Protein AF-0000000083315902 (afdb_homodimer)

pLDDT: mean 84.57, std 15.96, range [25.27, 98.88]

Organism: NCBI:txid1204385

Sequence (634 aa):
MLAILVQFAVVATIYAIFSLALNVHWGYSGLFNIGVAGFFAVGAYTSALVTMSPATGEQAQYINQVVALGQPFVVGLLAAGLMAGIVAFLIGFPTLRLRDDYLAISTIGIAETIRLIFNTERWLANGARGLVGIPQPLQGLVPPARYNWIYLAIVVVVLILVYIAIERGIRSPWGRVLRAIREDEVVAEAMGKDVFWFKMQAFVVGAVVMGIGGALYAHFTRAIDPTVFEPLFGTFLVWVMLILGGSGNNRGAILGAFIVWGIWSGTNVMVRRMVPVEYMAQAPYIRLMLIGLLLILILLLRPQGILGEEKEVSRLQMLAILVQFAVVATIYAIFSLALNVHWGYSGLFNIGVAGFFAVGAYTSALVTMSPATGEQAQYINQVVALGQPFVVGLLAAGLMAGIVAFLIGFPTLRLRDDYLAISTIGIAETIRLIFNTERWLANGARGLVGIPQPLQGLVPPARYNWIYLAIVVVVLILVYIAIERGIRSPWGRVLRAIREDEVVAEAMGKDVFWFKMQAFVVGAVVMGIGGALYAHFTRAIDPTVFEPLFGTFLVWVMLILGGSGNNRGAILGAFIVWGIWSGTNVMVRRMVPVEYMAQAPYIRLMLIGLLLILILLLRPQGILGEEKEVSRLQ

Solvent-accessible surface area (backbone atoms only — not comparable to full-atom values): 29682 Å² total; per-residue (Å²): 109,66,68,56,50,42,53,46,50,37,53,23,42,39,42,17,34,36,10,42,17,45,29,39,26,35,36,38,40,54,41,48,68,51,22,45,12,24,26,27,43,44,0,19,51,44,14,39,30,33,26,20,57,64,62,64,71,82,49,36,78,72,50,38,53,68,50,43,62,49,37,56,58,69,58,9,35,53,46,2,16,51,50,13,22,51,52,32,53,62,52,39,63,58,38,68,75,42,54,60,72,52,24,23,54,43,30,31,34,45,16,50,23,50,38,35,47,40,33,54,35,34,57,59,42,21,6,64,81,21,46,69,73,31,64,51,76,72,53,88,77,42,60,78,89,52,40,55,59,55,52,33,51,51,51,50,51,50,40,50,52,51,48,52,53,51,51,54,44,49,72,34,73,64,24,50,50,33,39,42,36,45,73,34,53,67,59,32,43,73,71,70,44,61,62,65,60,55,51,42,49,37,45,21,54,18,22,19,41,21,0,33,28,15,18,55,49,30,34,72,62,20,46,47,40,44,77,62,38,36,56,63,66,32,21,48,49,38,50,47,12,18,40,46,7,2,48,44,20,69,67,15,8,37,50,11,17,42,51,48,43,46,52,52,51,46,44,42,52,45,44,63,68,68,40,57,78,87,46,52,84,41,42,70,43,55,42,48,32,51,48,23,49,48,46,46,50,46,56,55,72,36,76,57,21,76,33,48,53,71,80,71,73,72,74,77,118,108,67,66,57,49,41,54,46,50,38,52,23,43,40,42,16,34,37,10,41,17,45,29,40,25,35,36,38,40,53,42,49,70,50,21,45,13,24,26,26,43,45,0,20,50,41,13,39,30,35,28,21,58,64,63,65,70,83,49,36,79,72,48,38,53,68,50,44,63,49,38,56,59,69,58,11,36,52,46,2,16,50,51,12,22,51,51,32,52,61,52,37,63,58,38,67,74,41,55,59,72,50,24,23,55,44,29,31,33,44,16,50,24,50,36,35,48,40,33,55,35,34,56,61,42,21,7,64,80,20,47,71,73,32,64,51,77,70,54,88,77,42,59,77,90,54,40,56,59,54,52,32,52,52,49,48,51,51,38,52,53,52,48,50,53,51,52,52,43,49,75,35,72,62,24,50,50,33,39,43,36,45,73,34,53,67,60,33,43,74,71,68,45,62,62,65,60,54,51,43,49,37,45,21,54,19,22,19,40,21,0,33,27,15,18,55,50,29,35,70,62,20,44,46,41,42,76,64,38,35,56,64,66,31,22,49,50,38,49,46,12,17,40,46,6,1,48,45,20,69,66,15,7,37,49,12,16,43,52,48,41,45,52,52,53,46,45,42,52,45,43,63,69,66,40,58,76,87,47,51,84,41,42,70,43,54,44,47,35,50,47,23,51,48,44,47,49,46,55,55,73,37,76,56,22,75,32,46,53,71,80,71,73,73,75,77,117

Radius of gyration: 24.77 Å; Cα contacts (8 Å, |Δi|>4): 1182; chains: 2; bounding box: 72×62×60 Å

Foldseek 3Di:
DVLVVLLLLLLLLLLLLLLLLVLLCPQQQNAQALLLLQLLVQLQLQLQQQQAAQDDDPCNVQAAAQGRNNDANVVSLQRLLVRLLVVLLVQLVVLVVDDRVSNHVSNNVVSVVSLQCQQCVCNHANHQQWAAQRAAPCPVVDPPSCVSVVLSVVSVVLSVVSLVVSVVCLPDPLSVLSNVCNVPVVVSVVVVDDSSVSSSVSSSSSSSSSSSSSSSVNNSVRTDGSVCSPSLNRGVLSVLLNQQLARQDSRSSSVSSSVLSVVLVVVLVVCVVPPPPVCNVVSVVVSSVVSVVVSVVSCVPRRRHPDYHDPPPPPPD/DVLLVLLLLLLLLLLLLLLLLVLLCPQQQNAQALLLLQLLVQLQLQLQQQQAAQDDDPCNVQAAAQGRNNDANVVSLQRLLVRLLVVLLVQLVVLVVDDRVSNHVSNNVVSVVSLQCQQCVCNHANHQQWAAQRAAPCPVVDPPSCVSVVLSVVSVVLSVVSLVVSVVCLPDVLSVLSNVCNVPVVVSVVVVDDSSVSSSVSSSSSSSSSSSSSSSVNNSVRTDGSVCSPSLNRGVLSVLLNQQLARQDSRSSSVSSSVLSVVLVVVLVVCVVPPPPVCNVVSVVVSSVVSVVVSVVSCVPRRRHPDYHDPPPPPPD

Structure (mmCIF, N/CA/C/O backbone):
data_AF-0000000083315902-model_v1
#
loop_
_entity.id
_entity.type
_entity.pdbx_description
1 polymer 'Branched-chain amino acid ABC transporter permease'
#
loop_
_atom_site.group_PDB
_atom_site.id
_atom_site.type_symbol
_atom_site.label_atom_id
_atom_site.label_alt_id
_atom_site.label_comp_id
_atom_site.label_asym_id
_atom_site.label_entity_id
_atom_site.label_seq_id
_atom_site.pdbx_PDB_ins_code
_atom_site.Cartn_x
_atom_site.Cartn_y
_atom_site.Cartn_z
_atom_site.occupancy
_atom_site.B_iso_or_equiv
_atom_site.auth_seq_id
_atom_site.auth_comp_id
_atom_site.auth_asym_id
_atom_site.auth_atom_id
_atom_site.pdbx_PDB_model_num
ATOM 1 N N . MET A 1 1 ? 18.406 12.711 27.625 1 67.69 1 MET A N 1
ATOM 2 C CA . MET A 1 1 ? 17.141 11.984 27.719 1 67.69 1 MET A CA 1
ATOM 3 C C . MET A 1 1 ? 15.969 12.883 27.375 1 67.69 1 MET A C 1
ATOM 5 O O . MET A 1 1 ? 15.133 12.531 26.547 1 67.69 1 MET A O 1
ATOM 9 N N . LEU A 1 2 ? 16 14.125 27.938 1 74.94 2 LEU A N 1
ATOM 10 C CA . LEU A 1 2 ? 14.906 15.055 27.703 1 74.94 2 LEU A CA 1
ATOM 11 C C . LEU A 1 2 ? 14.852 15.469 26.234 1 74.94 2 LEU A C 1
ATOM 13 O O . LEU A 1 2 ? 13.766 15.594 25.656 1 74.94 2 LEU A O 1
ATOM 17 N N . ALA A 1 3 ? 16 15.633 25.734 1 76.25 3 ALA A N 1
ATOM 18 C CA . ALA A 1 3 ? 16.062 16.031 24.344 1 76.25 3 ALA A CA 1
ATOM 19 C C . ALA A 1 3 ? 15.438 14.969 23.438 1 76.25 3 ALA A C 1
ATOM 21 O O . ALA A 1 3 ? 14.742 15.297 22.469 1 76.25 3 ALA A O 1
ATOM 22 N N . ILE A 1 4 ? 15.609 13.75 23.812 1 77.56 4 ILE A N 1
ATOM 23 C CA . ILE A 1 4 ? 15.078 12.641 23.031 1 77.56 4 ILE A CA 1
ATOM 24 C C . ILE A 1 4 ? 13.555 12.594 23.188 1 77.56 4 ILE A C 1
ATOM 26 O O . ILE A 1 4 ? 12.844 12.328 22.219 1 77.56 4 ILE A O 1
ATOM 30 N N . LEU A 1 5 ? 13.133 12.867 24.344 1 84.75 5 LEU A N 1
ATOM 31 C CA . LEU A 1 5 ? 11.703 12.852 24.609 1 84.75 5 LEU A CA 1
ATOM 32 C C . LEU A 1 5 ? 10.992 13.977 23.875 1 84.75 5 LEU A C 1
ATOM 34 O O . LEU A 1 5 ? 9.859 13.797 23.422 1 84.75 5 LEU A O 1
ATOM 38 N N . VAL A 1 6 ? 11.641 15.133 23.828 1 90.12 6 VAL A N 1
ATOM 39 C CA . VAL A 1 6 ? 11.031 16.266 23.125 1 90.12 6 VAL A CA 1
ATOM 40 C C . VAL A 1 6 ? 10.961 15.961 21.641 1 90.12 6 VAL A C 1
ATOM 42 O O . VAL A 1 6 ? 9.953 16.266 20.984 1 90.12 6 VAL A O 1
ATOM 45 N N . GLN A 1 7 ? 12.016 15.406 21.094 1 88.69 7 GLN A N 1
ATOM 46 C CA . GLN A 1 7 ? 12.008 15.016 19.688 1 88.69 7 GLN A CA 1
ATOM 47 C C . GLN A 1 7 ? 10.914 13.992 19.406 1 88.69 7 GLN A C 1
ATOM 49 O O . GLN A 1 7 ? 10.227 14.07 18.391 1 88.69 7 GLN A O 1
ATOM 54 N N . PHE A 1 8 ? 10.773 13.125 20.312 1 87.88 8 PHE A N 1
ATOM 55 C CA . PHE A 1 8 ? 9.711 12.125 20.234 1 87.88 8 PHE A CA 1
ATOM 56 C C . PHE A 1 8 ? 8.344 12.789 20.188 1 87.88 8 PHE A C 1
ATOM 58 O O . PHE A 1 8 ? 7.508 12.453 19.344 1 87.88 8 PHE A O 1
ATOM 65 N N . ALA A 1 9 ? 8.164 13.641 21.078 1 94.06 9 ALA A N 1
ATOM 66 C CA . ALA A 1 9 ? 6.867 14.297 21.203 1 94.06 9 ALA A CA 1
ATOM 67 C C . ALA A 1 9 ? 6.539 15.102 19.953 1 94.06 9 ALA A C 1
ATOM 69 O O . ALA A 1 9 ? 5.375 15.18 19.531 1 94.06 9 ALA A O 1
ATOM 70 N N . VAL A 1 10 ? 7.547 15.711 19.344 1 95.88 10 VAL A N 1
ATOM 71 C CA . VAL A 1 10 ? 7.332 16.484 18.141 1 95.88 10 VAL A CA 1
ATOM 72 C C . VAL A 1 10 ? 6.824 15.586 17.016 1 95.88 10 VAL A C 1
ATOM 74 O O . VAL A 1 10 ? 5.789 15.859 16.406 1 95.88 10 VAL A O 1
ATOM 77 N N . VAL A 1 11 ? 7.496 14.484 16.859 1 94.19 11 VAL A N 1
ATOM 78 C CA . VAL A 1 11 ? 7.148 13.594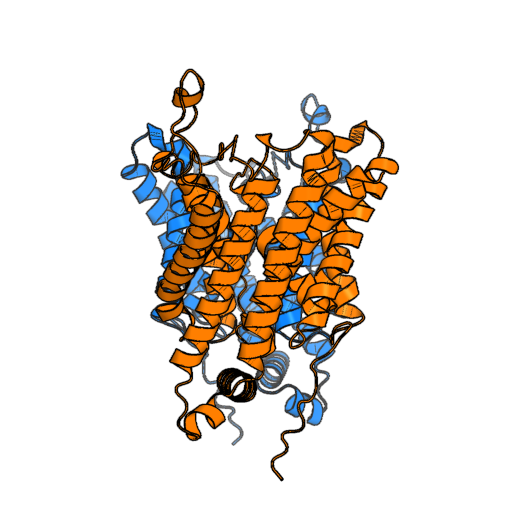 15.758 1 94.19 11 VAL A CA 1
ATOM 79 C C . VAL A 1 11 ? 5.797 12.938 16.031 1 94.19 11 VAL A C 1
ATOM 81 O O . VAL A 1 11 ? 4.957 12.836 15.133 1 94.19 11 VAL A O 1
ATOM 84 N N . ALA A 1 12 ? 5.578 12.508 17.219 1 95.44 12 ALA A N 1
ATOM 85 C CA . ALA A 1 12 ? 4.297 11.914 17.609 1 95.44 12 ALA A CA 1
ATOM 86 C C . ALA A 1 12 ? 3.146 12.883 17.344 1 95.44 12 ALA A C 1
ATOM 88 O O . ALA A 1 12 ? 2.078 12.484 16.875 1 95.44 12 ALA A O 1
ATOM 89 N N . THR A 1 13 ? 3.389 14.117 17.672 1 98.31 13 THR A N 1
ATOM 90 C CA . THR A 1 13 ? 2.361 15.133 17.484 1 98.31 13 THR A CA 1
ATOM 91 C C . THR A 1 13 ? 2.094 15.367 16 1 98.31 13 THR A C 1
ATOM 93 O O . THR A 1 13 ? 0.945 15.57 15.594 1 98.31 13 THR A O 1
ATOM 96 N N . ILE A 1 14 ? 3.121 15.352 15.211 1 98.25 14 ILE A N 1
ATOM 97 C CA . ILE A 1 14 ? 2.947 15.5 13.766 1 98.25 14 ILE A CA 1
ATOM 98 C C . ILE A 1 14 ? 2.127 14.328 13.227 1 98.25 14 ILE A C 1
ATOM 100 O O . ILE A 1 14 ? 1.179 14.523 12.469 1 98.25 14 ILE A O 1
ATOM 104 N N . TYR A 1 15 ? 2.418 13.164 13.688 1 97.12 15 TYR A N 1
ATOM 105 C CA . TYR A 1 15 ? 1.681 11.992 13.227 1 97.12 15 TYR A CA 1
ATOM 106 C C . TYR A 1 15 ? 0.254 12 13.758 1 97.12 15 TYR A C 1
ATOM 108 O O . TYR A 1 15 ? -0.657 11.461 13.117 1 97.12 15 TYR A O 1
ATOM 116 N N . ALA A 1 16 ? 0.118 12.594 14.914 1 98.62 16 ALA A N 1
ATOM 117 C CA . ALA A 1 16 ? -1.241 12.766 15.422 1 98.62 16 ALA A CA 1
ATOM 118 C C . ALA A 1 16 ? -2.078 13.609 14.469 1 98.62 16 ALA A C 1
ATOM 120 O O . ALA A 1 16 ? -3.273 13.359 14.289 1 98.62 16 ALA A O 1
ATOM 121 N N . ILE A 1 17 ? -1.482 14.57 13.859 1 98.81 17 ILE A N 1
ATOM 122 C CA . ILE A 1 17 ? -2.166 15.414 12.891 1 98.81 17 ILE A CA 1
ATOM 123 C C . ILE A 1 17 ? -2.551 14.586 11.664 1 98.81 17 ILE A C 1
ATOM 125 O O . ILE A 1 17 ? -3.676 14.68 11.164 1 98.81 17 ILE A O 1
ATOM 129 N N . PHE A 1 18 ? -1.644 13.688 11.219 1 98.44 18 PHE A N 1
ATOM 130 C CA . PHE A 1 18 ? -1.963 12.789 10.117 1 98.44 18 PHE A CA 1
ATOM 131 C C . PHE A 1 18 ? -3.111 11.859 10.492 1 98.44 18 PHE A C 1
ATOM 133 O O . PHE A 1 18 ? -4.008 11.617 9.68 1 98.44 18 PHE A O 1
ATOM 140 N N . SER A 1 19 ? -3.035 11.367 11.672 1 97.81 19 SER A N 1
ATOM 141 C CA . SER A 1 19 ? -4.055 10.438 12.148 1 97.81 19 SER A CA 1
ATOM 142 C C . SER A 1 19 ? -5.422 11.109 12.227 1 97.81 19 SER A C 1
ATOM 144 O O . SER A 1 19 ? -6.438 10.492 11.898 1 97.81 19 SER A O 1
ATOM 146 N N . LEU A 1 20 ? -5.449 12.352 12.656 1 98.56 20 LEU A N 1
ATOM 147 C CA . LEU A 1 20 ? -6.691 13.117 12.688 1 98.56 20 LEU A CA 1
ATOM 148 C C . LEU A 1 20 ? -7.254 13.312 11.289 1 98.56 20 LEU A C 1
ATOM 150 O O . LEU A 1 20 ? -8.461 13.195 11.07 1 98.56 20 LEU A O 1
ATOM 154 N N . ALA A 1 21 ? -6.352 13.656 10.406 1 98.69 21 ALA A N 1
ATOM 155 C CA . ALA A 1 21 ? -6.766 13.836 9.016 1 98.69 21 ALA A CA 1
ATOM 156 C C . ALA A 1 21 ? -7.359 12.547 8.445 1 98.69 21 ALA A C 1
ATOM 158 O O . ALA A 1 21 ? -8.391 12.578 7.773 1 98.69 21 ALA A O 1
ATOM 159 N N . LEU A 1 22 ? -6.727 11.453 8.75 1 97.88 22 LEU A N 1
ATOM 160 C CA . LEU A 1 22 ? -7.211 10.156 8.281 1 97.88 22 LEU A CA 1
ATOM 161 C C . LEU A 1 22 ? -8.547 9.805 8.93 1 97.88 22 LEU A C 1
ATOM 163 O O . LEU A 1 22 ? -9.383 9.133 8.32 1 97.88 22 LEU A O 1
ATOM 167 N N . ASN A 1 23 ? -8.711 10.273 10.117 1 97.62 23 ASN A N 1
ATOM 168 C CA . ASN A 1 23 ? -9.977 10.031 10.797 1 97.62 23 ASN A CA 1
ATOM 169 C C . ASN A 1 23 ? -11.141 10.711 10.078 1 97.62 23 ASN A C 1
ATOM 171 O O . ASN A 1 23 ? -12.266 10.203 10.102 1 97.62 23 ASN A O 1
ATOM 175 N N . VAL A 1 24 ? -10.867 11.805 9.484 1 98.19 24 VAL A N 1
ATOM 176 C CA . VAL A 1 24 ? -11.883 12.453 8.664 1 98.19 24 VAL A CA 1
ATOM 177 C C . VAL A 1 24 ? -12.203 11.586 7.449 1 98.19 24 VAL A C 1
ATOM 179 O O . VAL A 1 24 ? -13.375 11.406 7.102 1 98.19 24 VAL A O 1
ATOM 182 N N . HIS A 1 25 ? -11.125 11.055 6.805 1 97.56 25 HIS A N 1
ATOM 183 C CA . HIS A 1 25 ? -11.305 10.234 5.609 1 97.56 25 HIS A CA 1
ATOM 184 C C . HIS A 1 25 ? -11.984 8.914 5.945 1 97.56 25 HIS A C 1
ATOM 186 O O . HIS A 1 25 ? -12.898 8.484 5.238 1 97.56 25 HIS A O 1
ATOM 192 N N . TRP A 1 26 ? -11.625 8.336 6.984 1 95.12 26 TRP A N 1
ATOM 193 C CA . TRP A 1 26 ? -12.07 6.977 7.266 1 95.12 26 TRP A CA 1
ATOM 194 C C . TRP A 1 26 ? -13.086 6.965 8.406 1 95.12 26 TRP A C 1
ATOM 196 O O . TRP A 1 26 ? -14.211 6.477 8.242 1 95.12 26 TRP A O 1
ATOM 206 N N . GLY A 1 27 ? -12.742 7.512 9.492 1 94.19 27 GLY A N 1
ATOM 207 C CA . GLY A 1 27 ? -13.562 7.445 10.688 1 94.19 27 GLY A CA 1
ATOM 208 C C . GLY A 1 27 ? -14.93 8.078 10.508 1 94.19 27 GLY A C 1
ATOM 209 O O . GLY A 1 27 ? -15.945 7.512 10.93 1 94.19 27 GLY A O 1
ATOM 210 N N . TYR A 1 28 ? -14.922 9.18 9.836 1 95.94 28 TYR A N 1
ATOM 211 C CA . TYR A 1 28 ? -16.172 9.93 9.797 1 95.94 28 TYR A CA 1
ATOM 212 C C . TYR A 1 28 ? -16.844 9.789 8.438 1 95.94 28 TYR A C 1
ATOM 214 O O . TYR A 1 28 ? -18.078 9.867 8.336 1 95.94 28 TYR A O 1
ATOM 222 N N . SER A 1 29 ? -16.109 9.562 7.402 1 95.69 29 SER A N 1
ATOM 223 C CA . SER A 1 29 ? -16.719 9.562 6.082 1 95.69 29 SER A CA 1
ATOM 224 C C . SER A 1 29 ? -16.656 8.18 5.441 1 95.69 29 SER A C 1
ATOM 226 O O . SER A 1 29 ? -17.344 7.914 4.457 1 95.69 29 SER A O 1
ATOM 228 N N . GLY A 1 30 ? -15.812 7.348 5.926 1 94.38 30 GLY A N 1
ATOM 229 C CA . GLY A 1 30 ? -15.734 5.988 5.418 1 94.38 30 GLY A CA 1
ATOM 230 C C . GLY A 1 30 ? -14.906 5.867 4.156 1 94.38 30 GLY A C 1
ATOM 231 O O . GLY A 1 30 ? -14.953 4.844 3.471 1 94.38 30 GLY A O 1
ATOM 232 N N . LEU A 1 31 ? -14.164 6.895 3.865 1 95.5 31 LEU A N 1
ATOM 233 C CA . LEU A 1 31 ? -13.312 6.859 2.684 1 95.5 31 LEU A CA 1
ATOM 234 C C . LEU A 1 31 ? -12.023 6.086 2.963 1 95.5 31 LEU A C 1
ATOM 236 O O . LEU A 1 31 ? -11.219 6.504 3.797 1 95.5 31 LEU A O 1
ATOM 240 N N . PHE A 1 32 ? -11.875 5.027 2.283 1 93.25 32 PHE A N 1
ATOM 241 C CA . PHE A 1 32 ? -10.703 4.184 2.471 1 93.25 32 PHE A CA 1
ATOM 242 C C . PHE A 1 32 ? -9.531 4.691 1.639 1 93.25 32 PHE A C 1
ATOM 244 O O . PHE A 1 32 ? -9.148 4.062 0.651 1 93.25 32 PHE A O 1
ATOM 251 N N . ASN A 1 33 ? -8.914 5.719 2.143 1 94 33 ASN A N 1
ATOM 252 C CA . ASN A 1 33 ? -7.785 6.352 1.476 1 94 33 ASN A CA 1
ATOM 253 C C . ASN A 1 33 ? -6.457 5.742 1.924 1 94 33 ASN A C 1
ATOM 255 O O . ASN A 1 33 ? -6.031 5.945 3.062 1 94 33 ASN A O 1
ATOM 259 N N . ILE A 1 34 ? -5.758 5.09 0.992 1 89.69 34 ILE A N 1
ATOM 260 C CA . ILE A 1 34 ? -4.465 4.5 1.333 1 89.69 34 ILE A CA 1
ATOM 261 C C . ILE A 1 34 ? -3.344 5.301 0.672 1 89.69 34 ILE A C 1
ATOM 263 O O . ILE A 1 34 ? -2.254 4.773 0.439 1 89.69 34 ILE A O 1
ATOM 267 N N . GLY A 1 35 ? -3.633 6.453 0.292 1 91.75 35 GLY A N 1
ATOM 268 C CA . GLY A 1 35 ? -2.65 7.328 -0.331 1 91.75 35 GLY A CA 1
ATOM 269 C C . GLY A 1 35 ? -2.244 8.492 0.551 1 91.75 35 GLY A C 1
ATOM 270 O O . GLY A 1 35 ? -1.983 9.594 0.057 1 91.75 35 GLY A O 1
ATOM 271 N N . VAL A 1 36 ? -2.256 8.305 1.812 1 96.19 36 VAL A N 1
ATOM 272 C CA . VAL A 1 36 ? -1.923 9.359 2.768 1 96.19 36 VAL A CA 1
ATOM 273 C C . VAL A 1 36 ? -0.529 9.906 2.469 1 96.19 36 VAL A C 1
ATOM 275 O O . VAL A 1 36 ? -0.303 11.117 2.537 1 96.19 36 VAL A O 1
ATOM 278 N N . ALA A 1 37 ? 0.352 9.062 2.039 1 94.94 37 ALA A N 1
ATOM 279 C CA . ALA A 1 37 ? 1.742 9.414 1.767 1 94.94 37 ALA A CA 1
ATOM 280 C C . ALA A 1 37 ? 1.835 10.461 0.656 1 94.94 37 ALA A C 1
ATOM 282 O O . ALA A 1 37 ? 2.734 11.305 0.662 1 94.94 37 ALA A O 1
ATOM 283 N N . GLY A 1 38 ? 0.921 10.375 -0.24 1 95.31 38 GLY A N 1
ATOM 284 C CA . GLY A 1 38 ? 0.919 11.344 -1.328 1 95.31 38 GLY A CA 1
ATOM 285 C C . GLY A 1 38 ? 0.671 12.766 -0.863 1 95.31 38 GLY A C 1
ATOM 286 O O . GLY A 1 38 ? 1.377 13.688 -1.271 1 95.31 38 GLY A O 1
ATOM 287 N N . PHE A 1 39 ? -0.273 12.93 0.001 1 98.25 39 PHE A N 1
ATOM 288 C CA . PHE A 1 39 ? -0.592 14.25 0.518 1 98.25 39 PHE A CA 1
ATOM 289 C C . PHE A 1 39 ? 0.478 14.727 1.496 1 98.25 39 PHE A C 1
ATOM 291 O O . PHE A 1 39 ? 0.777 15.914 1.569 1 98.25 39 PHE A O 1
ATOM 298 N N . PHE A 1 40 ? 1.002 13.734 2.195 1 98 40 PHE A N 1
ATOM 299 C CA . PHE A 1 40 ? 2.17 13.984 3.031 1 98 40 PHE A CA 1
ATOM 300 C C . PHE A 1 40 ? 3.307 14.586 2.211 1 98 40 PHE A C 1
ATOM 302 O O . PHE A 1 40 ? 3.863 15.625 2.574 1 98 40 PHE A O 1
ATOM 309 N N . ALA A 1 41 ? 3.564 14.016 1.084 1 97.75 41 ALA A N 1
ATOM 310 C CA . ALA A 1 41 ? 4.637 14.445 0.192 1 97.75 41 ALA A CA 1
ATOM 311 C C . ALA A 1 41 ? 4.336 15.812 -0.407 1 97.75 41 ALA A C 1
ATOM 313 O O . ALA A 1 41 ? 5.199 16.703 -0.419 1 97.75 41 ALA A O 1
ATOM 314 N N . VAL A 1 42 ? 3.148 15.992 -0.829 1 98 42 VAL A N 1
ATOM 315 C CA . VAL A 1 42 ? 2.758 17.25 -1.44 1 98 42 VAL A CA 1
ATOM 316 C C . VAL A 1 42 ? 2.951 18.391 -0.442 1 98 42 VAL A C 1
ATOM 318 O O . VAL A 1 42 ? 3.508 19.438 -0.785 1 98 42 VAL A O 1
ATOM 321 N N . GLY A 1 43 ? 2.523 18.156 0.75 1 98.62 43 GLY A N 1
ATOM 322 C CA . GLY A 1 43 ? 2.678 19.172 1.774 1 98.62 43 GLY A CA 1
ATOM 323 C C . GLY A 1 43 ? 4.125 19.469 2.117 1 98.62 43 GLY A C 1
ATOM 324 O O . GLY A 1 43 ? 4.531 20.625 2.203 1 98.62 43 GLY A O 1
ATOM 325 N N . ALA A 1 44 ? 4.891 18.422 2.277 1 98.19 44 ALA A N 1
ATOM 326 C CA . ALA A 1 44 ? 6.297 18.562 2.646 1 98.19 44 ALA A CA 1
ATOM 327 C C . ALA A 1 44 ? 7.078 19.312 1.575 1 98.19 44 ALA A C 1
ATOM 329 O O . ALA A 1 44 ? 7.766 20.297 1.872 1 98.19 44 ALA A O 1
ATOM 330 N N . TYR A 1 45 ? 6.895 18.953 0.365 1 96.88 45 TYR A N 1
ATOM 331 C CA . TYR A 1 45 ? 7.664 19.562 -0.715 1 96.88 45 TYR A CA 1
ATOM 332 C C . TYR A 1 45 ? 7.172 20.969 -1.008 1 96.88 45 TYR A C 1
ATOM 334 O O . TYR A 1 45 ? 7.969 21.875 -1.298 1 96.88 45 TYR A O 1
ATOM 342 N N . THR A 1 46 ? 5.871 21.141 -0.924 1 97.62 46 THR A N 1
ATOM 343 C CA . THR A 1 46 ? 5.34 22.484 -1.165 1 97.62 46 THR A CA 1
ATOM 344 C C . THR A 1 46 ? 5.887 23.469 -0.143 1 97.62 46 THR A C 1
ATOM 346 O O . THR A 1 46 ? 6.363 24.547 -0.508 1 97.62 46 THR A O 1
ATOM 349 N N . SER A 1 47 ? 5.816 23.094 1.09 1 97.88 47 SER A N 1
ATOM 350 C CA . SER A 1 47 ? 6.305 24 2.121 1 97.88 47 SER A CA 1
ATOM 351 C C . SER A 1 47 ? 7.801 24.266 1.969 1 97.88 47 SER A C 1
ATOM 353 O O . SER A 1 47 ? 8.266 25.391 2.158 1 97.88 47 SER A O 1
ATOM 355 N N . ALA A 1 48 ? 8.539 23.234 1.675 1 95.88 48 ALA A N 1
ATOM 356 C CA . ALA A 1 48 ? 9.977 23.391 1.469 1 95.88 48 ALA A CA 1
ATOM 357 C C . ALA A 1 48 ? 10.266 24.344 0.323 1 95.88 48 ALA A C 1
ATOM 359 O O . ALA A 1 48 ? 11.062 25.281 0.472 1 95.88 48 ALA A O 1
ATOM 360 N N . LEU A 1 49 ? 9.562 24.188 -0.757 1 94.69 49 LEU A N 1
ATOM 361 C CA . LEU A 1 49 ? 9.797 25 -1.95 1 94.69 49 LEU A CA 1
ATOM 362 C C . LEU A 1 49 ? 9.398 26.453 -1.712 1 94.69 49 LEU A C 1
ATOM 364 O O . LEU A 1 49 ? 10.031 27.375 -2.246 1 94.69 49 LEU A O 1
ATOM 368 N N . VAL A 1 50 ? 8.438 26.641 -0.953 1 95.81 50 VAL A N 1
ATOM 369 C CA . VAL A 1 50 ? 7.922 27.984 -0.706 1 95.81 50 VAL A CA 1
ATOM 370 C C . VAL A 1 50 ? 8.828 28.703 0.287 1 95.81 50 VAL A C 1
ATOM 372 O O . VAL A 1 50 ? 9.023 29.922 0.186 1 95.81 50 VAL A O 1
ATOM 375 N N . THR A 1 51 ? 9.508 27.984 1.175 1 95.19 51 THR A N 1
ATOM 376 C CA . THR A 1 51 ? 10.219 28.641 2.268 1 95.19 51 THR A CA 1
ATOM 377 C C . THR A 1 51 ? 11.711 28.688 1.98 1 95.19 51 THR A C 1
ATOM 379 O O . THR A 1 51 ? 12.43 29.531 2.541 1 95.19 51 THR A O 1
ATOM 382 N N . MET A 1 52 ? 12.148 27.781 1.233 1 92.25 52 MET A N 1
ATOM 383 C CA . MET A 1 52 ? 13.586 27.734 0.962 1 92.25 52 MET A CA 1
ATOM 384 C C . MET A 1 52 ? 14 28.906 0.084 1 92.25 52 MET A C 1
ATOM 386 O O . MET A 1 52 ? 13.219 29.391 -0.741 1 92.25 52 MET A O 1
ATOM 390 N N . SER A 1 53 ? 15.266 29.312 0.343 1 86.31 53 SER A N 1
ATOM 391 C CA . SER A 1 53 ? 15.852 30.359 -0.484 1 86.31 53 SER A CA 1
ATOM 392 C C . SER A 1 53 ? 16.641 29.766 -1.646 1 86.31 53 SER A C 1
ATOM 394 O O . SER A 1 53 ? 17.062 28.609 -1.59 1 86.31 53 SER A O 1
ATOM 396 N N . PRO A 1 54 ? 16.688 30.5 -2.711 1 78.38 54 PRO A N 1
ATOM 397 C CA . PRO A 1 54 ? 17.469 30 -3.84 1 78.38 54 PRO A CA 1
ATOM 398 C C . PRO A 1 54 ? 18.891 29.609 -3.445 1 78.38 54 PRO A C 1
ATOM 400 O O . PRO A 1 54 ? 19.5 30.25 -2.586 1 78.38 54 PRO A O 1
ATOM 403 N N . ALA A 1 55 ? 19.203 28.391 -3.836 1 70.75 55 ALA A N 1
ATOM 404 C CA . ALA A 1 55 ? 20.531 27.906 -3.523 1 70.75 55 ALA A CA 1
ATOM 405 C C . ALA A 1 55 ? 21.609 28.891 -4 1 70.75 55 ALA A C 1
ATOM 407 O O . ALA A 1 55 ? 21.5 29.453 -5.09 1 70.75 55 ALA A O 1
ATOM 408 N N . THR A 1 56 ? 22.406 29.391 -2.998 1 63.56 56 THR A N 1
ATOM 409 C CA . THR A 1 56 ? 23.516 30.281 -3.346 1 63.56 56 THR A CA 1
ATOM 410 C C . THR A 1 56 ? 24.844 29.547 -3.223 1 63.56 56 THR A C 1
ATOM 412 O O . THR A 1 56 ? 24.953 28.547 -2.52 1 63.56 56 THR A O 1
ATOM 415 N N . GLY A 1 57 ? 25.641 29.797 -4.047 1 57.75 57 GLY A N 1
ATOM 416 C CA . GLY A 1 57 ? 27.016 29.312 -3.961 1 57.75 57 GLY A CA 1
ATOM 417 C C . GLY A 1 57 ? 27.203 27.938 -4.555 1 57.75 57 GLY A C 1
ATOM 418 O O . GLY A 1 57 ? 26.562 27.594 -5.555 1 57.75 57 GLY A O 1
ATOM 419 N N . GLU A 1 58 ? 28.031 27.094 -3.844 1 53.94 58 GLU A N 1
ATOM 420 C CA . GLU A 1 58 ? 28.422 25.781 -4.328 1 53.94 58 GLU A CA 1
ATOM 421 C C . GLU A 1 58 ? 27.234 24.812 -4.309 1 53.94 58 GLU A C 1
ATOM 423 O O . GLU A 1 58 ? 27.188 23.875 -5.117 1 53.94 58 GLU A O 1
ATOM 428 N N . GLN A 1 59 ? 26.25 25.156 -3.559 1 60.09 59 GLN A N 1
ATOM 429 C CA . GLN A 1 59 ? 25.125 24.25 -3.42 1 60.09 59 GLN A CA 1
ATOM 430 C C . GLN A 1 59 ? 24.141 24.391 -4.586 1 60.09 59 GLN A C 1
ATOM 432 O O . GLN A 1 59 ? 23.391 23.469 -4.887 1 60.09 59 GLN A O 1
ATOM 437 N N . ALA A 1 60 ? 24.297 25.531 -5.25 1 62.09 60 ALA A N 1
ATOM 438 C CA . ALA A 1 60 ? 23.422 25.828 -6.387 1 62.09 60 ALA A CA 1
ATOM 439 C C . ALA A 1 60 ? 23.609 24.797 -7.5 1 62.09 60 ALA A C 1
ATOM 441 O O . ALA A 1 60 ? 22.703 24.562 -8.289 1 62.09 60 ALA A O 1
ATOM 442 N N . GLN A 1 61 ? 24.797 24.266 -7.406 1 57.88 61 GLN A N 1
ATOM 443 C CA . GLN A 1 61 ? 25.094 23.312 -8.461 1 57.88 61 GLN A CA 1
ATOM 444 C C . GLN A 1 61 ? 24.406 21.969 -8.188 1 57.88 61 GLN A C 1
ATOM 446 O O . GLN A 1 61 ? 24.078 21.234 -9.117 1 57.88 61 GLN A O 1
ATOM 451 N N . TYR A 1 62 ? 24.125 21.797 -6.957 1 61.53 62 TYR A N 1
ATOM 452 C CA . TYR A 1 62 ? 23.672 20.469 -6.594 1 61.53 62 TYR A CA 1
ATOM 453 C C . TYR A 1 62 ? 22.172 20.453 -6.316 1 61.53 62 TYR A C 1
ATOM 455 O O . TYR A 1 62 ? 21.531 19.406 -6.355 1 61.53 62 TYR A O 1
ATOM 463 N N . ILE A 1 63 ? 21.688 21.703 -6.09 1 66.81 63 ILE A N 1
ATOM 464 C CA . ILE A 1 63 ? 20.266 21.781 -5.727 1 66.81 63 ILE A CA 1
ATOM 465 C C . ILE A 1 63 ? 19.484 22.453 -6.852 1 66.81 63 ILE A C 1
ATOM 467 O O . ILE A 1 63 ? 19.75 23.609 -7.203 1 66.81 63 ILE A O 1
ATOM 471 N N . ASN A 1 64 ? 18.688 21.609 -7.535 1 69.31 64 ASN A N 1
ATOM 472 C CA . ASN A 1 64 ? 17.781 22.125 -8.547 1 69.31 64 ASN A CA 1
ATOM 473 C C . ASN A 1 64 ? 16.328 22.141 -8.047 1 69.31 64 ASN A C 1
ATOM 475 O O . ASN A 1 64 ? 15.797 21.094 -7.676 1 69.31 64 ASN A O 1
ATOM 479 N N . GLN A 1 65 ? 15.938 23.344 -7.738 1 74.25 65 GLN A N 1
ATOM 480 C CA . GLN A 1 65 ? 14.539 23.484 -7.336 1 74.25 65 GLN A CA 1
ATOM 481 C C . GLN A 1 65 ? 13.836 24.578 -8.141 1 74.25 65 GLN A C 1
ATOM 483 O O . GLN A 1 65 ? 14.406 25.641 -8.367 1 74.25 65 GLN A O 1
ATOM 488 N N . VAL A 1 66 ? 12.734 24.203 -8.625 1 69.88 66 VAL A N 1
ATOM 489 C CA . VAL A 1 66 ? 11.969 25.062 -9.516 1 69.88 66 VAL A CA 1
ATOM 490 C C . VAL A 1 66 ? 11.562 26.344 -8.781 1 69.88 66 VAL A C 1
ATOM 492 O O . VAL A 1 66 ? 11.531 27.422 -9.383 1 69.88 66 VAL A O 1
ATOM 495 N N . VAL A 1 67 ? 11.25 26.203 -7.547 1 76.62 67 VAL A N 1
ATOM 496 C CA . VAL A 1 67 ? 10.703 27.328 -6.801 1 76.62 67 VAL A CA 1
ATOM 497 C C . VAL A 1 67 ? 11.469 27.516 -5.492 1 76.62 67 VAL A C 1
ATOM 499 O O . VAL A 1 67 ? 11.742 26.531 -4.789 1 76.62 67 VAL A O 1
ATOM 502 N N . ALA A 1 68 ? 11.969 28.531 -5.227 1 82.69 68 ALA A N 1
ATOM 503 C CA . ALA A 1 68 ? 12.555 28.953 -3.961 1 82.69 68 ALA A CA 1
ATOM 504 C C . ALA A 1 68 ? 12.102 30.359 -3.594 1 82.69 68 ALA A C 1
ATOM 506 O O . ALA A 1 68 ? 12.82 31.344 -3.84 1 82.69 68 ALA A O 1
ATOM 507 N N . LEU A 1 69 ? 11.023 30.422 -2.861 1 89.38 69 LEU A N 1
ATOM 508 C CA . LEU A 1 69 ? 10.352 31.703 -2.678 1 89.38 69 LEU A CA 1
ATOM 509 C C . LEU A 1 69 ? 10.828 32.375 -1.398 1 89.38 69 LEU A C 1
ATOM 511 O O . LEU A 1 69 ? 10.578 33.562 -1.194 1 89.38 69 LEU A O 1
ATOM 515 N N . GLY A 1 70 ? 11.5 31.703 -0.564 1 90.94 70 GLY A N 1
ATOM 516 C CA . GLY 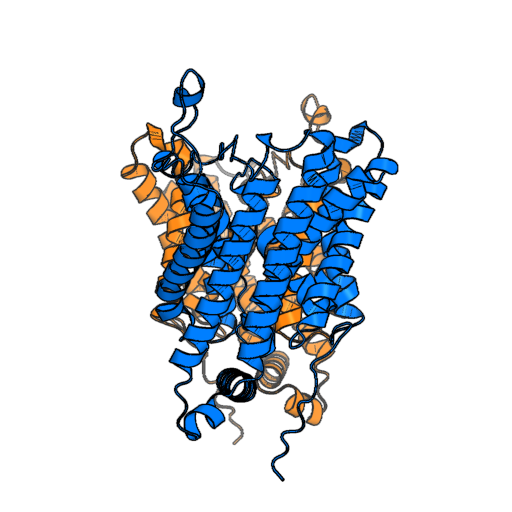A 1 70 ? 12.055 32.281 0.647 1 90.94 70 GLY A CA 1
ATOM 517 C C . GLY A 1 70 ? 11 32.906 1.554 1 90.94 70 GLY A C 1
ATOM 518 O O . GLY A 1 70 ? 11.25 33.906 2.213 1 90.94 70 GLY A O 1
ATOM 519 N N . GLN A 1 71 ? 9.844 32.406 1.488 1 94.31 71 GLN A N 1
ATOM 520 C CA . GLN A 1 71 ? 8.734 32.938 2.283 1 94.31 71 GLN A CA 1
ATOM 521 C C . GLN A 1 71 ? 8.797 32.438 3.719 1 94.31 71 GLN A C 1
ATOM 523 O O . GLN A 1 71 ? 9.469 31.438 4 1 94.31 71 GLN A O 1
ATOM 528 N N . PRO A 1 72 ? 8.156 33.156 4.586 1 95.56 72 PRO A N 1
ATOM 529 C CA . PRO A 1 72 ? 8.156 32.719 5.984 1 95.56 72 PRO A CA 1
ATOM 530 C C . PRO A 1 72 ? 7.465 31.375 6.176 1 95.56 72 PRO A C 1
ATOM 532 O O . PRO A 1 72 ? 6.691 30.953 5.316 1 95.56 72 PRO A O 1
ATOM 535 N N . PHE A 1 73 ? 7.676 30.781 7.277 1 96.25 73 PHE A N 1
ATOM 536 C CA . PHE A 1 73 ? 7.199 29.453 7.648 1 96.25 73 PHE A CA 1
ATOM 537 C C . PHE A 1 73 ? 5.68 29.375 7.535 1 96.25 73 PHE A C 1
ATOM 539 O O . PHE A 1 73 ? 5.141 28.406 6.996 1 96.25 73 PHE A O 1
ATOM 546 N N . VAL A 1 74 ? 4.969 30.406 8 1 97.38 74 VAL A N 1
ATOM 547 C CA . VAL A 1 74 ? 3.512 30.391 8.047 1 97.38 74 VAL A CA 1
ATOM 548 C C . VAL A 1 74 ? 2.951 30.344 6.625 1 97.38 74 VAL A C 1
ATOM 550 O O . VAL A 1 74 ? 1.95 29.672 6.367 1 97.38 74 VAL A O 1
ATOM 553 N N . VAL A 1 75 ? 3.637 31.016 5.719 1 97.5 75 VAL A N 1
ATOM 554 C CA . VAL A 1 75 ? 3.211 31 4.324 1 97.5 75 VAL A CA 1
ATOM 555 C C . VAL A 1 75 ? 3.43 29.609 3.734 1 97.5 75 VAL A C 1
ATOM 557 O O . VAL A 1 75 ? 2.602 29.109 2.965 1 97.5 75 VAL A O 1
ATOM 560 N N . GLY A 1 76 ? 4.562 28.969 4.145 1 98 76 GLY A N 1
ATOM 561 C CA . GLY A 1 76 ? 4.82 27.609 3.701 1 98 76 GLY A CA 1
ATOM 562 C C . GLY A 1 76 ? 3.797 26.609 4.219 1 98 76 GLY A C 1
ATOM 563 O O . GLY A 1 76 ? 3.367 25.719 3.482 1 98 76 GLY A O 1
ATOM 564 N N . LEU A 1 77 ? 3.424 26.828 5.426 1 98.38 77 LEU A N 1
ATOM 565 C CA . LEU A 1 77 ? 2.441 25.953 6.062 1 98.38 77 LEU A CA 1
ATOM 566 C C . LEU A 1 77 ? 1.088 26.062 5.371 1 98.38 77 LEU A C 1
ATOM 568 O O . LEU A 1 77 ? 0.45 25.047 5.074 1 98.38 77 LEU A O 1
ATOM 572 N N . LEU A 1 78 ? 0.63 27.25 5.094 1 98.5 78 LEU A N 1
ATOM 573 C CA . LEU A 1 78 ? -0.649 27.5 4.438 1 98.5 78 LEU A CA 1
ATOM 574 C C . LEU A 1 78 ? -0.623 27 2.994 1 98.5 78 LEU A C 1
ATOM 576 O O . LEU A 1 78 ? -1.598 26.406 2.518 1 98.5 78 LEU A O 1
ATOM 580 N N . ALA A 1 79 ? 0.525 27.203 2.365 1 98.5 79 ALA A N 1
ATOM 581 C CA . ALA A 1 79 ? 0.67 26.75 0.988 1 98.5 79 ALA A CA 1
ATOM 582 C C . ALA A 1 79 ? 0.609 25.219 0.914 1 98.5 79 ALA A C 1
ATOM 584 O O . ALA A 1 79 ? 0.055 24.656 -0.034 1 98.5 79 ALA A O 1
ATOM 585 N N . ALA A 1 80 ? 1.199 24.594 1.891 1 98.81 80 ALA A N 1
ATOM 586 C CA . ALA A 1 80 ? 1.187 23.125 1.946 1 98.81 80 ALA A CA 1
ATOM 587 C C . ALA A 1 80 ? -0.24 22.594 2.031 1 98.81 80 ALA A C 1
ATOM 589 O O . ALA A 1 80 ? -0.617 21.688 1.282 1 98.81 80 ALA A O 1
ATOM 590 N N . GLY A 1 81 ? -1.003 23.188 2.938 1 98.81 81 GLY A N 1
ATOM 591 C CA . GLY A 1 81 ? -2.396 22.781 3.049 1 98.81 81 GLY A CA 1
ATOM 592 C C . GLY A 1 81 ? -3.197 23.062 1.789 1 98.81 81 GLY A C 1
ATOM 593 O O . GLY A 1 81 ? -3.961 22.203 1.335 1 98.81 81 GLY A O 1
ATOM 594 N N . LEU A 1 82 ? -3.021 24.188 1.228 1 98.75 82 LEU A N 1
ATOM 595 C CA . LEU A 1 82 ? -3.754 24.594 0.033 1 98.75 82 LEU A CA 1
ATOM 596 C C . LEU A 1 82 ? -3.422 23.688 -1.144 1 98.75 82 LEU A C 1
ATOM 598 O O . LEU A 1 82 ? -4.32 23.234 -1.86 1 98.75 82 LEU A O 1
ATOM 602 N N . MET A 1 83 ? -2.129 23.438 -1.307 1 98.62 83 MET A N 1
ATOM 603 C CA . MET A 1 83 ? -1.717 22.594 -2.428 1 98.62 83 MET A CA 1
ATOM 604 C C . MET A 1 83 ? -2.232 21.172 -2.26 1 98.62 83 MET A C 1
ATOM 606 O O . MET A 1 83 ? -2.668 20.547 -3.227 1 98.62 83 MET A O 1
ATOM 610 N N . ALA A 1 84 ? -2.109 20.641 -1.05 1 98.75 84 ALA A N 1
ATOM 611 C CA . ALA A 1 84 ? -2.66 19.312 -0.792 1 98.75 84 ALA A CA 1
ATOM 612 C C . ALA A 1 84 ? -4.16 19.281 -1.063 1 98.75 84 ALA A C 1
ATOM 614 O O . ALA A 1 84 ? -4.676 18.297 -1.605 1 98.75 84 ALA A O 1
ATOM 615 N N . GLY A 1 85 ? -4.816 20.375 -0.698 1 98.75 85 GLY A N 1
ATOM 616 C CA . GLY A 1 85 ? -6.238 20.484 -0.984 1 98.75 85 GLY A CA 1
ATOM 617 C C . GLY A 1 85 ? -6.547 20.516 -2.469 1 98.75 85 GLY A C 1
ATOM 618 O O . GLY A 1 85 ? -7.492 19.875 -2.926 1 98.75 85 GLY A O 1
ATOM 619 N N . ILE A 1 86 ? -5.852 21.219 -3.207 1 98.69 86 ILE A N 1
ATOM 620 C CA . ILE A 1 86 ? -6.043 21.328 -4.648 1 98.69 86 ILE A CA 1
ATOM 621 C C . ILE A 1 86 ? -5.812 19.969 -5.297 1 98.69 86 ILE A C 1
ATOM 623 O O . ILE A 1 86 ? -6.613 19.516 -6.125 1 98.69 86 ILE A O 1
ATOM 627 N N . VAL A 1 87 ? -4.738 19.328 -4.895 1 97.69 87 VAL A N 1
ATOM 628 C CA . VAL A 1 87 ? -4.438 18.016 -5.43 1 97.69 87 VAL A CA 1
ATOM 629 C C . VAL A 1 87 ? -5.562 17.047 -5.074 1 97.69 87 VAL A C 1
ATOM 631 O O . VAL A 1 87 ? -5.992 16.25 -5.91 1 97.69 87 VAL A O 1
ATOM 634 N N . ALA A 1 88 ? -6.016 17.125 -3.873 1 98.38 88 ALA A N 1
ATOM 635 C CA . ALA A 1 88 ? -7.105 16.266 -3.434 1 98.38 88 ALA A CA 1
ATOM 636 C C . ALA A 1 88 ? -8.367 16.531 -4.25 1 98.38 88 ALA A C 1
ATOM 638 O O . ALA A 1 88 ? -9.086 15.586 -4.605 1 98.38 88 ALA A O 1
ATOM 639 N N . PHE A 1 89 ? -8.594 17.766 -4.504 1 97.75 89 PHE A N 1
ATOM 640 C CA . PHE A 1 89 ? -9.766 18.125 -5.293 1 97.75 89 PHE A CA 1
ATOM 641 C C . PHE A 1 89 ? -9.672 17.547 -6.699 1 97.75 89 PHE A C 1
ATOM 643 O O . PHE A 1 89 ? -10.656 17.016 -7.223 1 97.75 89 PHE A O 1
ATOM 650 N N . LEU A 1 90 ? -8.555 17.609 -7.227 1 95.31 90 LEU A N 1
ATOM 651 C CA . LEU A 1 90 ? -8.359 17.125 -8.586 1 95.31 90 LEU A CA 1
ATOM 652 C C . LEU A 1 90 ? -8.453 15.602 -8.641 1 95.31 90 LEU A C 1
ATOM 654 O O . LEU A 1 90 ? -9.117 15.047 -9.523 1 95.31 90 LEU A O 1
ATOM 658 N N . ILE A 1 91 ? -7.871 14.969 -7.699 1 91.25 91 ILE A N 1
ATOM 659 C CA . ILE A 1 91 ? -7.828 13.508 -7.742 1 91.25 91 ILE A CA 1
ATOM 660 C C . ILE A 1 91 ? -9.156 12.945 -7.25 1 91.25 91 ILE A C 1
ATOM 662 O O . ILE A 1 91 ? -9.508 11.805 -7.562 1 91.25 91 ILE A O 1
ATOM 666 N N . GLY A 1 92 ? -9.867 13.75 -6.426 1 93.19 92 GLY A N 1
ATOM 667 C CA . GLY A 1 92 ? -11.133 13.305 -5.879 1 93.19 92 GLY A CA 1
ATOM 668 C C . GLY A 1 92 ? -12.195 13.07 -6.941 1 93.19 92 GLY A C 1
ATOM 669 O O . GLY A 1 92 ? -13.062 12.211 -6.781 1 93.19 92 GLY A O 1
ATOM 670 N N . PHE A 1 93 ? -12.148 13.75 -8.031 1 89.81 93 PHE A N 1
ATOM 671 C CA . PHE A 1 93 ? -13.156 13.633 -9.078 1 89.81 93 PHE A CA 1
ATOM 672 C C . PHE A 1 93 ? -13.188 12.211 -9.641 1 89.81 93 PHE A C 1
ATOM 674 O O . PHE A 1 93 ? -14.242 11.578 -9.664 1 89.81 93 PHE A O 1
ATOM 681 N N . PRO A 1 94 ? -12.047 11.75 -9.969 1 83.5 94 PRO A N 1
ATOM 682 C CA . PRO A 1 94 ? -12.094 10.398 -10.539 1 83.5 94 PRO A CA 1
ATOM 683 C C . PRO A 1 94 ? -12.133 9.305 -9.469 1 83.5 94 PRO A C 1
ATOM 685 O O . PRO A 1 94 ? -12.672 8.227 -9.711 1 83.5 94 PRO A O 1
ATOM 688 N N . THR A 1 95 ? -11.633 9.539 -8.305 1 87.19 95 THR A N 1
ATOM 689 C CA . THR A 1 95 ? -11.43 8.453 -7.352 1 87.19 95 THR A CA 1
ATOM 690 C C . THR A 1 95 ? -12.656 8.266 -6.469 1 87.19 95 THR A C 1
ATOM 692 O O . THR A 1 95 ? -12.945 7.148 -6.027 1 87.19 95 THR A O 1
ATOM 695 N N . LEU A 1 96 ? -13.461 9.305 -6.25 1 90.81 96 LEU A N 1
ATOM 696 C CA . LEU A 1 96 ? -14.562 9.211 -5.293 1 90.81 96 LEU A CA 1
ATOM 697 C C . LEU A 1 96 ? -15.797 8.602 -5.949 1 90.81 96 LEU A C 1
ATOM 699 O O . LEU A 1 96 ? -16.781 8.312 -5.273 1 90.81 96 LEU A O 1
ATOM 703 N N . ARG A 1 97 ? -15.711 8.422 -7.18 1 84.44 97 ARG A N 1
ATOM 704 C CA . ARG A 1 97 ? -16.797 7.754 -7.898 1 84.44 97 ARG A CA 1
ATOM 705 C C . ARG A 1 97 ? -16.609 6.242 -7.895 1 84.44 97 ARG A C 1
ATOM 707 O O . ARG A 1 97 ? -17.5 5.496 -8.289 1 84.44 97 ARG A O 1
ATOM 714 N N . LEU A 1 98 ? -15.453 5.914 -7.402 1 78.75 98 LEU A N 1
ATOM 715 C CA . LEU A 1 98 ? -15.109 4.496 -7.371 1 78.75 98 LEU A CA 1
ATOM 716 C C . LEU A 1 98 ? -15.617 3.842 -6.094 1 78.75 98 LEU A C 1
ATOM 718 O O . LEU A 1 98 ? -15.898 4.531 -5.105 1 78.75 98 LEU A O 1
ATOM 722 N N . ARG A 1 99 ? -15.711 2.518 -6.164 1 81.12 99 ARG A N 1
ATOM 723 C CA . ARG A 1 99 ? -16.016 1.769 -4.949 1 81.12 99 ARG A CA 1
ATOM 724 C C . ARG A 1 99 ? -14.867 1.864 -3.949 1 81.12 99 ARG A C 1
ATOM 726 O O . ARG A 1 99 ? -13.773 2.309 -4.297 1 81.12 99 ARG A O 1
ATOM 733 N N . ASP A 1 100 ? -15.078 1.457 -2.756 1 80.06 100 ASP A N 1
ATOM 734 C CA . ASP A 1 100 ? -14.141 1.633 -1.654 1 80.06 100 ASP A CA 1
ATOM 735 C C . ASP A 1 100 ? -12.812 0.933 -1.947 1 80.06 100 ASP A C 1
ATOM 737 O O . ASP A 1 100 ? -11.742 1.48 -1.676 1 80.06 100 ASP A O 1
ATOM 741 N N . ASP A 1 101 ? -12.891 -0.259 -2.514 1 78.12 101 ASP A N 1
ATOM 742 C CA . ASP A 1 101 ? -11.68 -1.019 -2.797 1 78.12 101 ASP A CA 1
ATOM 743 C C . ASP A 1 101 ? -10.875 -0.366 -3.918 1 78.12 101 ASP A C 1
ATOM 745 O O . ASP A 1 101 ? -9.641 -0.349 -3.875 1 78.12 101 ASP A O 1
ATOM 749 N N . TYR A 1 102 ? -11.625 0.224 -4.793 1 79 102 TYR A N 1
ATOM 750 C CA . TYR A 1 102 ? -10.945 0.881 -5.906 1 79 102 TYR A CA 1
ATOM 751 C C . TYR A 1 102 ? -10.367 2.223 -5.477 1 79 102 TYR A C 1
ATOM 753 O O . TYR A 1 102 ? -9.312 2.635 -5.973 1 79 102 TYR A O 1
ATOM 761 N N . LEU A 1 103 ? -11.133 2.816 -4.555 1 86.31 103 LEU A N 1
ATOM 762 C CA . LEU A 1 103 ? -10.586 4.047 -3.99 1 86.31 103 LEU A CA 1
ATOM 763 C C . LEU A 1 103 ? -9.25 3.783 -3.299 1 86.31 103 LEU A C 1
ATOM 765 O O . LEU A 1 103 ? -8.297 4.539 -3.477 1 86.31 103 LEU A O 1
ATOM 769 N N . ALA A 1 104 ? -9.18 2.73 -2.592 1 87.88 104 ALA A N 1
ATOM 770 C CA . ALA A 1 104 ? -7.961 2.363 -1.873 1 87.88 104 ALA A CA 1
ATOM 771 C C . ALA A 1 104 ? -6.797 2.154 -2.838 1 87.88 104 ALA A C 1
ATOM 773 O O . ALA A 1 104 ? -5.742 2.779 -2.693 1 87.88 104 ALA A O 1
ATOM 774 N N . ILE A 1 105 ? -7 1.403 -3.834 1 81.06 105 ILE A N 1
ATOM 775 C CA . ILE A 1 105 ? -5.957 1.049 -4.793 1 81.06 105 ILE A CA 1
ATOM 776 C C . ILE A 1 105 ? -5.562 2.279 -5.605 1 81.06 105 ILE A C 1
ATOM 778 O O . ILE A 1 105 ? -4.379 2.514 -5.855 1 81.06 105 ILE A O 1
ATOM 782 N N . SER A 1 106 ? -6.562 3.068 -5.973 1 83.69 106 SER A N 1
ATOM 783 C CA . SER A 1 106 ? -6.277 4.25 -6.777 1 83.69 106 SER A CA 1
ATOM 784 C C . SER A 1 106 ? -5.473 5.277 -5.988 1 83.69 106 SER A C 1
ATOM 786 O O . SER A 1 106 ? -4.551 5.898 -6.523 1 83.69 106 SER A O 1
ATOM 788 N N . THR A 1 107 ? -5.824 5.395 -4.754 1 88.69 107 THR A N 1
ATOM 789 C CA . THR A 1 107 ? -5.156 6.43 -3.973 1 88.69 107 THR A CA 1
ATOM 790 C C . THR A 1 107 ? -3.721 6.027 -3.656 1 88.69 107 THR A C 1
ATOM 792 O O . THR A 1 107 ? -2.828 6.875 -3.602 1 88.69 107 THR A O 1
ATOM 795 N N . ILE A 1 108 ? -3.518 4.836 -3.385 1 85.12 108 ILE A N 1
ATOM 796 C CA . ILE A 1 108 ? -2.139 4.414 -3.17 1 85.12 108 ILE A CA 1
ATOM 797 C C . ILE A 1 108 ? -1.341 4.578 -4.461 1 85.12 108 ILE A C 1
ATOM 799 O O . ILE A 1 108 ? -0.177 4.984 -4.434 1 85.12 108 ILE A O 1
ATOM 803 N N . GLY A 1 109 ? -1.901 4.215 -5.594 1 79.44 109 GLY A N 1
ATOM 804 C CA . GLY A 1 109 ? -1.248 4.422 -6.875 1 79.44 109 GLY A CA 1
ATOM 805 C C . GLY A 1 109 ? -0.898 5.875 -7.141 1 79.44 109 GLY A C 1
ATOM 806 O O . GLY A 1 109 ? 0.205 6.18 -7.598 1 79.44 109 GLY A O 1
ATOM 807 N N . ILE A 1 110 ? -1.812 6.688 -6.797 1 84.25 110 ILE A N 1
ATOM 808 C CA . ILE A 1 110 ? -1.601 8.117 -7.012 1 84.25 110 ILE A CA 1
ATOM 809 C C . ILE A 1 110 ? -0.514 8.617 -6.066 1 84.25 110 ILE A C 1
ATOM 811 O O . ILE A 1 110 ? 0.343 9.414 -6.461 1 84.25 110 ILE A O 1
ATOM 815 N N . ALA A 1 111 ? -0.593 8.164 -4.875 1 88.88 111 ALA A N 1
ATOM 816 C CA . ALA A 1 111 ? 0.433 8.547 -3.914 1 88.88 111 ALA A CA 1
ATOM 817 C C . ALA A 1 111 ? 1.821 8.133 -4.391 1 88.88 111 ALA A C 1
ATOM 819 O O . ALA A 1 111 ? 2.781 8.898 -4.277 1 88.88 111 ALA A O 1
ATOM 820 N N . GLU A 1 112 ? 1.904 7.004 -4.883 1 82.44 112 GLU A N 1
ATOM 821 C CA . GLU A 1 112 ? 3.18 6.52 -5.402 1 82.44 112 GLU A CA 1
ATOM 822 C C . GLU A 1 112 ? 3.621 7.32 -6.625 1 82.44 112 GLU A C 1
ATOM 824 O O . GLU A 1 112 ? 4.812 7.574 -6.809 1 82.44 112 GLU A O 1
ATOM 829 N N . THR A 1 113 ? 2.699 7.668 -7.453 1 80.88 113 THR A N 1
ATOM 830 C CA . THR A 1 113 ? 3.004 8.5 -8.609 1 80.88 113 THR A CA 1
ATOM 831 C C . THR A 1 113 ? 3.562 9.852 -8.172 1 80.88 113 THR A C 1
ATOM 833 O O . THR A 1 113 ? 4.551 10.328 -8.734 1 80.88 113 THR A O 1
ATOM 836 N N . ILE A 1 114 ? 2.928 10.359 -7.207 1 87.81 114 ILE A N 1
ATOM 837 C CA . ILE A 1 114 ? 3.393 11.633 -6.672 1 87.81 114 ILE A CA 1
ATOM 838 C C . ILE A 1 114 ? 4.812 11.484 -6.129 1 87.81 114 ILE A C 1
ATOM 840 O O . ILE A 1 114 ? 5.684 12.312 -6.406 1 87.81 114 ILE A O 1
ATOM 844 N N . ARG A 1 115 ? 5.023 10.469 -5.371 1 87.62 115 ARG A N 1
ATOM 845 C CA . ARG A 1 115 ? 6.355 10.211 -4.836 1 87.62 115 A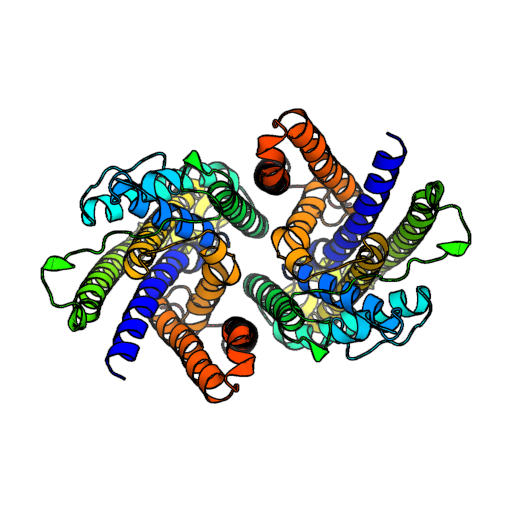RG A CA 1
ATOM 846 C C . ARG A 1 115 ? 7.379 10.07 -5.961 1 87.62 115 ARG A C 1
ATOM 848 O O . ARG A 1 115 ? 8.484 10.609 -5.867 1 87.62 115 ARG A O 1
ATOM 855 N N . LEU A 1 116 ? 7.023 9.484 -6.973 1 78.56 116 LEU A N 1
ATOM 856 C CA . LEU A 1 116 ? 7.93 9.242 -8.086 1 78.56 116 LEU A CA 1
ATOM 857 C C . LEU A 1 116 ? 8.234 10.539 -8.836 1 78.56 116 LEU A C 1
ATOM 859 O O . LEU A 1 116 ? 9.344 10.727 -9.344 1 78.56 116 LEU A O 1
ATOM 863 N N . ILE A 1 117 ? 7.242 11.32 -8.945 1 83.12 117 ILE A N 1
ATOM 864 C CA . ILE A 1 117 ? 7.457 12.617 -9.57 1 83.12 117 ILE A CA 1
ATOM 865 C C . ILE A 1 117 ? 8.539 13.383 -8.812 1 83.12 117 ILE A C 1
ATOM 867 O O . ILE A 1 117 ? 9.469 13.922 -9.422 1 83.12 117 ILE A O 1
ATOM 871 N N . PHE A 1 118 ? 8.484 13.336 -7.535 1 88.62 118 PHE A N 1
ATOM 872 C CA . PHE A 1 118 ? 9.477 14.055 -6.738 1 88.62 118 PHE A CA 1
ATOM 873 C C . PHE A 1 118 ? 10.82 13.336 -6.773 1 88.62 118 PHE A C 1
ATOM 875 O O . PHE A 1 118 ? 11.867 13.953 -6.562 1 88.62 118 PHE A O 1
ATOM 882 N N . ASN A 1 119 ? 10.758 12.125 -7.047 1 84.69 119 ASN A N 1
ATOM 883 C CA . ASN A 1 119 ? 11.984 11.328 -7.109 1 84.69 119 ASN A CA 1
ATOM 884 C C . ASN A 1 119 ? 12.695 11.508 -8.445 1 84.69 119 ASN A C 1
ATOM 886 O O . ASN A 1 119 ? 13.922 11.383 -8.523 1 84.69 119 ASN A O 1
ATOM 890 N N . THR A 1 120 ? 11.984 11.898 -9.461 1 77.81 120 THR A N 1
ATOM 891 C CA . THR A 1 120 ? 12.539 11.867 -10.805 1 77.81 120 THR A CA 1
ATOM 892 C C . THR A 1 120 ? 12.758 13.281 -11.336 1 77.81 120 THR A C 1
ATOM 894 O O . THR A 1 120 ? 13.734 13.539 -12.039 1 77.81 120 THR A O 1
ATOM 897 N N . GLU A 1 121 ? 11.859 14.055 -10.945 1 79.5 121 GLU A N 1
ATOM 898 C CA . GLU A 1 121 ? 11.922 15.406 -11.492 1 79.5 121 GLU A CA 1
ATOM 899 C C . GLU A 1 121 ? 12.906 16.281 -10.711 1 79.5 121 GLU A C 1
ATOM 901 O O . GLU A 1 121 ? 12.523 16.938 -9.75 1 79.5 121 GLU A O 1
ATOM 906 N N . ARG A 1 122 ? 14.094 16.344 -11.227 1 79.75 122 ARG A N 1
ATOM 907 C CA . ARG A 1 122 ? 15.141 17.094 -10.547 1 79.75 122 ARG A CA 1
ATOM 908 C C . ARG A 1 122 ? 14.812 18.578 -10.516 1 79.75 122 ARG A C 1
ATOM 910 O O . ARG A 1 122 ? 15.094 19.266 -9.531 1 79.75 122 ARG A O 1
ATOM 917 N N . TRP A 1 123 ? 14.172 19.031 -11.57 1 80.44 123 TRP A N 1
ATOM 918 C CA . TRP A 1 123 ? 13.891 20.453 -11.672 1 80.44 123 TRP A CA 1
ATOM 919 C C . TRP A 1 123 ? 12.867 20.891 -10.633 1 80.44 123 TRP A C 1
ATOM 921 O O . TRP A 1 123 ? 12.844 22.062 -10.227 1 80.44 123 TRP A O 1
ATOM 931 N N . LEU A 1 124 ? 12.117 19.984 -10.156 1 83.31 124 LEU A N 1
ATOM 932 C CA . LEU A 1 124 ? 11.039 20.312 -9.227 1 83.31 124 LEU A CA 1
ATOM 933 C C . LEU A 1 124 ? 11.555 20.375 -7.793 1 83.31 124 LEU A C 1
ATOM 935 O O . LEU A 1 124 ? 11.359 21.375 -7.105 1 83.31 124 LEU A O 1
ATOM 939 N N . ALA A 1 125 ? 12.203 19.328 -7.395 1 87.75 125 ALA A N 1
ATOM 940 C CA . ALA A 1 125 ? 12.625 19.234 -6 1 87.75 125 ALA A CA 1
ATOM 941 C C . ALA A 1 125 ? 13.93 18.453 -5.867 1 87.75 125 ALA A C 1
ATOM 943 O O . ALA A 1 125 ? 14.109 17.688 -4.914 1 87.75 125 ALA A O 1
ATOM 944 N N . ASN A 1 126 ? 14.719 18.516 -6.828 1 85.44 126 ASN A N 1
ATOM 945 C CA . ASN A 1 126 ? 16.062 17.953 -6.801 1 85.44 126 ASN A CA 1
ATOM 946 C C . ASN A 1 126 ? 16.047 16.438 -6.879 1 85.44 126 ASN A C 1
ATOM 948 O O . ASN A 1 126 ? 17 15.773 -6.465 1 85.44 126 ASN A O 1
ATOM 952 N N . GLY A 1 127 ? 14.977 15.906 -7.246 1 83.75 127 GLY A N 1
ATOM 953 C CA . GLY A 1 127 ? 14.859 14.492 -7.543 1 83.75 127 GLY A CA 1
ATOM 954 C C . GLY A 1 127 ? 15.156 13.602 -6.352 1 83.75 127 GLY A C 1
ATOM 955 O O . GLY A 1 127 ? 14.688 13.867 -5.242 1 83.75 127 GLY A O 1
ATOM 956 N N . ALA A 1 128 ? 15.969 12.57 -6.559 1 80.19 128 ALA A N 1
ATOM 957 C CA . ALA A 1 128 ? 16.266 11.555 -5.551 1 80.19 128 ALA A CA 1
ATOM 958 C C . ALA A 1 128 ? 17.156 12.125 -4.445 1 80.19 128 ALA A C 1
ATOM 960 O O . ALA A 1 128 ? 17.172 11.609 -3.326 1 80.19 128 ALA A O 1
ATOM 961 N N . ARG A 1 129 ? 17.938 13.141 -4.75 1 82.25 129 ARG A N 1
ATOM 962 C CA . ARG A 1 129 ? 18.828 13.766 -3.773 1 82.25 129 ARG A CA 1
ATOM 963 C C . ARG A 1 129 ? 18.031 14.477 -2.686 1 82.25 129 ARG A C 1
ATOM 965 O O . ARG A 1 129 ? 18.5 14.617 -1.555 1 82.25 129 ARG A O 1
ATOM 972 N N . GLY A 1 130 ? 16.812 14.891 -2.982 1 88.81 130 GLY A N 1
ATOM 973 C CA . GLY A 1 130 ? 15.961 15.531 -1.995 1 88.81 130 GLY A CA 1
ATOM 974 C C . GLY A 1 130 ? 16.312 16.984 -1.749 1 88.81 130 GLY A C 1
ATOM 975 O O . GLY A 1 130 ? 17.047 17.594 -2.535 1 88.81 130 GLY A O 1
ATOM 976 N N . LEU A 1 131 ? 15.688 17.562 -0.804 1 89.88 131 LEU A N 1
ATOM 977 C CA . LEU A 1 131 ? 15.906 18.938 -0.392 1 89.88 131 LEU A CA 1
ATOM 978 C C . LEU A 1 131 ? 16.516 19 1.002 1 89.88 131 LEU A C 1
ATOM 980 O O . LEU A 1 131 ? 16.094 18.281 1.906 1 89.88 131 LEU A O 1
ATOM 984 N N . VAL A 1 132 ? 17.516 19.766 1.095 1 88.25 132 VAL A N 1
ATOM 985 C CA . VAL A 1 132 ? 18.188 19.906 2.381 1 88.25 132 VAL A CA 1
ATOM 986 C C . VAL A 1 132 ? 18.219 21.375 2.787 1 88.25 132 VAL A C 1
ATOM 988 O O . VAL A 1 132 ? 18.094 22.266 1.939 1 88.25 132 VAL A O 1
ATOM 991 N N . GLY A 1 133 ? 18.328 21.625 4.062 1 88.06 133 GLY A N 1
ATOM 992 C CA . GLY A 1 133 ? 18.438 22.984 4.562 1 88.06 133 GLY A CA 1
ATOM 993 C C . GLY A 1 133 ? 17.109 23.703 4.637 1 88.06 133 GLY A C 1
ATOM 994 O O . GLY A 1 133 ? 17.016 24.906 4.371 1 88.06 133 GLY A O 1
ATOM 995 N N . ILE A 1 134 ? 16.047 23.031 4.828 1 91.88 134 ILE A N 1
ATOM 996 C CA . ILE A 1 134 ? 14.734 23.641 4.977 1 91.88 134 ILE A CA 1
ATOM 997 C C . ILE A 1 134 ? 14.703 24.5 6.238 1 91.88 134 ILE A C 1
ATOM 999 O O . ILE A 1 134 ? 15.055 24.031 7.324 1 91.88 134 ILE A O 1
ATOM 1003 N N . PRO A 1 135 ? 14.367 25.656 6.004 1 91.88 135 PRO A N 1
ATOM 1004 C CA . PRO A 1 135 ? 14.43 26.578 7.148 1 91.88 135 PRO A CA 1
ATOM 1005 C C . PRO A 1 135 ? 13.445 26.203 8.258 1 91.88 135 PRO A C 1
ATOM 1007 O O . PRO A 1 135 ? 12.336 25.75 7.977 1 91.88 135 PRO A O 1
ATOM 1010 N N . GLN A 1 136 ? 13.859 26.391 9.461 1 92.5 136 GLN A N 1
ATOM 1011 C CA . GLN A 1 136 ? 13.016 26.172 10.633 1 92.5 136 GLN A CA 1
ATOM 1012 C C . GLN A 1 136 ? 12.5 27.484 11.188 1 92.5 136 GLN A C 1
ATOM 1014 O O . GLN A 1 136 ? 13.211 28.5 11.18 1 92.5 136 GLN A O 1
ATOM 1019 N N . PRO A 1 137 ? 11.297 27.422 11.625 1 90.88 137 PRO A N 1
ATOM 1020 C CA . PRO A 1 137 ? 10.75 28.672 12.172 1 90.88 137 PRO A CA 1
ATOM 1021 C C . PRO A 1 137 ? 11.414 29.078 13.484 1 90.88 137 PRO A C 1
ATOM 1023 O O . PRO A 1 137 ? 11.75 28.219 14.305 1 90.88 137 PRO A O 1
ATOM 1026 N N . LEU A 1 138 ? 11.742 30.328 13.617 1 85.25 138 LEU A N 1
ATOM 1027 C CA . LEU A 1 138 ? 12.219 30.953 14.852 1 85.25 138 LEU A CA 1
ATOM 1028 C C . LEU A 1 138 ? 13.586 30.406 15.242 1 85.25 138 LEU A C 1
ATOM 1030 O O . LEU A 1 138 ? 13.906 30.297 16.422 1 85.25 138 LEU A O 1
ATOM 1034 N N . GLN A 1 139 ? 14.367 29.734 14.414 1 77.25 139 GLN A N 1
ATOM 1035 C CA . GLN A 1 139 ? 15.68 29.172 14.711 1 77.25 139 GLN A CA 1
ATOM 1036 C C . GLN A 1 139 ? 16.609 30.219 15.297 1 77.25 139 GLN A C 1
ATOM 1038 O O . GLN A 1 139 ? 17.375 29.938 16.219 1 77.25 139 GLN A O 1
ATOM 1043 N N . GLY A 1 140 ? 16.703 31.391 14.922 1 71.19 140 GLY A N 1
ATOM 1044 C CA . GLY A 1 140 ? 17.625 32.406 15.367 1 71.19 140 GLY A CA 1
ATOM 1045 C C . GLY A 1 140 ? 17.219 33.062 16.688 1 71.19 140 GLY A C 1
ATOM 1046 O O . GLY A 1 140 ? 18.031 33.688 17.344 1 71.19 140 GLY A O 1
ATOM 1047 N N . LEU A 1 141 ? 16.094 32.688 17.078 1 73.69 141 LEU A N 1
ATOM 1048 C CA . LEU A 1 141 ? 15.578 33.344 18.266 1 73.69 141 LEU A CA 1
ATOM 1049 C C . LEU A 1 141 ? 16.016 32.594 19.531 1 73.69 141 LEU A C 1
ATOM 1051 O O . LEU A 1 141 ? 16.062 33.188 20.609 1 73.69 141 LEU A O 1
ATOM 1055 N N . VAL A 1 142 ? 16.281 31.328 19.391 1 74.88 142 VAL A N 1
ATOM 1056 C CA . VAL A 1 142 ? 16.609 30.531 20.578 1 74.88 142 VAL A CA 1
ATOM 1057 C C . VAL A 1 142 ? 17.891 29.719 20.312 1 74.88 142 VAL A C 1
ATOM 1059 O O . VAL A 1 142 ? 18.219 29.422 19.172 1 74.88 142 VAL A O 1
ATOM 1062 N N . PRO A 1 143 ? 18.562 29.5 21.406 1 77.06 143 PRO A N 1
ATOM 1063 C CA . PRO A 1 143 ? 19.719 28.625 21.234 1 77.06 143 PRO A CA 1
ATOM 1064 C C . PRO A 1 143 ? 19.359 27.25 20.672 1 77.06 143 PRO A C 1
ATOM 1066 O O . PRO A 1 143 ? 18.25 26.75 20.922 1 77.06 143 PRO A O 1
ATOM 1069 N N . PRO A 1 144 ? 20.172 26.703 19.906 1 75.5 144 PRO A N 1
ATOM 1070 C CA . PRO A 1 144 ? 19.938 25.438 19.219 1 75.5 144 PRO A CA 1
ATOM 1071 C C . PRO A 1 144 ? 19.531 24.312 20.188 1 75.5 144 PRO A C 1
ATOM 1073 O O . PRO A 1 144 ? 18.719 23.453 19.828 1 75.5 144 PRO A O 1
ATOM 1076 N N . ALA A 1 145 ? 20 24.453 21.359 1 76.31 145 ALA A N 1
ATOM 1077 C CA . ALA A 1 145 ? 19.75 23.375 22.328 1 76.31 145 ALA A CA 1
ATOM 1078 C C . ALA A 1 145 ? 18.297 23.375 22.766 1 76.31 145 ALA A C 1
ATOM 1080 O O . ALA A 1 145 ? 17.781 22.344 23.203 1 76.31 145 ALA A O 1
ATOM 1081 N N . ARG A 1 146 ? 17.703 24.484 22.625 1 83.25 146 ARG A N 1
ATOM 1082 C CA . ARG A 1 146 ? 16.344 24.594 23.125 1 83.25 146 ARG A CA 1
ATOM 1083 C C . ARG A 1 146 ? 15.336 24.672 21.969 1 83.25 146 ARG A C 1
ATOM 1085 O O . ARG A 1 146 ? 14.133 24.812 22.203 1 83.25 146 ARG A O 1
ATOM 1092 N N . TYR A 1 147 ? 15.719 24.562 20.781 1 88.88 147 TYR A N 1
ATOM 1093 C CA . TYR A 1 147 ? 14.859 24.75 19.609 1 88.88 147 TYR A CA 1
ATOM 1094 C C . TYR A 1 147 ? 13.766 23.703 19.562 1 88.88 147 TYR A C 1
ATOM 1096 O O . TYR A 1 147 ? 12.625 24 19.188 1 88.88 147 TYR A O 1
ATOM 1104 N N . ASN A 1 148 ? 14.094 22.547 20.031 1 90.44 148 ASN A N 1
ATOM 1105 C CA . ASN A 1 148 ? 13.109 21.469 19.922 1 90.44 148 ASN A CA 1
ATOM 1106 C C . ASN A 1 148 ? 11.898 21.734 20.812 1 90.44 148 ASN A C 1
ATOM 1108 O O . ASN A 1 148 ? 10.781 21.312 20.484 1 90.44 148 ASN A O 1
ATOM 1112 N N . TRP A 1 149 ? 12.109 22.5 21.812 1 90.75 149 TRP A N 1
ATOM 1113 C CA . TRP A 1 149 ? 10.984 22.875 22.672 1 90.75 149 TRP A CA 1
ATOM 1114 C C . TRP A 1 149 ? 10.062 23.875 21.953 1 90.75 149 TRP A C 1
ATOM 1116 O O . TRP A 1 149 ? 8.844 23.797 22.094 1 90.75 149 TRP A O 1
ATOM 1126 N N . ILE A 1 150 ? 10.695 24.766 21.297 1 92.25 150 ILE A N 1
ATOM 1127 C CA . ILE A 1 150 ? 9.938 25.766 20.562 1 92.25 150 ILE A CA 1
ATOM 1128 C C . ILE A 1 150 ? 9.148 25.094 19.438 1 92.25 150 ILE A C 1
ATOM 1130 O O . ILE A 1 150 ? 7.969 25.391 19.234 1 92.25 150 ILE A O 1
ATOM 1134 N N . TYR A 1 151 ? 9.812 24.188 18.734 1 95.06 151 TYR A N 1
ATOM 1135 C CA . TYR A 1 151 ? 9.125 23.5 17.656 1 95.06 151 TYR A CA 1
ATOM 1136 C C . TYR A 1 151 ? 7.977 22.656 18.172 1 95.06 151 TYR A C 1
ATOM 1138 O O . TYR A 1 151 ? 6.93 22.531 17.531 1 95.06 151 TYR A O 1
ATOM 1146 N N . LEU A 1 152 ? 8.172 22.031 19.328 1 96.38 152 LEU A N 1
ATOM 1147 C CA . LEU A 1 152 ? 7.094 21.25 19.953 1 96.38 152 LEU A CA 1
ATOM 1148 C C . LEU A 1 152 ? 5.887 22.141 20.25 1 96.38 152 LEU A C 1
ATOM 1150 O O . LEU A 1 152 ? 4.746 21.734 20.016 1 96.38 152 LEU A O 1
ATOM 1154 N N . ALA A 1 153 ? 6.18 23.297 20.734 1 95.94 153 ALA A N 1
ATOM 1155 C CA . ALA A 1 153 ? 5.098 24.25 21 1 95.94 153 ALA A CA 1
ATOM 1156 C C . ALA A 1 153 ? 4.34 24.578 19.719 1 95.94 153 ALA A C 1
ATOM 1158 O O . ALA A 1 153 ? 3.109 24.672 19.719 1 95.94 153 ALA A O 1
ATOM 1159 N N . ILE A 1 154 ? 5.051 24.781 18.641 1 96.62 154 ILE A N 1
ATOM 1160 C CA . ILE A 1 154 ? 4.453 25.109 17.359 1 96.62 154 ILE A CA 1
ATOM 1161 C C . ILE A 1 154 ? 3.555 23.969 16.891 1 96.62 154 ILE A C 1
ATOM 1163 O O . ILE A 1 154 ? 2.4 24.188 16.516 1 96.62 154 ILE A O 1
ATOM 1167 N N . VAL A 1 155 ? 4.078 22.719 16.938 1 98.31 155 VAL A N 1
ATOM 1168 C CA . VAL A 1 155 ? 3.328 21.578 16.438 1 98.31 155 VAL A CA 1
ATOM 1169 C C . VAL A 1 155 ? 2.119 21.312 17.328 1 98.31 155 VAL A C 1
ATOM 1171 O O . VAL A 1 155 ? 1.062 20.891 16.844 1 98.31 155 VAL A O 1
ATOM 1174 N N . VAL A 1 156 ? 2.236 21.531 18.641 1 98.5 156 VAL A N 1
ATOM 1175 C CA . VAL A 1 156 ? 1.123 21.344 19.562 1 98.5 156 VAL A CA 1
ATOM 1176 C C . VAL A 1 156 ? 0.027 22.359 19.266 1 98.5 156 VAL A C 1
ATOM 1178 O O . VAL A 1 156 ? -1.161 22.047 19.297 1 98.5 156 VAL A O 1
ATOM 1181 N N . VAL A 1 157 ? 0.412 23.578 19.031 1 98.44 157 VAL A N 1
ATOM 1182 C CA . VAL A 1 157 ? -0.56 24.625 18.688 1 98.44 157 VAL A CA 1
ATOM 1183 C C . VAL A 1 157 ? -1.316 24.234 17.422 1 98.44 157 VAL A C 1
ATOM 1185 O O . VAL A 1 157 ? -2.541 24.344 17.359 1 98.44 157 VAL A O 1
ATOM 1188 N N . VAL A 1 158 ? -0.564 23.75 16.406 1 98.69 158 VAL A N 1
ATOM 1189 C CA . VAL A 1 158 ? -1.196 23.344 15.156 1 98.69 158 VAL A CA 1
ATOM 1190 C C . VAL A 1 158 ? -2.125 22.156 15.414 1 98.69 158 VAL A C 1
ATOM 1192 O O . VAL A 1 158 ? -3.234 22.109 14.875 1 98.69 158 VAL A O 1
ATOM 1195 N N . LEU A 1 159 ? -1.689 21.203 16.234 1 98.81 159 LEU A N 1
ATOM 1196 C CA . LEU A 1 159 ? -2.52 20.047 16.578 1 98.81 159 LEU A CA 1
ATOM 1197 C C . LEU A 1 159 ? -3.826 20.5 17.219 1 98.81 159 LEU A C 1
ATOM 1199 O O . LEU A 1 159 ? -4.898 20 16.891 1 98.81 159 LEU A O 1
ATOM 1203 N N . ILE A 1 160 ? -3.738 21.438 18.156 1 98.69 160 ILE A N 1
ATOM 1204 C CA . ILE A 1 160 ? -4.914 21.922 18.875 1 98.69 160 ILE A CA 1
ATOM 1205 C C . ILE A 1 160 ? -5.859 22.609 17.891 1 98.69 160 ILE A C 1
ATOM 1207 O O . ILE A 1 160 ? -7.074 22.391 17.938 1 98.69 160 ILE A O 1
ATOM 1211 N N . LEU A 1 161 ? -5.312 23.406 16.984 1 98.69 161 LEU A N 1
ATOM 1212 C CA . LEU A 1 161 ? -6.137 24.109 16 1 98.69 161 LEU A CA 1
ATOM 1213 C C . LEU A 1 161 ? -6.82 23.109 15.078 1 98.69 161 LEU A C 1
ATOM 1215 O O . LEU A 1 161 ? -8.008 23.25 14.781 1 98.69 161 LEU A O 1
ATOM 1219 N N . VAL A 1 162 ? -6.062 22.125 14.641 1 98.75 162 VAL A N 1
ATOM 1220 C CA . VAL A 1 162 ? -6.613 21.094 13.758 1 98.75 162 VAL A CA 1
ATOM 1221 C C . VAL A 1 162 ? -7.68 20.297 14.508 1 98.75 162 VAL A C 1
ATOM 1223 O O . VAL A 1 162 ? -8.742 20 13.953 1 98.75 162 VAL A O 1
ATOM 1226 N N . TYR A 1 163 ? -7.371 19.938 15.727 1 98.62 163 TYR A N 1
ATOM 1227 C CA . TYR A 1 163 ? -8.312 19.188 16.547 1 98.62 163 TYR A CA 1
ATOM 1228 C C . TYR A 1 163 ? -9.625 19.938 16.703 1 98.62 163 TYR A C 1
ATOM 1230 O O . TYR A 1 163 ? -10.703 19.375 16.516 1 98.62 163 TYR A O 1
ATOM 1238 N N . ILE A 1 164 ? -9.531 21.188 17.047 1 98.44 164 ILE A N 1
ATOM 1239 C CA . ILE A 1 164 ? -10.719 22.016 17.266 1 98.44 164 ILE A CA 1
ATOM 1240 C C . ILE A 1 164 ? -11.492 22.156 15.961 1 98.44 164 ILE A C 1
ATOM 1242 O O . ILE A 1 164 ? -12.719 22.047 15.945 1 98.44 164 ILE A O 1
ATOM 1246 N N . ALA A 1 165 ? -10.789 22.375 14.859 1 98.44 165 ALA A N 1
ATOM 1247 C CA . ALA A 1 165 ? -11.438 22.531 13.555 1 98.44 165 ALA A CA 1
ATOM 1248 C C . ALA A 1 165 ? -12.18 21.266 13.156 1 98.44 165 ALA A C 1
ATOM 1250 O O . ALA A 1 165 ? -13.336 21.328 12.734 1 98.44 165 ALA A O 1
ATOM 1251 N N . ILE A 1 166 ? -11.555 20.141 13.336 1 98.19 166 ILE A N 1
ATOM 1252 C CA . ILE A 1 166 ? -12.164 18.875 12.953 1 98.19 166 ILE A CA 1
ATOM 1253 C C . ILE A 1 166 ? -13.312 18.547 13.906 1 98.19 166 ILE A C 1
ATOM 1255 O O . ILE A 1 166 ? -14.375 18.078 13.469 1 98.19 166 ILE A O 1
ATOM 1259 N N . GLU A 1 167 ? -13.062 18.797 15.188 1 97.06 167 GLU A N 1
ATOM 1260 C CA . GLU A 1 167 ? -14.102 18.531 16.188 1 97.06 167 GLU A CA 1
ATOM 1261 C C . GLU A 1 167 ? -15.352 19.375 15.914 1 97.06 167 GLU A C 1
ATOM 1263 O O . GLU A 1 167 ? -16.469 18.875 15.977 1 97.06 167 GLU A O 1
ATOM 1268 N N . ARG A 1 168 ? -15.164 20.609 15.617 1 97.5 168 ARG A N 1
ATOM 1269 C CA . ARG A 1 168 ? -16.281 21.484 15.297 1 97.5 168 ARG A CA 1
ATOM 1270 C C . ARG A 1 168 ? -16.984 21.047 14.016 1 97.5 168 ARG A C 1
ATOM 1272 O O . ARG A 1 168 ? -18.203 21.109 13.914 1 97.5 168 ARG A O 1
ATOM 1279 N N . GLY A 1 169 ? -16.234 20.641 13.07 1 97.12 169 GLY A N 1
ATOM 1280 C CA . GLY A 1 169 ? -16.812 20.172 11.82 1 97.12 169 GLY A CA 1
ATOM 1281 C C . GLY A 1 169 ? -17.656 18.906 11.977 1 97.12 169 GLY A C 1
ATOM 1282 O O . GLY A 1 169 ? -18.766 18.828 11.445 1 97.12 169 GLY A O 1
ATOM 1283 N N . ILE A 1 170 ? -17.188 18.016 12.758 1 94.75 170 ILE A N 1
ATOM 1284 C CA . ILE A 1 170 ? -17.859 16.719 12.852 1 94.75 170 ILE A CA 1
ATOM 1285 C C . ILE A 1 170 ? -19.078 16.844 13.758 1 94.75 170 ILE A C 1
ATOM 1287 O O . ILE A 1 170 ? -20.016 16.062 13.633 1 94.75 170 ILE A O 1
ATOM 1291 N N . ARG A 1 171 ? -19.062 17.828 14.633 1 94.81 171 ARG A N 1
ATOM 1292 C CA . ARG A 1 171 ? -20.203 18.047 15.516 1 94.81 171 ARG A CA 1
ATOM 1293 C C . ARG A 1 171 ? -21.25 18.938 14.844 1 94.81 171 ARG A C 1
ATOM 1295 O O . ARG A 1 171 ? -22.344 19.109 15.375 1 94.81 171 ARG A O 1
ATOM 1302 N N . SER A 1 172 ? -20.984 19.422 13.719 1 97.06 172 SER A N 1
ATOM 1303 C CA . SER A 1 172 ? -21.906 20.25 12.938 1 97.06 172 SER A CA 1
ATOM 1304 C C . SER A 1 172 ? -22.797 19.375 12.062 1 97.06 172 SER A C 1
ATOM 1306 O O . SER A 1 172 ? -22.641 18.156 12.023 1 97.06 172 SER A O 1
ATOM 1308 N N . PRO A 1 173 ? -23.766 20 11.375 1 96.5 173 PRO A N 1
ATOM 1309 C CA . PRO A 1 173 ? -24.594 19.25 10.438 1 96.5 173 PRO A CA 1
ATOM 1310 C C . PRO A 1 173 ? -23.781 18.562 9.336 1 96.5 173 PRO A C 1
ATOM 1312 O O . PRO A 1 173 ? -24.156 17.484 8.859 1 96.5 173 PRO A O 1
ATOM 1315 N N . TRP A 1 174 ? -22.703 19.172 9.062 1 97.06 174 TRP A N 1
ATOM 1316 C CA . TRP A 1 174 ? -21.812 18.578 8.07 1 97.06 174 TRP A CA 1
ATOM 1317 C C . TRP A 1 174 ? -21.312 17.219 8.516 1 97.06 174 TRP A C 1
ATOM 1319 O O . TRP A 1 174 ? -21.359 16.25 7.746 1 97.06 174 TRP A O 1
ATOM 1329 N N . GLY A 1 175 ? -20.891 17.141 9.711 1 96.44 175 GLY A N 1
ATOM 1330 C CA . GLY A 1 175 ? -20.406 15.875 10.258 1 96.44 175 GLY A CA 1
ATOM 1331 C C . GLY A 1 175 ? -21.484 14.805 10.344 1 96.44 175 GLY A C 1
ATOM 1332 O O . GLY A 1 175 ? -21.203 13.625 10.109 1 96.44 175 GLY A O 1
ATOM 1333 N N . ARG A 1 176 ? -22.672 15.195 10.57 1 95.56 176 ARG A N 1
ATOM 1334 C CA . ARG A 1 176 ? -23.781 14.258 10.648 1 95.56 176 ARG A CA 1
ATOM 1335 C C . ARG A 1 176 ? -24.094 13.648 9.281 1 95.56 176 ARG A C 1
ATOM 1337 O O . ARG A 1 176 ? -24.375 12.453 9.172 1 95.56 176 ARG A O 1
ATOM 1344 N N . VAL A 1 177 ? -24.016 14.516 8.367 1 97.25 177 VAL A N 1
ATOM 1345 C CA . VAL A 1 177 ? -24.266 14.023 7.012 1 97.25 177 VAL A CA 1
ATOM 1346 C C . VAL A 1 177 ? -23.188 13.039 6.605 1 97.25 177 VAL A C 1
ATOM 1348 O O . VAL A 1 177 ? -23.469 12 6.008 1 97.25 177 VAL A O 1
ATOM 1351 N N . LEU A 1 178 ? -21.953 13.344 6.949 1 97.06 178 LEU A N 1
ATOM 1352 C CA . LEU A 1 178 ? -20.844 12.445 6.625 1 97.06 178 LEU A CA 1
ATOM 1353 C C . LEU A 1 178 ? -21.031 11.094 7.293 1 97.06 178 LEU A C 1
ATOM 1355 O O . LEU A 1 178 ? -20.828 10.047 6.66 1 97.06 178 LEU A O 1
ATOM 1359 N N . ARG A 1 179 ? -21.422 11.117 8.469 1 95.31 179 ARG A N 1
ATOM 1360 C CA . ARG A 1 179 ? -21.641 9.867 9.188 1 95.31 179 ARG A CA 1
ATOM 1361 C C . ARG A 1 179 ? -22.781 9.07 8.57 1 95.31 179 ARG A C 1
ATOM 1363 O O . ARG A 1 179 ? -22.719 7.844 8.508 1 95.31 179 ARG A O 1
ATOM 1370 N N . ALA A 1 180 ? -23.828 9.758 8.203 1 95.69 180 ALA A N 1
ATOM 1371 C CA . ALA A 1 180 ? -24.953 9.094 7.543 1 95.69 180 ALA A CA 1
ATOM 1372 C C . ALA A 1 180 ? -24.5 8.43 6.242 1 95.69 180 ALA A C 1
ATOM 1374 O O . ALA A 1 180 ? -24.938 7.312 5.938 1 95.69 180 ALA A O 1
ATOM 1375 N N . ILE A 1 181 ? -23.688 9.125 5.523 1 95.75 181 ILE A N 1
ATOM 1376 C CA . ILE A 1 181 ? -23.172 8.594 4.262 1 95.75 181 ILE A CA 1
ATOM 1377 C C . ILE A 1 181 ? -22.312 7.359 4.535 1 95.75 181 ILE A C 1
ATOM 1379 O O . ILE A 1 181 ? -22.422 6.355 3.818 1 95.75 181 ILE A O 1
ATOM 1383 N N . ARG A 1 182 ? -21.469 7.453 5.535 1 94.12 182 ARG A N 1
ATOM 1384 C CA . ARG A 1 182 ? -20.609 6.34 5.902 1 94.12 182 ARG A CA 1
ATOM 1385 C C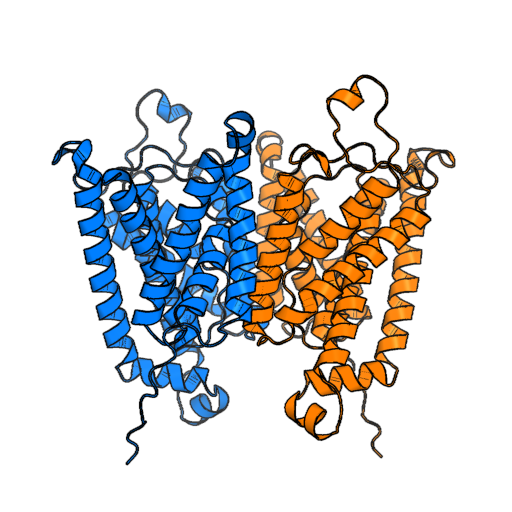 . ARG A 1 182 ? -21.422 5.105 6.262 1 94.12 182 ARG A C 1
ATOM 1387 O O . ARG A 1 182 ? -21.031 3.979 5.953 1 94.12 182 ARG A O 1
ATOM 1394 N N . GLU A 1 183 ? -22.531 5.344 6.855 1 91.56 183 GLU A N 1
ATOM 1395 C CA . GLU A 1 183 ? -23.375 4.234 7.297 1 91.56 183 GLU A CA 1
ATOM 1396 C C . GLU A 1 183 ? -24.125 3.605 6.121 1 91.56 183 GLU A C 1
ATOM 1398 O O . GLU A 1 183 ? -24.188 2.381 6.008 1 91.56 183 GLU A O 1
ATOM 1403 N N . ASP A 1 184 ? -24.75 4.465 5.344 1 93.31 184 ASP A N 1
ATOM 1404 C CA . ASP A 1 184 ? -25.484 3.965 4.188 1 93.31 184 ASP A CA 1
ATOM 1405 C C . ASP A 1 184 ? -25.609 5.035 3.104 1 93.31 184 ASP A C 1
ATOM 1407 O O . ASP A 1 184 ? -26.453 5.926 3.195 1 93.31 184 ASP A O 1
ATOM 1411 N N . GLU A 1 185 ? -24.859 4.766 2.113 1 93.62 185 GLU A N 1
ATOM 1412 C CA . GLU A 1 185 ? -24.812 5.758 1.042 1 93.62 185 GLU A CA 1
ATOM 1413 C C . GLU A 1 185 ? -26.156 5.863 0.335 1 93.62 185 GLU A C 1
ATOM 1415 O O . GLU A 1 185 ? -26.594 6.957 -0.036 1 93.62 185 GLU A O 1
ATOM 1420 N N . VAL A 1 186 ? -26.812 4.773 0.125 1 91.88 186 VAL A N 1
ATOM 1421 C CA . VAL A 1 186 ? -28.062 4.723 -0.606 1 91.88 186 VAL A CA 1
ATOM 1422 C C . VAL A 1 186 ? -29.141 5.48 0.166 1 91.88 186 VAL A C 1
ATOM 1424 O O . VAL A 1 186 ? -29.906 6.258 -0.417 1 91.88 186 VAL A O 1
ATOM 1427 N N . VAL A 1 187 ? -29.156 5.266 1.444 1 93.25 187 VAL A N 1
ATOM 1428 C CA . VAL A 1 187 ? -30.141 5.926 2.293 1 93.25 187 VAL A CA 1
ATOM 1429 C C . VAL A 1 187 ? -29.875 7.426 2.328 1 93.25 187 VAL A C 1
ATOM 1431 O O . VAL A 1 187 ? -30.797 8.234 2.262 1 93.25 187 VAL A O 1
ATOM 1434 N N . ALA A 1 188 ? -28.625 7.801 2.416 1 95.44 188 ALA A N 1
ATOM 1435 C CA . ALA A 1 188 ? -28.266 9.219 2.422 1 95.44 188 ALA A CA 1
ATOM 1436 C C . ALA A 1 188 ? -28.703 9.898 1.123 1 95.44 188 ALA A C 1
ATOM 1438 O O . ALA A 1 188 ? -29.219 11.008 1.141 1 95.44 188 ALA A O 1
ATOM 1439 N N . GLU A 1 189 ? -28.484 9.172 0.029 1 95.19 189 GLU A N 1
ATOM 1440 C CA . GLU A 1 189 ? -28.906 9.703 -1.269 1 95.19 189 GLU A CA 1
ATOM 1441 C C . GLU A 1 189 ? -30.422 9.836 -1.36 1 95.19 189 GLU A C 1
ATOM 1443 O O . GLU A 1 189 ? -30.922 10.805 -1.922 1 95.19 189 GLU A O 1
ATOM 1448 N N . ALA A 1 190 ? -31.062 8.883 -0.86 1 95.88 190 ALA A N 1
ATOM 1449 C CA . ALA A 1 190 ? -32.531 8.898 -0.858 1 95.88 190 ALA A CA 1
ATOM 1450 C C . ALA A 1 190 ? -33.062 10.055 -0.026 1 95.88 190 ALA A C 1
ATOM 1452 O O . ALA A 1 190 ? -34.156 10.57 -0.298 1 95.88 190 ALA A O 1
ATOM 1453 N N . MET A 1 191 ? -32.281 10.523 0.886 1 96.25 191 MET A N 1
ATOM 1454 C CA . MET A 1 191 ? -32.688 11.633 1.744 1 96.25 191 MET A CA 1
ATOM 1455 C C . MET A 1 191 ? -32.281 12.969 1.122 1 96.25 191 MET A C 1
ATOM 1457 O O . MET A 1 191 ? -32.406 14.016 1.766 1 96.25 191 MET A O 1
ATOM 1461 N N . GLY A 1 192 ? -31.766 12.961 -0.071 1 95.81 192 GLY A N 1
ATOM 1462 C CA . GLY A 1 192 ? -31.531 14.172 -0.839 1 95.81 192 GLY A CA 1
ATOM 1463 C C . GLY A 1 192 ? -30.125 14.727 -0.646 1 95.81 192 GLY A C 1
ATOM 1464 O O . GLY A 1 192 ? -29.844 15.859 -1.043 1 95.81 192 GLY A O 1
ATOM 1465 N N . LYS A 1 193 ? -29.328 14.023 0.029 1 96.62 193 LYS A N 1
ATOM 1466 C CA . LYS A 1 193 ? -27.969 14.508 0.231 1 96.62 193 LYS A CA 1
ATOM 1467 C C . LYS A 1 193 ? -27.078 14.188 -0.975 1 96.62 193 LYS A C 1
ATOM 1469 O O . LYS A 1 193 ? -27.203 13.125 -1.579 1 96.62 193 LYS A O 1
ATOM 1474 N N . ASP A 1 194 ? -26.234 15.156 -1.32 1 97.5 194 ASP A N 1
ATOM 1475 C CA . ASP A 1 194 ? -25.266 14.922 -2.389 1 97.5 194 ASP A CA 1
ATOM 1476 C C . ASP A 1 194 ? -24.047 14.172 -1.871 1 97.5 194 ASP A C 1
ATOM 1478 O O . ASP A 1 194 ? -23.078 14.781 -1.422 1 97.5 194 ASP A O 1
ATOM 1482 N N . VAL A 1 195 ? -24.062 12.969 -2.043 1 96.81 195 VAL A N 1
ATOM 1483 C CA . VAL A 1 195 ? -23.062 12.078 -1.472 1 96.81 195 VAL A CA 1
ATOM 1484 C C . VAL A 1 195 ? -21.688 12.438 -2.023 1 96.81 195 VAL A C 1
ATOM 1486 O O . VAL A 1 195 ? -20.719 12.57 -1.264 1 96.81 195 VAL A O 1
ATOM 1489 N N . PHE A 1 196 ? -21.594 12.703 -3.307 1 96.62 196 PHE A N 1
ATOM 1490 C CA . PHE A 1 196 ? -20.312 12.969 -3.945 1 96.62 196 PHE A CA 1
ATOM 1491 C C . PHE A 1 196 ? -19.672 14.219 -3.369 1 96.62 196 PHE A C 1
ATOM 1493 O O . PHE A 1 196 ? -18.484 14.219 -3.02 1 96.62 196 PHE A O 1
ATOM 1500 N N . TRP A 1 197 ? -20.375 15.211 -3.244 1 97.75 197 TRP A N 1
ATOM 1501 C CA . TRP A 1 197 ? -19.812 16.5 -2.838 1 97.75 197 TRP A CA 1
ATOM 1502 C C . TRP A 1 197 ? -19.422 16.469 -1.364 1 97.75 197 TRP A C 1
ATOM 1504 O O . TRP A 1 197 ? -18.438 17.109 -0.967 1 97.75 197 TRP A O 1
ATOM 1514 N N . PHE A 1 198 ? -20.188 15.789 -0.566 1 97.94 198 PHE A N 1
ATOM 1515 C CA . PHE A 1 198 ? -19.812 15.68 0.838 1 97.94 198 PHE A CA 1
ATOM 1516 C C . PHE A 1 198 ? -18.547 14.844 0.996 1 97.94 198 PHE A C 1
ATOM 1518 O O . PHE A 1 198 ? -17.672 15.18 1.802 1 97.94 198 PHE A O 1
ATOM 1525 N N . LYS A 1 199 ? -18.438 13.789 0.224 1 97.94 199 LYS A N 1
ATOM 1526 C CA . LYS A 1 199 ? -17.219 12.984 0.224 1 97.94 199 LYS A CA 1
ATOM 1527 C C . LYS A 1 199 ? -16.031 13.805 -0.262 1 97.94 199 LYS A C 1
ATOM 1529 O O . LYS A 1 199 ? -14.922 13.695 0.287 1 97.94 199 LYS A O 1
ATOM 1534 N N . MET A 1 200 ? -16.328 14.625 -1.23 1 98.31 200 MET A N 1
ATOM 1535 C CA . MET A 1 200 ? -15.281 15.492 -1.77 1 98.31 200 MET A CA 1
ATOM 1536 C C . MET A 1 200 ? -14.789 16.484 -0.714 1 98.31 200 MET A C 1
ATOM 1538 O O . MET A 1 200 ? -13.586 16.672 -0.551 1 98.31 200 MET A O 1
ATOM 1542 N N . GLN A 1 201 ? -15.68 17 -0.056 1 98.5 201 GLN A N 1
ATOM 1543 C CA . GLN A 1 201 ? -15.32 17.953 0.997 1 98.5 201 GLN A CA 1
ATOM 1544 C C . GLN A 1 201 ? -14.492 17.266 2.082 1 98.5 201 GLN A C 1
ATOM 1546 O O . GLN A 1 201 ? -13.469 17.812 2.521 1 98.5 201 GLN A O 1
ATOM 1551 N N . ALA A 1 202 ? -14.977 16.109 2.463 1 98.56 202 ALA A N 1
ATOM 1552 C CA . ALA A 1 202 ? -14.234 15.375 3.48 1 98.56 202 ALA A CA 1
ATOM 1553 C C . ALA A 1 202 ? -12.836 15.031 2.99 1 98.56 202 ALA A C 1
ATOM 1555 O O . ALA A 1 202 ? -11.859 15.133 3.742 1 98.56 202 ALA A O 1
ATOM 1556 N N . PHE A 1 203 ? -12.773 14.672 1.729 1 98.5 203 PHE A N 1
ATOM 1557 C CA . PHE A 1 203 ? -11.508 14.289 1.126 1 98.5 203 PHE A CA 1
ATOM 1558 C C . PHE A 1 203 ? -10.539 15.469 1.091 1 98.5 203 PHE A C 1
ATOM 1560 O O . PHE A 1 203 ? -9.367 15.336 1.442 1 98.5 203 PHE A O 1
ATOM 1567 N N . VAL A 1 204 ? -11.023 16.578 0.752 1 98.81 204 VAL A N 1
ATOM 1568 C CA . VAL A 1 204 ? -10.211 17.781 0.642 1 98.81 204 VAL A CA 1
ATOM 1569 C C . VAL A 1 204 ? -9.797 18.25 2.033 1 98.81 204 VAL A C 1
ATOM 1571 O O . VAL A 1 204 ? -8.633 18.594 2.258 1 98.81 204 VAL A O 1
ATOM 1574 N N . VAL A 1 205 ? -10.711 18.25 2.967 1 98.75 205 VAL A N 1
ATOM 1575 C CA . VAL A 1 205 ? -10.414 18.703 4.324 1 98.75 205 VAL A CA 1
ATOM 1576 C C . VAL A 1 205 ? -9.312 17.828 4.926 1 98.75 205 VAL A C 1
ATOM 1578 O O . VAL A 1 205 ? -8.344 18.344 5.484 1 98.75 205 VAL A O 1
ATOM 1581 N N . GLY A 1 206 ? -9.5 16.531 4.789 1 98.69 206 GLY A N 1
ATOM 1582 C CA . GLY A 1 206 ? -8.469 15.633 5.277 1 98.69 206 GLY A CA 1
ATOM 1583 C C . GLY A 1 206 ? -7.125 15.852 4.617 1 98.69 206 GLY A C 1
ATOM 1584 O O . GLY A 1 206 ? -6.09 15.859 5.289 1 98.69 206 GLY A O 1
ATOM 1585 N N . ALA A 1 207 ? -7.141 16.094 3.34 1 98.81 207 ALA A N 1
ATOM 1586 C CA . ALA A 1 207 ? -5.906 16.281 2.582 1 98.81 207 ALA A CA 1
ATOM 1587 C C . ALA A 1 207 ? -5.199 17.578 3.002 1 98.81 207 ALA A C 1
ATOM 1589 O O . ALA A 1 207 ? -3.971 17.625 3.07 1 98.81 207 ALA A O 1
ATOM 1590 N N . VAL A 1 208 ? -5.945 18.578 3.227 1 98.88 208 VAL A N 1
ATOM 1591 C CA . VAL A 1 208 ? -5.383 19.844 3.684 1 98.88 208 VAL A CA 1
ATOM 1592 C C . VAL A 1 208 ? -4.621 19.641 4.988 1 98.88 208 VAL A C 1
ATOM 1594 O O . VAL A 1 208 ? -3.484 20.094 5.133 1 98.88 208 VAL A O 1
ATOM 1597 N N . VAL A 1 209 ? -5.238 18.938 5.875 1 98.88 209 VAL A N 1
ATOM 1598 C CA . VAL A 1 209 ? -4.625 18.688 7.172 1 98.88 209 VAL A CA 1
ATOM 1599 C C . VAL A 1 209 ? -3.387 17.797 6.992 1 98.88 209 VAL A C 1
ATOM 1601 O O . VAL A 1 209 ? -2.367 18.016 7.652 1 98.88 209 VAL A O 1
ATOM 1604 N N . MET A 1 210 ? -3.432 16.844 6.086 1 98.69 210 MET A N 1
ATOM 1605 C CA . MET A 1 210 ? -2.268 16 5.801 1 98.69 210 MET A CA 1
ATOM 1606 C C . MET A 1 210 ? -1.127 16.844 5.23 1 98.69 210 MET A C 1
ATOM 1608 O O . MET A 1 210 ? 0.039 16.609 5.555 1 98.69 210 MET A O 1
ATOM 1612 N N . GLY A 1 211 ? -1.504 17.766 4.375 1 98.81 211 GLY A N 1
ATOM 1613 C CA . GLY A 1 211 ? -0.502 18.672 3.844 1 98.81 211 GLY A CA 1
ATOM 1614 C C . GLY A 1 211 ? 0.184 19.5 4.914 1 98.81 211 GLY A C 1
ATOM 1615 O O . GLY A 1 211 ? 1.405 19.672 4.891 1 98.81 211 GLY A O 1
ATOM 1616 N N . ILE A 1 212 ? -0.591 19.969 5.82 1 98.88 212 ILE A N 1
ATOM 1617 C CA . ILE A 1 212 ? -0.058 20.734 6.941 1 98.88 212 ILE A CA 1
ATOM 1618 C C . ILE A 1 212 ? 0.898 19.859 7.754 1 98.88 212 ILE A C 1
ATOM 1620 O O . ILE A 1 212 ? 1.983 20.312 8.133 1 98.88 212 ILE A O 1
ATOM 1624 N N . GLY A 1 213 ? 0.471 18.641 8 1 98.69 213 GLY A N 1
ATOM 1625 C CA . GLY A 1 213 ? 1.363 17.703 8.672 1 98.69 213 GLY A CA 1
ATOM 1626 C C . GLY A 1 213 ? 2.674 17.5 7.938 1 98.69 213 GLY A C 1
ATOM 1627 O O . GLY A 1 213 ? 3.738 17.453 8.555 1 98.69 213 GLY A O 1
ATOM 1628 N N . GLY A 1 214 ? 2.586 17.391 6.652 1 98.5 214 GLY A N 1
ATOM 1629 C CA . GLY A 1 214 ? 3.781 17.234 5.836 1 98.5 214 GLY A CA 1
ATOM 1630 C C . GLY A 1 214 ? 4.727 18.422 5.941 1 98.5 214 GLY A C 1
ATOM 1631 O O . GLY A 1 214 ? 5.945 18.234 5.996 1 98.5 214 GLY A O 1
ATOM 1632 N N . ALA A 1 215 ? 4.148 19.562 5.957 1 98.69 215 ALA A N 1
ATOM 1633 C CA . ALA A 1 215 ? 4.953 20.766 6.117 1 98.69 215 ALA A CA 1
ATOM 1634 C C . ALA A 1 215 ? 5.691 20.766 7.453 1 98.69 215 ALA A C 1
ATOM 1636 O O . ALA A 1 215 ? 6.883 21.078 7.508 1 98.69 215 ALA A O 1
ATOM 1637 N N . LEU A 1 216 ? 4.969 20.453 8.5 1 98.69 216 LEU A N 1
ATOM 1638 C CA . LEU A 1 216 ? 5.57 20.406 9.828 1 98.69 216 LEU A CA 1
ATOM 1639 C C . LEU A 1 216 ? 6.715 19.406 9.875 1 98.69 216 LEU A C 1
ATOM 1641 O O . LEU A 1 216 ? 7.758 19.672 10.477 1 98.69 216 LEU A O 1
ATOM 1645 N N . TYR A 1 217 ? 6.512 18.297 9.211 1 97.56 217 TYR A N 1
ATOM 1646 C CA . TYR A 1 217 ? 7.543 17.266 9.188 1 97.56 217 TYR A CA 1
ATOM 1647 C C . TYR A 1 217 ? 8.789 17.766 8.461 1 97.56 217 TYR A C 1
ATOM 1649 O O . TYR A 1 217 ? 9.906 17.578 8.93 1 97.56 217 TYR A O 1
ATOM 1657 N N . ALA A 1 218 ? 8.586 18.344 7.352 1 96.94 218 ALA A N 1
ATOM 1658 C CA . ALA A 1 218 ? 9.695 18.797 6.52 1 96.94 218 ALA A CA 1
ATOM 1659 C C . ALA A 1 218 ? 10.555 19.812 7.262 1 96.94 218 ALA A C 1
ATOM 1661 O O . ALA A 1 218 ? 11.789 19.734 7.223 1 96.94 218 ALA A O 1
ATOM 1662 N N . HIS A 1 219 ? 9.953 20.703 7.906 1 96.62 219 HIS A N 1
ATOM 1663 C CA . HIS A 1 219 ? 10.703 21.75 8.594 1 96.62 219 HIS A CA 1
ATOM 1664 C C . HIS A 1 219 ? 11.375 21.203 9.852 1 96.62 219 HIS A C 1
ATOM 1666 O O . HIS A 1 219 ? 12.414 21.719 10.281 1 96.62 219 HIS A O 1
ATOM 1672 N N . PHE A 1 220 ? 10.805 20.234 10.414 1 95.06 220 PHE A N 1
ATOM 1673 C CA . PHE A 1 220 ? 11.414 19.625 11.594 1 95.06 220 PHE A CA 1
ATOM 1674 C C . PHE A 1 220 ? 12.688 18.875 11.211 1 95.06 220 PHE A C 1
ATOM 1676 O O . PHE A 1 220 ? 13.719 19.016 11.875 1 95.06 220 PHE A O 1
ATOM 1683 N N . THR A 1 221 ? 12.625 18.094 10.125 1 93 221 THR A N 1
ATOM 1684 C CA . THR A 1 221 ? 13.75 17.25 9.719 1 93 221 THR A CA 1
ATOM 1685 C C . THR A 1 221 ? 14.766 18.062 8.922 1 93 221 THR A C 1
ATOM 1687 O O . THR A 1 221 ? 15.914 17.656 8.758 1 93 221 THR A O 1
ATOM 1690 N N . ARG A 1 222 ? 14.375 19.141 8.352 1 92.81 222 ARG A N 1
ATOM 1691 C CA . ARG A 1 222 ? 15.203 20.078 7.605 1 92.81 222 ARG A CA 1
ATOM 1692 C C . ARG A 1 222 ? 15.68 19.469 6.293 1 92.81 222 ARG A C 1
ATOM 1694 O O . ARG A 1 222 ? 16.344 20.125 5.5 1 92.81 222 ARG A O 1
ATOM 1701 N N . ALA A 1 223 ? 15.398 18.25 6.109 1 92 223 ALA A N 1
ATOM 1702 C CA . ALA A 1 223 ? 15.75 17.531 4.891 1 92 223 ALA A CA 1
ATOM 1703 C C . ALA A 1 223 ? 14.727 16.453 4.574 1 92 223 ALA A C 1
ATOM 1705 O O . ALA A 1 223 ? 14.25 15.75 5.477 1 92 223 ALA A O 1
ATOM 1706 N N . ILE A 1 224 ? 14.383 16.453 3.283 1 92.31 224 ILE A N 1
ATOM 1707 C CA . ILE A 1 224 ? 13.445 15.414 2.865 1 92.31 224 ILE A CA 1
ATOM 1708 C C . ILE A 1 224 ? 13.898 14.828 1.531 1 92.31 224 ILE A C 1
ATOM 1710 O O . ILE A 1 224 ? 14.484 15.523 0.702 1 92.31 224 ILE A O 1
ATOM 1714 N N . ASP A 1 225 ? 13.672 13.547 1.445 1 90.38 225 ASP A N 1
ATOM 1715 C CA . ASP A 1 225 ? 13.82 12.836 0.18 1 90.38 225 ASP A CA 1
ATOM 1716 C C . ASP A 1 225 ? 12.641 11.898 -0.075 1 90.38 225 ASP A C 1
ATOM 1718 O O . ASP A 1 225 ? 11.883 11.586 0.844 1 90.38 225 ASP A O 1
ATOM 1722 N N . PRO A 1 226 ? 12.461 11.508 -1.239 1 88.19 226 PRO A N 1
ATOM 1723 C CA . PRO A 1 226 ? 11.242 10.781 -1.604 1 88.19 226 PRO A CA 1
ATOM 1724 C C . PRO A 1 226 ? 11.086 9.477 -0.829 1 88.19 226 PRO A C 1
ATOM 1726 O O . PRO A 1 226 ? 9.969 8.961 -0.7 1 88.19 226 PRO A O 1
ATOM 1729 N N . THR A 1 227 ? 12.094 8.898 -0.261 1 79.38 227 THR A N 1
ATOM 1730 C CA . THR A 1 227 ? 12.016 7.633 0.452 1 79.38 227 THR A CA 1
ATOM 1731 C C . THR A 1 227 ? 11.219 7.781 1.744 1 79.38 227 THR A C 1
ATOM 1733 O O . THR A 1 227 ? 10.695 6.801 2.275 1 79.38 227 THR A O 1
ATOM 1736 N N . VAL A 1 228 ? 11.094 8.992 2.164 1 82.88 228 VAL A N 1
ATOM 1737 C CA . VAL A 1 228 ? 10.359 9.281 3.389 1 82.88 228 VAL A CA 1
ATOM 1738 C C . VAL A 1 228 ? 8.867 9.023 3.166 1 82.88 228 VAL A C 1
ATOM 1740 O O . VAL A 1 228 ? 8.141 8.695 4.105 1 82.88 228 VAL A O 1
ATOM 1743 N N . PHE A 1 229 ? 8.5 9.109 1.945 1 89.12 229 PHE A N 1
ATOM 1744 C CA . PHE A 1 229 ? 7.07 9.094 1.648 1 89.12 229 PHE A CA 1
ATOM 1745 C C . PHE A 1 229 ? 6.656 7.742 1.078 1 89.12 229 PHE A C 1
ATOM 1747 O O . PHE A 1 229 ? 5.629 7.637 0.405 1 89.12 229 PHE A O 1
ATOM 1754 N N . GLU A 1 230 ? 7.445 6.777 1.365 1 81.56 230 GLU A N 1
ATOM 1755 C CA . GLU A 1 230 ? 7.039 5.414 1.028 1 81.56 230 GLU A CA 1
ATOM 1756 C C . GLU A 1 230 ? 5.809 4.992 1.826 1 81.56 230 GLU A C 1
ATOM 1758 O O . GLU A 1 230 ? 5.594 5.473 2.941 1 81.56 230 GLU A O 1
ATOM 1763 N N . PRO A 1 231 ? 5.02 4.125 1.284 1 78.12 231 PRO A N 1
ATOM 1764 C CA . PRO A 1 231 ? 3.734 3.756 1.884 1 78.12 231 PRO A CA 1
ATOM 1765 C C . PRO A 1 231 ? 3.871 3.289 3.33 1 78.12 231 PRO A C 1
ATOM 1767 O O . PRO A 1 231 ? 2.979 3.529 4.148 1 78.12 231 PRO A O 1
ATOM 1770 N N . LEU A 1 232 ? 4.883 2.699 3.639 1 72.19 232 LEU A N 1
ATOM 1771 C CA . LEU A 1 232 ? 5.047 2.16 4.984 1 72.19 232 LEU A CA 1
ATOM 1772 C C . LEU A 1 232 ? 4.984 3.271 6.027 1 72.19 232 LEU A C 1
ATOM 1774 O O . LEU A 1 232 ? 4.172 3.217 6.953 1 72.19 232 LEU A O 1
ATOM 1778 N N . PHE A 1 233 ? 5.723 4.379 5.762 1 72.56 233 PHE A N 1
ATOM 1779 C CA . PHE A 1 233 ? 5.836 5.438 6.754 1 72.56 233 PHE A CA 1
ATOM 1780 C C . PHE A 1 233 ? 4.746 6.484 6.559 1 72.56 233 PHE A C 1
ATOM 1782 O O . PHE A 1 233 ? 4.219 7.027 7.531 1 72.56 233 PHE A O 1
ATOM 1789 N N . GLY A 1 234 ? 4.418 6.59 5.359 1 81.94 234 GLY A N 1
ATOM 1790 C CA . GLY A 1 234 ? 3.531 7.703 5.066 1 81.94 234 GLY A CA 1
ATOM 1791 C C . GLY A 1 234 ? 2.062 7.328 5.121 1 81.94 234 GLY A C 1
ATOM 1792 O O . GLY A 1 234 ? 1.201 8.195 5.285 1 81.94 234 GLY A O 1
ATOM 1793 N N . THR A 1 235 ? 1.814 6.055 5.016 1 88.31 235 THR A N 1
ATOM 1794 C CA . THR A 1 235 ? 0.412 5.66 4.934 1 88.31 235 THR A CA 1
ATOM 1795 C C . THR A 1 235 ? 0.09 4.582 5.961 1 88.31 235 THR A C 1
ATOM 1797 O O . THR A 1 235 ? -0.773 4.773 6.82 1 88.31 235 THR A O 1
ATOM 1800 N N . PHE A 1 236 ? 0.789 3.604 6.031 1 80.69 236 PHE A N 1
ATOM 1801 C CA . PHE A 1 236 ? 0.428 2.428 6.816 1 80.69 236 PHE A CA 1
ATOM 1802 C C . PHE A 1 236 ? 0.566 2.709 8.305 1 80.69 236 PHE A C 1
ATOM 1804 O O . PHE A 1 236 ? -0.284 2.305 9.102 1 80.69 236 PHE A O 1
ATOM 1811 N N . LEU A 1 237 ? 1.624 3.318 8.617 1 82.94 237 LEU A N 1
ATOM 1812 C CA . LEU A 1 237 ? 1.813 3.664 10.023 1 82.94 237 LEU A CA 1
ATOM 1813 C C . LEU A 1 237 ? 0.666 4.531 10.523 1 82.94 237 LEU A C 1
ATOM 1815 O O . LEU A 1 237 ? 0.194 4.352 11.648 1 82.94 237 LEU A O 1
ATOM 1819 N N . VAL A 1 238 ? 0.252 5.414 9.711 1 91.44 238 VAL A N 1
ATOM 1820 C CA . VAL A 1 238 ? -0.834 6.312 10.094 1 91.44 238 VAL A CA 1
ATOM 1821 C C . VAL A 1 238 ? -2.129 5.523 10.25 1 91.44 238 VAL A C 1
ATOM 1823 O O . VAL A 1 238 ? -2.918 5.785 11.164 1 91.44 238 VAL A O 1
ATOM 1826 N N . TRP A 1 239 ? -2.354 4.594 9.406 1 88.62 239 TRP A N 1
ATOM 1827 C CA . TRP A 1 239 ? -3.529 3.734 9.516 1 88.62 239 TRP A CA 1
ATOM 1828 C C . TRP A 1 239 ? -3.502 2.928 10.805 1 88.62 239 TRP A C 1
ATOM 1830 O O . TRP A 1 239 ? -4.52 2.816 11.5 1 88.62 239 TRP A O 1
ATOM 1840 N N . VAL A 1 240 ? -2.355 2.436 11.094 1 83.19 240 VAL A N 1
ATOM 1841 C CA . VAL A 1 240 ? -2.227 1.651 12.312 1 83.19 240 VAL A CA 1
ATOM 1842 C C . VAL A 1 240 ? -2.523 2.531 13.531 1 83.19 240 VAL A C 1
ATOM 1844 O O . VAL A 1 240 ? -3.176 2.09 14.477 1 83.19 240 VAL A O 1
ATOM 1847 N N . MET A 1 241 ? -2.037 3.725 13.461 1 89.44 241 MET A N 1
ATOM 1848 C CA . MET A 1 241 ? -2.277 4.672 14.547 1 89.44 241 MET A CA 1
ATOM 1849 C C . MET A 1 241 ? -3.77 4.922 14.734 1 89.44 241 MET A C 1
ATOM 1851 O O . MET A 1 241 ? -4.277 4.883 15.859 1 89.44 241 MET A O 1
ATOM 1855 N N . LEU A 1 242 ? -4.41 5.16 13.664 1 91.94 242 LEU A N 1
ATOM 1856 C CA . LEU A 1 242 ? -5.832 5.473 13.75 1 91.94 242 LEU A CA 1
ATOM 1857 C C . LEU A 1 242 ? -6.625 4.258 14.219 1 91.94 242 LEU A C 1
ATOM 1859 O O . LEU A 1 242 ? -7.508 4.379 15.07 1 91.94 242 LEU A O 1
ATOM 1863 N N . ILE A 1 243 ? -6.316 3.135 13.703 1 85.62 243 ILE A N 1
ATOM 1864 C CA . ILE A 1 243 ? -7.051 1.919 14.031 1 85.62 243 ILE A CA 1
ATOM 1865 C C . ILE A 1 243 ? -6.836 1.567 15.5 1 85.62 243 ILE A C 1
ATOM 1867 O O . ILE A 1 243 ? -7.789 1.23 16.203 1 85.62 243 ILE A O 1
ATOM 1871 N N . LEU A 1 244 ? -5.605 1.676 15.852 1 84.19 244 LEU A N 1
ATOM 1872 C CA . LEU A 1 244 ? -5.305 1.378 17.25 1 84.19 244 LEU A CA 1
ATOM 1873 C C . LEU A 1 244 ? -5.996 2.369 18.172 1 84.19 244 LEU A C 1
ATOM 1875 O O . LEU A 1 244 ? -6.488 1.99 19.25 1 84.19 244 LEU A O 1
ATOM 1879 N N . GLY A 1 245 ? -5.887 3.566 17.859 1 89.94 245 GLY A N 1
ATOM 1880 C CA . GLY A 1 245 ? -6.48 4.605 18.688 1 89.94 245 GLY A CA 1
ATOM 1881 C C . GLY A 1 245 ? -7.996 4.543 18.719 1 89.94 245 GLY A C 1
ATOM 1882 O O . GLY A 1 245 ? -8.602 4.82 19.766 1 89.94 245 GLY A O 1
ATOM 1883 N N . GLY A 1 246 ? -8.594 4.234 17.578 1 88.88 246 GLY A N 1
ATOM 1884 C CA . GLY A 1 246 ? -10.039 4.211 17.438 1 88.88 246 GLY A CA 1
ATOM 1885 C C . GLY A 1 246 ? -10.547 5.121 16.328 1 88.88 246 GLY A C 1
ATOM 1886 O O . GLY A 1 246 ? -10.57 6.344 16.5 1 88.88 246 GLY A O 1
ATOM 1887 N N . SER A 1 247 ? -11 4.5 15.297 1 90.38 247 SER A N 1
ATOM 1888 C CA . SER A 1 247 ? -11.555 5.289 14.203 1 90.38 247 SER A CA 1
ATOM 1889 C C . SER A 1 247 ? -12.883 5.934 14.602 1 90.38 247 SER A C 1
ATOM 1891 O O . SER A 1 247 ? -13.68 5.328 15.328 1 90.38 247 SER A O 1
ATOM 1893 N N . GLY A 1 248 ? -13.117 7.152 14.227 1 93.19 248 GLY A N 1
ATOM 1894 C CA . GLY A 1 248 ? -14.352 7.855 14.555 1 93.19 248 GLY A CA 1
ATOM 1895 C C . GLY A 1 248 ? -14.266 8.617 15.859 1 93.19 248 GLY A C 1
ATOM 1896 O O . GLY A 1 248 ? -15.273 9.125 16.359 1 93.19 248 GLY A O 1
ATOM 1897 N N . ASN A 1 249 ? -13.102 8.609 16.438 1 95.31 249 ASN A N 1
ATOM 1898 C CA . ASN A 1 249 ? -12.836 9.344 17.672 1 95.31 249 ASN A CA 1
ATOM 1899 C C . ASN A 1 249 ? -11.547 10.156 17.578 1 95.31 249 ASN A C 1
ATOM 1901 O O . ASN A 1 249 ? -10.453 9.586 17.531 1 95.31 249 ASN A O 1
ATOM 1905 N N . ASN A 1 250 ? -11.719 11.453 17.672 1 97 250 ASN A N 1
ATOM 1906 C CA . ASN A 1 250 ? -10.555 12.32 17.484 1 97 250 ASN A CA 1
ATOM 1907 C C . ASN A 1 250 ? -9.555 12.148 18.625 1 97 250 ASN A C 1
ATOM 1909 O O . ASN A 1 250 ? -8.344 12.195 18.406 1 97 250 ASN A O 1
ATOM 1913 N N . ARG A 1 251 ? -9.961 11.945 19.797 1 96.81 251 ARG A N 1
ATOM 1914 C CA . ARG A 1 251 ? -9.047 11.711 20.906 1 96.81 251 ARG A CA 1
ATOM 1915 C C . ARG A 1 251 ? -8.312 10.383 20.734 1 96.81 251 ARG A C 1
ATOM 1917 O O . ARG A 1 251 ? -7.133 10.281 21.078 1 96.81 251 ARG A O 1
ATOM 1924 N N . GLY A 1 252 ? -9.086 9.445 20.297 1 94.81 252 GLY A N 1
ATOM 1925 C CA . GLY A 1 252 ? -8.461 8.164 19.984 1 94.81 252 GLY A CA 1
ATOM 1926 C C . GLY A 1 252 ? -7.387 8.258 18.922 1 94.81 252 GLY A C 1
ATOM 1927 O O . GLY A 1 252 ? -6.336 7.633 19.031 1 94.81 252 GLY A O 1
ATOM 1928 N N . ALA A 1 253 ? -7.699 9.016 17.906 1 96.62 253 ALA A N 1
ATOM 1929 C CA . ALA A 1 253 ? -6.746 9.211 16.812 1 96.62 253 ALA A CA 1
ATOM 1930 C C . ALA A 1 253 ? -5.426 9.773 17.344 1 96.62 253 ALA A C 1
ATOM 1932 O O . ALA A 1 253 ? -4.348 9.328 16.938 1 96.62 253 ALA A O 1
ATOM 1933 N N . ILE A 1 254 ? -5.531 10.727 18.25 1 97.94 254 ILE A N 1
ATOM 1934 C CA . ILE A 1 254 ? -4.34 11.352 18.828 1 97.94 254 ILE A CA 1
ATOM 1935 C C . ILE A 1 254 ? -3.615 10.344 19.719 1 97.94 254 ILE A C 1
ATOM 1937 O O . ILE A 1 254 ? -2.396 10.18 19.625 1 97.94 254 ILE A O 1
ATOM 1941 N N . LEU A 1 255 ? -4.328 9.656 20.516 1 95.5 255 LEU A N 1
ATOM 1942 C CA . LEU A 1 255 ? -3.754 8.672 21.438 1 95.5 255 LEU A CA 1
ATOM 1943 C C . LEU A 1 255 ? -3.029 7.574 20.672 1 95.5 255 LEU A C 1
ATOM 1945 O O . LEU A 1 255 ? -1.936 7.156 21.062 1 95.5 255 LEU A O 1
ATOM 1949 N N . GLY A 1 256 ? -3.656 7.117 19.641 1 93 256 GLY A N 1
ATOM 1950 C CA . GLY A 1 256 ? -3.043 6.082 18.828 1 93 256 GLY A CA 1
ATOM 1951 C C . GLY A 1 256 ? -1.708 6.5 18.234 1 93 256 GLY A C 1
ATOM 1952 O O . GLY A 1 256 ? -0.777 5.695 18.172 1 93 256 GLY A O 1
ATOM 1953 N N . ALA A 1 257 ? -1.662 7.723 17.812 1 95.19 257 ALA A N 1
ATOM 1954 C CA . ALA A 1 257 ? -0.42 8.234 17.25 1 95.19 257 ALA A CA 1
ATOM 1955 C C . ALA A 1 257 ? 0.709 8.203 18.266 1 95.19 257 ALA A C 1
ATOM 1957 O O . ALA A 1 257 ? 1.827 7.785 17.969 1 95.19 257 ALA A O 1
ATOM 1958 N N . PHE A 1 258 ? 0.42 8.609 19.469 1 94.06 258 PHE A N 1
ATOM 1959 C CA . PHE A 1 258 ? 1.431 8.656 20.516 1 94.06 258 PHE A CA 1
ATOM 1960 C C . PHE A 1 258 ? 1.845 7.25 20.938 1 94.06 258 PHE A C 1
ATOM 1962 O O . PHE A 1 258 ? 3.029 6.984 21.156 1 94.06 258 PHE A O 1
ATOM 1969 N N . ILE A 1 259 ? 0.945 6.395 21 1 88.75 259 ILE A N 1
ATOM 1970 C CA . ILE A 1 259 ? 1.241 5.031 21.438 1 88.75 259 ILE A CA 1
ATOM 1971 C C . ILE A 1 259 ? 2.072 4.32 20.375 1 88.75 259 ILE A C 1
ATOM 1973 O O . ILE A 1 259 ? 3.115 3.736 20.672 1 88.75 259 ILE A O 1
ATOM 1977 N N . VAL A 1 260 ? 1.599 4.426 19.172 1 86.12 260 VAL A N 1
ATOM 1978 C CA . VAL A 1 260 ? 2.281 3.713 18.109 1 86.12 260 VAL A CA 1
ATOM 1979 C C . VAL A 1 260 ? 3.668 4.312 17.875 1 86.12 260 VAL A C 1
ATOM 1981 O O . VAL A 1 260 ? 4.641 3.586 17.672 1 86.12 260 VAL A O 1
ATOM 1984 N N . TRP A 1 261 ? 3.715 5.594 17.922 1 87.38 261 TRP A N 1
ATOM 1985 C CA . TRP A 1 261 ? 5.027 6.219 17.781 1 87.38 261 TRP A CA 1
ATOM 1986 C C . TRP A 1 261 ? 5.93 5.844 18.953 1 87.38 261 TRP A C 1
ATOM 1988 O O . TRP A 1 261 ? 7.141 5.676 18.781 1 87.38 261 TRP A O 1
ATOM 1998 N N . GLY A 1 262 ? 5.379 5.785 20.094 1 83.94 262 GLY A N 1
ATOM 1999 C CA . GLY A 1 262 ? 6.133 5.344 21.266 1 83.94 262 GLY A CA 1
ATOM 2000 C C . GLY A 1 262 ? 6.695 3.941 21.109 1 83.94 262 GLY A C 1
ATOM 2001 O O . GLY A 1 262 ? 7.863 3.695 21.422 1 83.94 262 GLY A O 1
ATOM 2002 N N . ILE A 1 263 ? 5.902 3.189 20.641 1 77.5 263 ILE A N 1
ATOM 2003 C CA . ILE A 1 263 ? 6.336 1.816 20.406 1 77.5 263 ILE A CA 1
ATOM 2004 C C . ILE A 1 263 ? 7.418 1.796 19.328 1 77.5 263 ILE A C 1
ATOM 2006 O O . ILE A 1 263 ? 8.43 1.109 19.484 1 77.5 263 ILE A O 1
ATOM 2010 N N . TRP A 1 264 ? 7.141 2.602 18.344 1 72.06 264 TRP A N 1
ATOM 2011 C CA . TRP A 1 264 ? 8.078 2.709 17.234 1 72.06 264 TRP A CA 1
ATOM 2012 C C . TRP A 1 264 ? 9.43 3.236 17.703 1 72.06 264 TRP A C 1
ATOM 2014 O O . TRP A 1 264 ? 10.477 2.666 17.391 1 72.06 264 TRP A O 1
ATOM 2024 N N . SER A 1 265 ? 9.422 4.195 18.422 1 72.19 265 SER A N 1
ATOM 2025 C CA . SER A 1 265 ? 10.633 4.84 18.922 1 72.19 265 SER A CA 1
ATOM 2026 C C . SER A 1 265 ? 11.32 3.992 19.984 1 72.19 265 SER A C 1
ATOM 2028 O O . SER A 1 265 ? 12.555 3.955 20.047 1 72.19 265 SER A O 1
ATOM 2030 N N . GLY A 1 266 ? 10.523 3.412 20.797 1 68.88 266 GLY A N 1
ATOM 2031 C CA . GLY A 1 266 ? 11.086 2.545 21.828 1 68.88 266 GLY A CA 1
ATOM 2032 C C . GLY A 1 266 ? 11.82 1.347 21.25 1 68.88 266 GLY A C 1
ATOM 2033 O O . GLY A 1 266 ? 12.859 0.943 21.781 1 68.88 266 GLY A O 1
ATOM 2034 N N . THR A 1 267 ? 11.273 0.811 20.266 1 61.41 267 THR A N 1
ATOM 2035 C CA . THR A 1 267 ? 11.938 -0.316 19.625 1 61.41 267 THR A CA 1
ATOM 2036 C C . THR A 1 267 ? 13.273 0.112 19.031 1 61.41 267 THR A C 1
ATOM 2038 O O . THR A 1 267 ? 14.219 -0.677 18.984 1 61.41 267 THR A O 1
ATOM 2041 N N . ASN A 1 268 ? 13.266 1.335 18.578 1 57.5 268 ASN A N 1
ATOM 2042 C CA . ASN A 1 268 ? 14.531 1.875 18.094 1 57.5 268 ASN A CA 1
ATOM 2043 C C . ASN A 1 268 ? 15.586 1.906 19.188 1 57.5 268 ASN A C 1
ATOM 2045 O O . ASN A 1 268 ? 16.75 1.543 18.953 1 57.5 268 ASN A O 1
ATOM 2049 N N . VAL A 1 269 ? 15.094 2.361 20.219 1 54.69 269 VAL A N 1
ATOM 2050 C CA . VAL A 1 269 ? 16.016 2.445 21.344 1 54.69 269 VAL A CA 1
ATOM 2051 C C . VAL A 1 269 ? 16.438 1.043 21.766 1 54.69 269 VAL A C 1
ATOM 2053 O O . VAL A 1 269 ? 17.609 0.809 22.078 1 54.69 269 VAL A O 1
ATOM 2056 N N . MET A 1 270 ? 15.492 0.248 21.719 1 51.97 270 MET A N 1
ATOM 2057 C CA . MET A 1 270 ? 15.773 -1.12 22.141 1 51.97 270 MET A CA 1
ATOM 2058 C C . MET A 1 270 ? 16.688 -1.818 21.141 1 51.97 270 MET A C 1
ATOM 2060 O O . MET A 1 270 ? 17.625 -2.525 21.516 1 51.97 270 MET A O 1
ATOM 2064 N N . VAL A 1 271 ? 16.297 -1.671 19.938 1 53 271 VAL A N 1
ATOM 2065 C CA . VAL A 1 271 ? 17.109 -2.316 18.922 1 53 271 VAL A CA 1
ATOM 2066 C C . VAL A 1 271 ? 18.516 -1.721 18.922 1 53 271 VAL A C 1
ATOM 2068 O O . VAL A 1 271 ? 19.5 -2.441 18.75 1 53 271 VAL A O 1
ATOM 2071 N N . ARG A 1 272 ? 18.625 -0.374 18.922 1 52.56 272 ARG A N 1
ATOM 2072 C CA . ARG A 1 272 ? 19.922 0.282 19.016 1 52.56 272 ARG A CA 1
ATOM 2073 C C . ARG A 1 272 ? 20.703 -0.225 20.219 1 52.56 272 ARG A C 1
ATOM 2075 O O . ARG A 1 272 ? 21.938 -0.303 20.172 1 52.56 272 ARG A O 1
ATOM 2082 N N . ARG A 1 273 ? 19.969 -0.468 21.312 1 48.72 273 ARG A N 1
ATOM 2083 C CA . ARG A 1 273 ? 20.656 -0.931 22.516 1 48.72 273 ARG A CA 1
ATOM 2084 C C . ARG A 1 273 ? 21.016 -2.408 22.406 1 48.72 273 ARG A C 1
ATOM 2086 O O . ARG A 1 273 ? 22 -2.855 23 1 48.72 273 ARG A O 1
ATOM 2093 N N . MET A 1 274 ? 20.094 -3.131 21.859 1 44.84 274 MET A N 1
ATOM 2094 C CA . MET A 1 274 ? 20.297 -4.574 21.875 1 44.84 274 MET A CA 1
ATOM 2095 C C . MET A 1 274 ? 21.109 -5.023 20.656 1 44.84 274 MET A C 1
ATOM 2097 O O . MET A 1 274 ? 21.578 -6.16 20.609 1 44.84 274 MET A O 1
ATOM 2101 N N . VAL A 1 275 ? 20.906 -4.312 19.609 1 48.34 275 VAL A N 1
ATOM 2102 C CA . VAL A 1 275 ? 21.625 -4.77 18.422 1 48.34 275 VAL A CA 1
ATOM 2103 C C . VAL A 1 275 ? 23.016 -4.164 18.406 1 48.34 275 VAL A C 1
ATOM 2105 O O . VAL A 1 275 ? 23.188 -2.959 18.594 1 48.34 275 VAL A O 1
ATOM 2108 N N . PRO A 1 276 ? 24.047 -4.949 18.5 1 47.41 276 PRO A N 1
ATOM 2109 C CA . PRO A 1 276 ? 25.438 -4.5 18.438 1 47.41 276 PRO A CA 1
ATOM 2110 C C . PRO A 1 276 ? 25.688 -3.518 17.297 1 47.41 276 PRO A C 1
ATOM 2112 O O . PRO A 1 276 ? 24.938 -3.504 16.312 1 47.41 276 PRO A O 1
ATOM 2115 N N . VAL A 1 277 ? 26.656 -2.561 17.469 1 46.22 277 VAL A N 1
ATOM 2116 C CA . VAL A 1 277 ? 27.125 -1.472 16.625 1 46.22 277 VAL A CA 1
ATOM 2117 C C . VAL A 1 277 ? 27.219 -1.952 15.172 1 46.22 277 VAL A C 1
ATOM 2119 O O . VAL A 1 277 ? 26.938 -1.197 14.242 1 46.22 277 VAL A O 1
ATOM 2122 N N . GLU A 1 278 ? 27.625 -3.125 15.039 1 45.16 278 GLU A N 1
ATOM 2123 C CA . GLU A 1 278 ? 27.875 -3.688 13.719 1 45.16 278 GLU A CA 1
ATOM 2124 C C . GLU A 1 278 ? 26.578 -3.805 12.914 1 45.16 278 GLU A C 1
ATOM 2126 O O . GLU A 1 278 ? 26.609 -3.744 11.68 1 45.16 278 GLU A O 1
ATOM 2131 N N . TYR A 1 279 ? 25.547 -3.885 13.664 1 45.03 279 TYR A N 1
ATOM 2132 C CA . TYR A 1 279 ? 24.281 -4.094 12.961 1 45.03 279 TYR A CA 1
ATOM 2133 C C . TYR A 1 279 ? 23.453 -2.812 12.906 1 45.03 279 TYR A C 1
ATOM 2135 O O . TYR A 1 279 ? 22.25 -2.848 12.641 1 45.03 279 TYR A O 1
ATOM 2143 N N . MET A 1 280 ? 24.016 -1.743 13.367 1 47.12 280 MET A N 1
ATOM 2144 C CA . MET A 1 280 ? 23.406 -0.417 13.383 1 47.12 280 MET A CA 1
ATOM 2145 C C . MET A 1 280 ? 22.906 -0.035 11.992 1 47.12 280 MET A C 1
ATOM 2147 O O . MET A 1 280 ? 21.953 0.734 11.859 1 47.12 280 MET A O 1
ATOM 2151 N N . ALA A 1 281 ? 23.672 -0.535 11.078 1 49.06 281 ALA A N 1
ATOM 2152 C CA . ALA A 1 281 ? 23.25 -0.227 9.719 1 49.06 281 ALA A CA 1
ATOM 2153 C C . ALA A 1 281 ? 21.906 -0.872 9.398 1 49.06 281 ALA A C 1
ATOM 2155 O O . ALA A 1 281 ? 21.172 -0.39 8.539 1 49.06 281 ALA A O 1
ATOM 2156 N N . GLN A 1 282 ? 21.641 -1.877 10.258 1 49.78 282 GLN A N 1
ATOM 2157 C CA . GLN A 1 282 ? 20.422 -2.625 9.984 1 49.78 282 GLN A CA 1
ATOM 2158 C C . GLN A 1 282 ? 19.266 -2.123 10.852 1 49.78 282 GLN A C 1
ATOM 2160 O O . GLN A 1 282 ? 18.141 -2.578 10.711 1 49.78 282 GLN A O 1
ATOM 2165 N N . ALA A 1 283 ? 19.484 -1.21 11.656 1 53.19 283 ALA A N 1
ATOM 2166 C CA . ALA A 1 283 ? 18.562 -0.718 12.672 1 53.19 283 ALA A CA 1
ATOM 2167 C C . ALA A 1 283 ? 17.266 -0.206 12.039 1 53.19 283 ALA A C 1
ATOM 2169 O O . ALA A 1 283 ? 16.172 -0.531 12.5 1 53.19 283 ALA A O 1
ATOM 2170 N N . PRO A 1 284 ? 17.453 0.53 10.992 1 51.75 284 PRO A N 1
ATOM 2171 C CA . PRO A 1 284 ? 16.203 1.051 10.43 1 51.75 284 PRO A CA 1
ATOM 2172 C C . PRO A 1 284 ? 15.273 -0.055 9.938 1 51.75 284 PRO A C 1
ATOM 2174 O O . PRO A 1 284 ? 14.047 0.073 10.047 1 51.75 284 PRO A O 1
ATOM 2177 N N . TYR A 1 285 ? 15.875 -1.135 9.602 1 50.59 285 TYR A N 1
ATOM 2178 C CA . TYR A 1 285 ? 15.086 -2.23 9.047 1 50.59 285 TYR A CA 1
ATOM 2179 C C . TYR A 1 285 ? 14.414 -3.033 10.148 1 50.59 285 TYR A C 1
ATOM 2181 O O . TYR A 1 285 ? 13.266 -3.467 10 1 50.59 285 TYR A O 1
ATOM 2189 N N . ILE A 1 286 ? 15.125 -3.223 11.211 1 54.31 286 ILE A N 1
ATOM 2190 C CA . ILE A 1 286 ? 14.539 -3.951 12.336 1 54.31 286 ILE A CA 1
ATOM 2191 C C . ILE A 1 286 ? 13.328 -3.191 12.867 1 54.31 286 ILE A C 1
ATOM 2193 O O . ILE A 1 286 ? 12.312 -3.797 13.219 1 54.31 286 ILE A O 1
ATOM 2197 N N . ARG A 1 287 ? 13.438 -1.912 12.773 1 56.59 287 ARG A N 1
ATOM 2198 C CA . ARG A 1 287 ? 12.344 -1.062 13.234 1 56.59 287 ARG A CA 1
ATOM 2199 C C . ARG A 1 287 ? 11.094 -1.266 12.383 1 56.59 287 ARG A C 1
ATOM 2201 O O . ARG A 1 287 ? 9.992 -1.384 12.914 1 56.59 287 ARG A O 1
ATOM 2208 N N . LEU A 1 288 ? 11.406 -1.432 11.234 1 53.62 288 LEU A N 1
ATOM 2209 C CA . LEU A 1 288 ? 10.289 -1.583 10.32 1 53.62 288 LEU A CA 1
ATOM 2210 C C . LEU A 1 288 ? 9.602 -2.934 10.516 1 53.62 288 LEU A C 1
ATOM 2212 O O . LEU A 1 288 ? 8.375 -3.029 10.438 1 53.62 288 LEU A O 1
ATOM 2216 N N . MET A 1 289 ? 10.398 -3.906 10.836 1 56.34 289 MET A N 1
ATOM 2217 C CA . MET A 1 289 ? 9.859 -5.242 11.078 1 56.34 289 MET A CA 1
ATOM 2218 C C . MET A 1 289 ? 8.953 -5.25 12.305 1 56.34 289 MET A C 1
ATOM 2220 O O . MET A 1 289 ? 7.883 -5.859 12.289 1 56.34 289 MET A O 1
ATOM 2224 N N . LEU A 1 290 ? 9.375 -4.625 13.25 1 59.59 290 LEU A N 1
ATOM 2225 C CA . LEU A 1 290 ? 8.625 -4.609 14.5 1 59.59 290 LEU A CA 1
ATOM 2226 C C . LEU A 1 290 ? 7.301 -3.865 14.328 1 59.59 290 LEU A C 1
ATOM 2228 O O . LEU A 1 290 ? 6.281 -4.27 14.883 1 59.59 290 LEU A O 1
ATOM 2232 N N . ILE A 1 291 ? 7.379 -2.953 13.445 1 57.22 291 ILE A N 1
ATOM 2233 C CA . ILE A 1 291 ? 6.176 -2.174 13.188 1 57.22 291 ILE A CA 1
ATOM 2234 C C . ILE A 1 291 ? 5.129 -3.051 12.5 1 57.22 291 ILE A C 1
ATOM 2236 O O . ILE A 1 291 ? 3.951 -3.023 12.867 1 57.22 291 ILE A O 1
ATOM 2240 N N . GLY A 1 292 ? 5.617 -3.779 11.516 1 56.72 292 GLY A N 1
ATOM 2241 C CA . GLY A 1 292 ? 4.699 -4.695 10.859 1 56.72 292 GLY A CA 1
ATOM 2242 C C . GLY A 1 292 ? 4.082 -5.703 11.805 1 56.72 292 GLY A C 1
ATOM 2243 O O . GLY A 1 292 ? 2.869 -5.914 11.789 1 56.72 292 GLY A O 1
ATOM 2244 N N . LEU A 1 293 ? 4.938 -6.176 12.648 1 61.44 293 LEU A N 1
ATOM 2245 C CA . LEU A 1 293 ? 4.473 -7.168 13.617 1 61.44 293 LEU A CA 1
ATOM 2246 C C . LEU A 1 293 ? 3.527 -6.535 14.633 1 61.44 293 LEU A C 1
ATOM 2248 O O . LEU A 1 293 ? 2.516 -7.137 15 1 61.44 293 LEU A O 1
ATOM 2252 N N . LEU A 1 294 ? 3.887 -5.375 15.086 1 62.88 294 LEU A N 1
ATOM 2253 C CA . LEU A 1 294 ? 3.035 -4.676 16.031 1 62.88 294 LEU A CA 1
ATOM 2254 C C . LEU A 1 294 ? 1.675 -4.359 15.422 1 62.88 294 LEU A C 1
ATOM 2256 O O . LEU A 1 294 ? 0.644 -4.496 16.078 1 62.88 294 LEU A O 1
ATOM 2260 N N . LEU A 1 295 ? 1.73 -4.008 14.195 1 59.75 295 LEU A N 1
ATOM 2261 C CA . LEU A 1 295 ? 0.477 -3.74 13.5 1 59.75 295 LEU A CA 1
ATOM 2262 C C . LEU A 1 295 ? -0.422 -4.973 13.508 1 59.75 295 LEU A C 1
ATOM 2264 O O . LEU A 1 295 ? -1.616 -4.875 13.797 1 59.75 295 LEU A O 1
ATOM 2268 N N . ILE A 1 296 ? 0.222 -6.074 13.211 1 59.56 296 ILE A N 1
ATOM 2269 C CA . ILE A 1 296 ? -0.518 -7.328 13.18 1 59.56 296 ILE A CA 1
ATOM 2270 C C . ILE A 1 296 ? -1.112 -7.617 14.555 1 59.56 296 ILE A C 1
ATOM 2272 O O . ILE A 1 296 ? -2.287 -7.973 14.664 1 59.56 296 ILE A O 1
ATOM 2276 N N . LEU A 1 297 ? -0.277 -7.379 15.508 1 65.44 297 LEU A N 1
ATOM 2277 C CA . LEU A 1 297 ? -0.688 -7.715 16.875 1 65.44 297 LEU A CA 1
ATOM 2278 C C . LEU A 1 297 ? -1.837 -6.82 17.328 1 65.44 297 LEU A C 1
ATOM 2280 O O . LEU A 1 297 ? -2.801 -7.297 17.922 1 65.44 297 LEU A O 1
ATOM 2284 N N . ILE A 1 298 ? -1.746 -5.621 17.031 1 64.75 298 ILE A N 1
ATOM 2285 C CA . ILE A 1 298 ? -2.754 -4.664 17.469 1 64.75 298 ILE A CA 1
ATOM 2286 C C . ILE A 1 298 ? -4.066 -4.918 16.734 1 64.75 298 ILE A C 1
ATOM 2288 O O . ILE A 1 298 ? -5.141 -4.875 17.328 1 64.75 298 ILE A O 1
ATOM 2292 N N . LEU A 1 299 ? -3.906 -5.18 15.477 1 61.09 299 LEU A N 1
ATOM 2293 C CA . LEU A 1 299 ? -5.102 -5.418 14.672 1 61.09 299 LEU A CA 1
ATOM 2294 C C . LEU A 1 299 ? -5.816 -6.688 15.125 1 61.09 299 LEU A C 1
ATOM 2296 O O . LEU A 1 299 ? -7.039 -6.789 15.008 1 61.09 299 LEU A O 1
ATOM 2300 N N . LEU A 1 300 ? -5.016 -7.559 15.688 1 60.59 300 LEU A N 1
ATOM 2301 C CA . LEU A 1 300 ? -5.574 -8.828 16.141 1 60.59 300 LEU A CA 1
ATOM 2302 C C . LEU A 1 300 ? -6.215 -8.664 17.516 1 60.59 300 LEU A C 1
ATOM 2304 O O . LEU A 1 300 ? -7.203 -9.344 17.828 1 60.59 300 LEU A O 1
ATOM 2308 N N . LEU A 1 301 ? -5.738 -7.84 18.281 1 64.69 301 LEU A N 1
ATOM 2309 C CA . LEU A 1 301 ? -6.148 -7.812 19.672 1 64.69 301 LEU A CA 1
ATOM 2310 C C . LEU A 1 301 ? -7.281 -6.812 19.891 1 64.69 301 LEU A C 1
ATOM 2312 O O . LEU A 1 301 ? -8.125 -7.004 20.766 1 64.69 301 LEU A O 1
ATOM 2316 N N . ARG A 1 302 ? -7.301 -5.68 19.172 1 66.69 302 ARG A N 1
ATOM 2317 C CA . ARG A 1 302 ? -8.305 -4.66 19.438 1 66.69 302 ARG A CA 1
ATOM 2318 C C . ARG A 1 302 ? -8.797 -4.012 18.156 1 66.69 302 ARG A C 1
ATOM 2320 O O . ARG A 1 302 ? -8.516 -2.84 17.891 1 66.69 302 ARG A O 1
ATOM 2327 N N . PRO A 1 303 ? -9.75 -4.77 17.578 1 63.22 303 PRO A N 1
ATOM 2328 C CA . PRO A 1 303 ? -10.203 -4.273 16.266 1 63.22 303 PRO A CA 1
ATOM 2329 C C . PRO A 1 303 ? -11 -2.975 16.375 1 63.22 303 PRO A C 1
ATOM 2331 O O . PRO A 1 303 ? -11.109 -2.229 15.406 1 63.22 303 PRO A O 1
ATOM 2334 N N . GLN A 1 304 ? -11.484 -2.643 17.641 1 69.12 304 GLN A N 1
ATOM 2335 C CA . GLN A 1 304 ? -12.273 -1.417 17.75 1 69.12 304 GLN A CA 1
ATOM 2336 C C . GLN A 1 304 ? -11.406 -0.249 18.219 1 69.12 304 GLN A C 1
ATOM 2338 O O . GLN A 1 304 ? -11.859 0.896 18.234 1 69.12 304 GLN A O 1
ATOM 2343 N N . GLY A 1 305 ? -10.188 -0.434 18.391 1 73.38 305 GLY A N 1
ATOM 2344 C CA . GLY A 1 305 ? -9.281 0.587 18.875 1 73.38 305 GLY A CA 1
ATOM 2345 C C . GLY A 1 305 ? -9.375 0.807 20.375 1 73.38 305 GLY A C 1
ATOM 2346 O O . GLY A 1 305 ? -10.195 0.18 21.047 1 73.38 305 GLY A O 1
ATOM 2347 N N . ILE A 1 306 ? -8.633 1.61 20.906 1 80.12 306 ILE A N 1
ATOM 2348 C CA . ILE A 1 306 ? -8.562 1.888 22.328 1 80.12 306 ILE A CA 1
ATOM 2349 C C . ILE A 1 306 ? -9.734 2.768 22.75 1 80.12 306 ILE A C 1
ATOM 2351 O O . ILE A 1 306 ? -10.43 2.467 23.719 1 80.12 306 ILE A O 1
ATOM 2355 N N . LEU A 1 307 ? -9.992 3.834 21.906 1 82.44 307 LEU A N 1
ATOM 2356 C CA . LEU A 1 307 ? -11.141 4.711 22.109 1 82.44 307 LEU A CA 1
ATOM 2357 C C . LEU A 1 307 ? -12.102 4.633 20.938 1 82.44 307 LEU A C 1
ATOM 2359 O O . LEU A 1 307 ? -11.844 5.223 19.875 1 82.44 307 LEU A O 1
ATOM 2363 N N . GLY A 1 308 ? -13.055 3.734 21.078 1 74.88 308 GLY A N 1
ATOM 2364 C CA . GLY A 1 308 ? -14 3.537 20 1 74.88 308 GLY A CA 1
ATOM 2365 C C . GLY A 1 308 ? -14.844 4.766 19.703 1 74.88 308 GLY A C 1
ATOM 2366 O O . GLY A 1 308 ? -14.648 5.816 20.328 1 74.88 308 GLY A O 1
ATOM 2367 N N . GLU A 1 309 ? -15.766 4.684 18.688 1 76.69 309 GLU A N 1
ATOM 2368 C CA . GLU A 1 309 ? -16.578 5.801 18.234 1 76.69 309 GLU A CA 1
ATOM 2369 C C . GLU A 1 309 ? -17.547 6.266 19.312 1 76.69 309 GLU A C 1
ATOM 2371 O O . GLU A 1 309 ? -18.109 5.449 20.062 1 76.69 309 GLU A O 1
ATOM 2376 N N . GLU A 1 310 ? -17.625 7.488 19.562 1 65.88 310 GLU A N 1
ATOM 2377 C CA . GLU A 1 310 ? -18.594 8.008 20.531 1 65.88 310 GLU A CA 1
ATOM 2378 C C . GLU A 1 310 ? -20.031 7.871 20.016 1 65.88 310 GLU A C 1
ATOM 2380 O O . GLU A 1 310 ? -20.297 8.18 18.844 1 65.88 310 GLU A O 1
ATOM 2385 N N . LYS A 1 311 ? -20.906 6.957 20.406 1 59.88 311 LYS A N 1
ATOM 2386 C CA . LYS A 1 311 ? -22.312 6.762 20.031 1 59.88 311 LYS A CA 1
ATOM 2387 C C . LYS A 1 311 ? -23.094 8.07 20.125 1 59.88 311 LYS A C 1
ATOM 2389 O O . LYS A 1 311 ? -23.141 8.703 21.172 1 59.88 311 LYS A O 1
ATOM 2394 N N . GLU A 1 312 ? -22.938 8.977 19.219 1 47.84 312 GLU A N 1
ATOM 2395 C CA . GLU A 1 312 ? -23.875 10.086 19.359 1 47.84 312 GLU A CA 1
ATOM 2396 C C . GLU A 1 312 ? -25.312 9.594 19.312 1 47.84 312 GLU A C 1
ATOM 2398 O O . GLU A 1 312 ? -25.703 8.883 18.391 1 47.84 312 GLU A O 1
ATOM 2403 N N . VAL A 1 313 ? -25.984 9.273 20.344 1 41.94 313 VAL A N 1
ATOM 2404 C CA . VAL A 1 313 ? -27.422 9.086 20.484 1 41.94 313 VAL A CA 1
ATOM 2405 C C . VAL A 1 313 ? -28.172 10.117 19.641 1 41.94 313 VAL A C 1
ATOM 2407 O O . VAL A 1 313 ? -27.922 11.32 19.766 1 41.94 313 VAL A O 1
ATOM 2410 N N . SER A 1 314 ? -28.297 9.789 18.328 1 41.66 314 SER A N 1
ATOM 2411 C CA . SER A 1 314 ? -29.312 10.609 17.672 1 41.66 314 SER A CA 1
ATOM 2412 C C . SER A 1 314 ? -30.484 10.898 18.625 1 41.66 314 SER A C 1
ATOM 2414 O O . SER A 1 314 ? -31.062 9.977 19.203 1 41.66 314 SER A O 1
ATOM 2416 N N . ARG A 1 315 ? -30.469 11.852 19.391 1 33.25 315 ARG A N 1
ATOM 2417 C CA . ARG A 1 315 ? -31.688 12.305 20.047 1 33.25 315 ARG A CA 1
ATOM 2418 C C . ARG A 1 315 ? -32.844 12.414 19.047 1 33.25 315 ARG A C 1
ATOM 2420 O O . ARG A 1 315 ? -33.062 13.477 18.469 1 33.25 315 ARG A O 1
ATOM 2427 N N . LEU A 1 316 ? -32.938 11.602 18.047 1 32.84 316 LEU A N 1
ATOM 2428 C CA . LEU A 1 316 ? -34.281 11.727 17.531 1 32.84 316 LEU A CA 1
ATOM 2429 C C . LEU A 1 316 ? -35.312 11.305 18.594 1 32.84 316 LEU A C 1
ATOM 2431 O O . LEU A 1 316 ? -35.469 10.109 18.859 1 32.84 316 LEU A O 1
ATOM 2435 N N . GLN A 1 317 ? -35.312 11.898 19.672 1 25.27 317 GLN A N 1
ATOM 2436 C CA . GLN A 1 317 ? -36.656 12.047 20.219 1 25.27 317 GLN A CA 1
ATOM 2437 C C . GLN A 1 317 ? -37.531 12.945 19.344 1 25.27 317 GLN A C 1
ATOM 2439 O O . GLN A 1 317 ? -37.062 13.977 18.844 1 25.27 317 GLN A O 1
ATOM 2444 N N . MET B 1 1 ? 13.812 -7.629 -32.125 1 68.12 1 MET B N 1
ATOM 2445 C CA . MET B 1 1 ? 12.398 -7.348 -31.875 1 68.12 1 MET B CA 1
ATOM 2446 C C . MET B 1 1 ? 11.695 -8.562 -31.281 1 68.12 1 MET B C 1
ATOM 2448 O O . MET B 1 1 ? 11.023 -8.453 -30.25 1 68.12 1 MET B O 1
ATOM 2452 N N . LEU B 1 2 ? 11.969 -9.734 -31.906 1 75.19 2 LEU B N 1
ATOM 2453 C CA . LEU B 1 2 ? 11.32 -10.961 -31.438 1 75.19 2 LEU B CA 1
ATOM 2454 C C . LEU B 1 2 ? 11.773 -11.305 -30.016 1 75.19 2 LEU B C 1
ATOM 2456 O O . LEU B 1 2 ? 10.969 -11.734 -29.188 1 75.19 2 LEU B O 1
ATOM 2460 N N . ALA B 1 3 ? 13.008 -11.086 -29.844 1 76.56 3 ALA B N 1
ATOM 2461 C CA . ALA B 1 3 ? 13.555 -11.383 -28.516 1 76.56 3 ALA B CA 1
ATOM 2462 C C . ALA B 1 3 ? 12.875 -10.531 -27.453 1 76.56 3 ALA B C 1
ATOM 2464 O O . ALA B 1 3 ? 12.586 -11.016 -26.359 1 76.56 3 ALA B O 1
ATOM 2465 N N . ILE B 1 4 ? 12.555 -9.336 -27.797 1 77.56 4 ILE B N 1
ATOM 2466 C CA . ILE B 1 4 ? 11.906 -8.414 -26.859 1 77.56 4 ILE B CA 1
ATOM 2467 C C . ILE B 1 4 ? 10.469 -8.852 -26.625 1 77.56 4 ILE B C 1
ATOM 2469 O O . ILE B 1 4 ? 9.977 -8.789 -25.484 1 77.56 4 ILE B O 1
ATOM 2473 N N . LEU B 1 5 ? 9.875 -9.297 -27.641 1 84.81 5 LEU B N 1
ATOM 2474 C CA . LEU B 1 5 ? 8.484 -9.742 -27.531 1 84.81 5 LEU B CA 1
ATOM 2475 C C . LEU B 1 5 ? 8.375 -11 -26.688 1 84.81 5 LEU B C 1
ATOM 2477 O O . LEU B 1 5 ? 7.402 -11.18 -25.953 1 84.81 5 LEU B O 1
ATOM 2481 N N . VAL B 1 6 ? 9.352 -11.891 -26.859 1 90.19 6 VAL B N 1
ATOM 2482 C CA . VAL B 1 6 ? 9.328 -13.125 -26.078 1 90.19 6 VAL B CA 1
ATOM 2483 C C . VAL B 1 6 ? 9.547 -12.805 -24.609 1 90.19 6 VAL B C 1
ATOM 2485 O O . VAL B 1 6 ? 8.891 -13.375 -23.734 1 90.19 6 VAL B O 1
ATOM 2488 N N . GLN B 1 7 ? 10.477 -11.922 -24.328 1 88.69 7 GLN B N 1
ATOM 2489 C CA . GLN B 1 7 ? 10.711 -11.5 -22.953 1 88.69 7 GLN B CA 1
ATOM 2490 C C . GLN B 1 7 ? 9.461 -10.859 -22.344 1 88.69 7 GLN B C 1
ATOM 2492 O O . GLN B 1 7 ? 9.117 -11.109 -21.188 1 88.69 7 GLN B O 1
ATOM 2497 N N . PHE B 1 8 ? 8.828 -10.125 -23.141 1 87.75 8 PHE B N 1
ATOM 2498 C CA . PHE B 1 8 ? 7.562 -9.508 -22.75 1 87.75 8 PHE B CA 1
ATOM 2499 C C . PHE B 1 8 ? 6.531 -10.57 -22.391 1 87.75 8 PHE B C 1
ATOM 2501 O O . PHE B 1 8 ? 5.879 -10.484 -21.359 1 87.75 8 PHE B O 1
ATOM 2508 N N . ALA B 1 9 ? 6.414 -11.461 -23.25 1 94.06 9 ALA B N 1
ATOM 2509 C CA . ALA B 1 9 ? 5.402 -12.5 -23.062 1 94.06 9 ALA B CA 1
ATOM 2510 C C . ALA B 1 9 ? 5.676 -13.312 -21.812 1 94.06 9 ALA B C 1
ATOM 2512 O O . ALA B 1 9 ? 4.742 -13.734 -21.109 1 94.06 9 ALA B O 1
ATOM 2513 N N . VAL B 1 10 ? 6.934 -13.547 -21.5 1 95.88 10 VAL B N 1
ATOM 2514 C CA . VAL B 1 10 ? 7.293 -14.305 -20.312 1 95.88 10 VAL B CA 1
ATOM 2515 C C . VAL B 1 10 ? 6.828 -13.562 -19.062 1 95.88 10 VAL B C 1
ATOM 2517 O O . VAL B 1 10 ? 6.121 -14.125 -18.219 1 95.88 10 VAL B O 1
ATOM 2520 N N . VAL B 1 11 ? 7.137 -12.297 -19.031 1 94.25 11 VAL B N 1
ATOM 2521 C CA . VAL B 1 11 ? 6.816 -11.516 -17.844 1 94.25 11 VAL B CA 1
ATOM 2522 C C . VAL B 1 11 ? 5.305 -11.336 -17.734 1 94.25 11 VAL B C 1
ATOM 2524 O O . VAL B 1 11 ? 4.734 -11.461 -16.656 1 94.25 11 VAL B O 1
ATOM 2527 N N . ALA B 1 12 ? 4.668 -11.047 -18.812 1 95.44 12 ALA B N 1
ATOM 2528 C CA . ALA B 1 12 ? 3.213 -10.906 -18.828 1 95.44 12 ALA B CA 1
ATOM 2529 C C . ALA B 1 12 ? 2.533 -12.18 -18.328 1 95.44 12 ALA B C 1
ATOM 2531 O O . ALA B 1 12 ? 1.55 -12.117 -17.594 1 95.44 12 ALA B O 1
ATOM 2532 N N . THR B 1 13 ? 3.064 -13.281 -18.75 1 98.31 13 THR B N 1
ATOM 2533 C CA . THR B 1 13 ? 2.492 -14.562 -18.359 1 98.31 13 THR B CA 1
ATOM 2534 C C . THR B 1 13 ? 2.699 -14.812 -16.859 1 98.31 13 THR B C 1
ATOM 2536 O O . THR B 1 13 ? 1.815 -15.344 -16.188 1 98.31 13 THR B O 1
ATOM 2539 N N . ILE B 1 14 ? 3.83 -14.438 -16.359 1 98.31 14 ILE B N 1
ATOM 2540 C CA . ILE B 1 14 ? 4.086 -14.562 -14.938 1 98.31 14 ILE B CA 1
ATOM 2541 C C . ILE B 1 14 ? 3.102 -13.695 -14.156 1 98.31 14 ILE B C 1
ATOM 2543 O O . ILE B 1 14 ? 2.492 -14.156 -13.188 1 98.31 14 ILE B O 1
ATOM 2547 N N . TYR B 1 15 ? 2.877 -12.523 -14.625 1 97.06 15 TYR B N 1
ATOM 2548 C CA . TYR B 1 15 ? 1.951 -11.625 -13.945 1 97.06 15 TYR B CA 1
ATOM 2549 C C . TYR B 1 15 ? 0.513 -12.109 -14.094 1 97.06 15 TYR B C 1
ATOM 2551 O O . TYR B 1 15 ? -0.325 -11.867 -13.227 1 97.06 15 TYR B O 1
ATOM 2559 N N . ALA B 1 16 ? 0.287 -12.766 -15.203 1 98.62 16 ALA B N 1
ATOM 2560 C CA . ALA B 1 16 ? -1.03 -13.375 -15.352 1 98.62 16 ALA B CA 1
ATOM 2561 C C . ALA B 1 16 ? -1.284 -14.406 -14.25 1 98.62 16 ALA B C 1
ATOM 2563 O O . ALA B 1 16 ? -2.41 -14.531 -13.758 1 98.62 16 ALA B O 1
ATOM 2564 N N . ILE B 1 17 ? -0.281 -15.094 -13.859 1 98.81 17 ILE B N 1
ATOM 2565 C CA . ILE B 1 17 ? -0.391 -16.078 -12.781 1 98.81 17 ILE B CA 1
ATOM 2566 C C . ILE B 1 17 ? -0.695 -15.352 -11.469 1 98.81 17 ILE B C 1
ATOM 2568 O O . ILE B 1 17 ? -1.564 -15.789 -10.703 1 98.81 17 ILE B O 1
ATOM 2572 N N . PHE B 1 18 ? -0.039 -14.203 -11.227 1 98.44 18 PHE B N 1
ATOM 2573 C CA . PHE B 1 18 ? -0.333 -13.398 -10.039 1 98.44 18 PHE B CA 1
ATOM 2574 C C . PHE B 1 18 ? -1.771 -12.898 -10.07 1 98.44 18 PHE B C 1
ATOM 2576 O O . PHE B 1 18 ? -2.463 -12.914 -9.055 1 98.44 18 PHE B O 1
ATOM 2583 N N . SER B 1 19 ? -2.162 -12.461 -11.219 1 97.81 19 SER B N 1
ATOM 2584 C CA . SER B 1 19 ? -3.506 -11.914 -11.367 1 97.81 19 SER B CA 1
ATOM 2585 C C . SER B 1 19 ? -4.566 -12.984 -11.133 1 97.81 19 SER B C 1
ATOM 2587 O O . SER B 1 19 ? -5.605 -12.719 -10.523 1 97.81 19 SER B O 1
ATOM 2589 N N . LEU B 1 20 ? -4.305 -14.195 -11.586 1 98.56 20 LEU B N 1
ATOM 2590 C CA . LEU B 1 20 ? -5.207 -15.312 -11.336 1 98.56 20 LEU B CA 1
ATOM 2591 C C . LEU B 1 20 ? -5.301 -15.617 -9.852 1 98.56 20 LEU B C 1
ATOM 2593 O O . LEU B 1 20 ? -6.391 -15.875 -9.328 1 98.56 20 LEU B O 1
ATOM 2597 N N . ALA B 1 21 ? -4.148 -15.625 -9.234 1 98.69 21 ALA B N 1
ATOM 2598 C CA . ALA B 1 21 ? -4.113 -15.867 -7.797 1 98.69 21 ALA B CA 1
ATOM 2599 C C . ALA B 1 21 ? -4.918 -14.805 -7.043 1 98.69 21 ALA B C 1
ATOM 2601 O O . ALA B 1 21 ? -5.68 -15.133 -6.133 1 98.69 21 ALA B O 1
ATOM 2602 N N . LEU B 1 22 ? -4.758 -13.586 -7.457 1 97.88 22 LEU B N 1
ATOM 2603 C CA . LEU B 1 22 ? -5.484 -12.492 -6.82 1 97.88 22 LEU B CA 1
ATOM 2604 C C . LEU B 1 22 ? -6.98 -12.609 -7.094 1 97.88 22 LEU B C 1
ATOM 2606 O O . LEU B 1 22 ? -7.801 -12.211 -6.262 1 97.88 22 LEU B O 1
ATOM 2610 N N . ASN B 1 23 ? -7.293 -13.148 -8.211 1 97.62 23 ASN B N 1
ATOM 2611 C CA . ASN B 1 23 ? -8.703 -13.344 -8.539 1 97.62 23 ASN B CA 1
ATOM 2612 C C . ASN B 1 23 ? -9.367 -14.32 -7.578 1 97.62 23 ASN B C 1
ATOM 2614 O O . ASN B 1 23 ? -10.555 -14.203 -7.285 1 97.62 23 ASN B O 1
ATOM 2618 N N . VAL B 1 24 ? -8.617 -15.258 -7.117 1 98.19 24 VAL B N 1
ATOM 2619 C CA . VAL B 1 24 ? -9.133 -16.156 -6.098 1 98.19 24 VAL B CA 1
ATOM 2620 C C . VAL B 1 24 ? -9.391 -15.391 -4.805 1 98.19 24 VAL B C 1
ATOM 2622 O O . VAL B 1 24 ? -10.43 -15.57 -4.164 1 98.19 24 VAL B O 1
ATOM 2625 N N . HIS B 1 25 ? -8.414 -14.516 -4.434 1 97.56 25 HIS B N 1
ATOM 2626 C CA . HIS B 1 25 ? -8.531 -13.75 -3.199 1 97.56 25 HIS B CA 1
ATOM 2627 C C . HIS B 1 25 ? -9.656 -12.727 -3.293 1 97.56 25 HIS B C 1
ATOM 2629 O O . HIS B 1 25 ? -10.453 -12.586 -2.363 1 97.56 25 HIS B O 1
ATOM 2635 N N . TRP B 1 26 ? -9.758 -12.109 -4.367 1 95.12 26 TRP B N 1
ATOM 2636 C CA . TRP B 1 26 ? -10.672 -10.977 -4.465 1 95.12 26 TRP B CA 1
ATOM 2637 C C . TRP B 1 26 ? -11.891 -11.328 -5.309 1 95.12 26 TRP B C 1
ATOM 2639 O O . TRP B 1 26 ? -13.023 -11.203 -4.848 1 95.12 26 TRP B O 1
ATOM 2649 N N . GLY B 1 27 ? -11.68 -11.789 -6.465 1 94.19 27 GLY B N 1
ATOM 2650 C CA . GLY B 1 27 ? -12.758 -12.031 -7.41 1 94.19 27 GLY B CA 1
ATOM 2651 C C . GLY B 1 27 ? -13.766 -13.055 -6.918 1 94.19 27 GLY B C 1
ATOM 2652 O O . GLY B 1 27 ? -14.977 -12.852 -7.039 1 94.19 27 GLY B O 1
ATOM 2653 N N . TYR B 1 28 ? -13.242 -14.062 -6.312 1 95.94 28 TYR B N 1
ATOM 2654 C CA . TYR B 1 28 ? -14.141 -15.164 -5.984 1 95.94 28 TYR B CA 1
ATOM 2655 C C . TYR B 1 28 ? -14.445 -15.195 -4.492 1 95.94 28 TYR B C 1
ATOM 2657 O O . TYR B 1 28 ? -15.516 -15.641 -4.082 1 95.94 28 TYR B O 1
ATOM 2665 N N . SER B 1 29 ? -13.578 -14.711 -3.672 1 95.69 29 SER B N 1
ATOM 2666 C CA . SER B 1 29 ? -13.805 -14.844 -2.236 1 95.69 29 SER B CA 1
ATOM 2667 C C . SER B 1 29 ? -14.016 -13.492 -1.576 1 95.69 29 SER B C 1
ATOM 2669 O O . SER B 1 29 ? -14.477 -13.414 -0.435 1 95.69 29 SER B O 1
ATOM 2671 N N . GLY B 1 30 ? -13.633 -12.453 -2.232 1 94.31 30 GLY B N 1
ATOM 2672 C CA . GLY B 1 30 ? -13.867 -11.117 -1.701 1 94.31 30 GLY B CA 1
ATOM 2673 C C . GLY B 1 30 ? -12.82 -10.688 -0.689 1 94.31 30 GLY B C 1
ATOM 2674 O O . GLY B 1 30 ? -13.016 -9.703 0.028 1 94.31 30 GLY B O 1
ATOM 2675 N N . LEU B 1 31 ? -11.742 -11.422 -0.647 1 95.38 31 LEU B N 1
ATOM 2676 C CA . LEU B 1 31 ? -10.672 -11.07 0.278 1 95.38 31 LEU B CA 1
ATOM 2677 C C . LEU B 1 31 ? -9.812 -9.945 -0.289 1 95.38 31 LEU B C 1
ATOM 2679 O O . LEU B 1 31 ? -9.156 -10.117 -1.319 1 95.38 31 LEU B O 1
ATOM 2683 N N . PHE B 1 32 ? -9.883 -8.859 0.378 1 93.56 32 PHE B N 1
ATOM 2684 C CA . PHE B 1 32 ? -9.117 -7.695 -0.067 1 93.56 32 PHE B CA 1
ATOM 2685 C C . PHE B 1 32 ? -7.68 -7.77 0.427 1 93.56 32 PHE B C 1
ATOM 2687 O O . PHE B 1 32 ? -7.293 -7.043 1.342 1 93.56 32 PHE B O 1
ATOM 2694 N N . ASN B 1 33 ? -6.879 -8.562 -0.275 1 93.94 33 ASN B N 1
ATOM 2695 C CA . ASN B 1 33 ? -5.477 -8.781 0.058 1 93.94 33 ASN B CA 1
ATOM 2696 C C . ASN B 1 33 ? -4.566 -7.809 -0.688 1 93.94 33 ASN B C 1
ATOM 2698 O O . ASN B 1 33 ? -4.398 -7.918 -1.903 1 93.94 33 ASN B O 1
ATOM 2702 N N . ILE B 1 34 ? -3.902 -6.918 0.07 1 89.62 34 ILE B N 1
ATOM 2703 C CA . ILE B 1 34 ? -2.992 -5.973 -0.562 1 89.62 34 ILE B CA 1
ATOM 2704 C C . ILE B 1 34 ? -1.548 -6.352 -0.244 1 89.62 34 ILE B C 1
ATOM 2706 O O . ILE B 1 34 ? -0.652 -5.504 -0.282 1 89.62 34 ILE B O 1
ATOM 2710 N N . GLY B 1 35 ? -1.355 -7.523 0.148 1 91.81 35 GLY B N 1
ATOM 2711 C CA . GLY B 1 35 ? -0.025 -8.016 0.464 1 91.81 35 GLY B CA 1
ATOM 2712 C C . GLY B 1 35 ? 0.488 -9.031 -0.541 1 91.81 35 GLY B C 1
ATOM 2713 O O . GLY B 1 35 ? 1.196 -9.977 -0.175 1 91.81 35 GLY B O 1
ATOM 2714 N N . VAL B 1 36 ? 0.1 -8.914 -1.749 1 96.19 36 VAL B N 1
ATOM 2715 C CA . VAL B 1 36 ? 0.492 -9.844 -2.801 1 96.19 36 VAL B CA 1
ATOM 2716 C C . VAL B 1 36 ? 2.016 -9.914 -2.891 1 96.19 36 VAL B C 1
ATOM 2718 O O . VAL B 1 36 ? 2.586 -10.992 -3.064 1 96.19 36 VAL B O 1
ATOM 2721 N N . ALA B 1 37 ? 2.662 -8.812 -2.666 1 94.94 37 ALA B N 1
ATOM 2722 C CA . ALA B 1 37 ? 4.113 -8.695 -2.771 1 94.94 37 ALA B CA 1
ATOM 2723 C C . ALA B 1 37 ? 4.812 -9.617 -1.769 1 94.94 37 ALA B C 1
ATOM 2725 O O . ALA B 1 37 ? 5.898 -10.133 -2.041 1 94.94 37 ALA B O 1
ATOM 2726 N N . GLY B 1 38 ? 4.18 -9.789 -0.663 1 95.31 38 GLY B N 1
ATOM 2727 C CA . GLY B 1 38 ? 4.762 -10.656 0.346 1 95.31 38 GLY B CA 1
ATOM 2728 C C . GLY B 1 38 ? 4.863 -12.102 -0.102 1 95.31 38 GLY B C 1
ATOM 2729 O O . GLY B 1 38 ? 5.906 -12.742 0.075 1 95.31 38 GLY B O 1
ATOM 2730 N N . PHE B 1 39 ? 3.83 -12.586 -0.704 1 98.25 39 PHE B N 1
ATOM 2731 C CA . PHE B 1 39 ? 3.826 -13.969 -1.18 1 98.25 39 PHE B CA 1
ATOM 2732 C C . PHE B 1 39 ? 4.703 -14.117 -2.418 1 98.25 39 PHE B C 1
ATOM 2734 O O . PHE B 1 39 ? 5.332 -15.156 -2.617 1 98.25 39 PHE B O 1
ATOM 2741 N N . PHE B 1 40 ? 4.695 -13.039 -3.193 1 98 40 PHE B N 1
ATOM 2742 C CA . PHE B 1 40 ? 5.633 -12.945 -4.309 1 98 40 PHE B CA 1
ATOM 2743 C C . PHE B 1 40 ? 7.066 -13.117 -3.83 1 98 40 PHE B C 1
ATOM 2745 O O . PHE B 1 40 ? 7.809 -13.945 -4.367 1 98 40 PHE B O 1
ATOM 2752 N N . ALA B 1 41 ? 7.41 -12.445 -2.783 1 97.75 41 ALA B N 1
ATOM 2753 C CA . ALA B 1 41 ? 8.758 -12.484 -2.213 1 97.75 41 ALA B CA 1
ATOM 2754 C C . ALA B 1 41 ? 9.062 -13.852 -1.619 1 97.75 41 ALA B C 1
ATOM 2756 O O . ALA B 1 41 ? 10.133 -14.414 -1.864 1 97.75 41 ALA B O 1
ATOM 2757 N N . VAL B 1 42 ? 8.141 -14.375 -0.916 1 98 42 VAL B N 1
ATOM 2758 C CA . VAL B 1 42 ? 8.344 -15.68 -0.28 1 98 42 VAL B CA 1
ATOM 2759 C C . VAL B 1 42 ? 8.625 -16.734 -1.343 1 98 42 VAL B C 1
ATOM 2761 O O . VAL B 1 42 ? 9.555 -17.531 -1.199 1 98 42 VAL B O 1
ATOM 2764 N N . GLY B 1 43 ? 7.852 -16.703 -2.373 1 98.62 43 GLY B N 1
ATOM 2765 C CA . GLY B 1 43 ? 8.055 -17.656 -3.445 1 98.62 43 GLY B CA 1
ATOM 2766 C C . GLY B 1 43 ? 9.383 -17.484 -4.156 1 98.62 43 GLY B C 1
ATOM 2767 O O . GLY B 1 43 ? 10.094 -18.469 -4.395 1 98.62 43 GLY B O 1
ATOM 2768 N N . ALA B 1 44 ? 9.719 -16.266 -4.461 1 98.19 44 ALA B N 1
ATOM 2769 C CA . ALA B 1 44 ?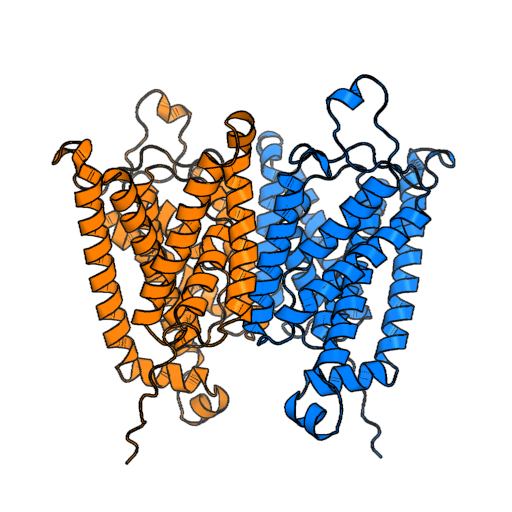 10.953 -15.961 -5.18 1 98.19 44 ALA B CA 1
ATOM 2770 C C . ALA B 1 44 ? 12.18 -16.391 -4.375 1 98.19 44 ALA B C 1
ATOM 2772 O O . ALA B 1 44 ? 13.039 -17.125 -4.879 1 98.19 44 ALA B O 1
ATOM 2773 N N . TYR B 1 45 ? 12.203 -16.062 -3.146 1 96.81 45 TYR B N 1
ATOM 2774 C CA . TYR B 1 45 ? 13.375 -16.344 -2.324 1 96.81 45 TYR B CA 1
ATOM 2775 C C . TYR B 1 45 ? 13.445 -17.828 -1.979 1 96.81 45 TYR B C 1
ATOM 2777 O O . TYR B 1 45 ? 14.531 -18.422 -1.938 1 96.81 45 TYR B O 1
ATOM 2785 N N . THR B 1 46 ? 12.281 -18.406 -1.735 1 97.56 46 THR B N 1
ATOM 2786 C CA . THR B 1 46 ? 12.281 -19.828 -1.426 1 97.56 46 THR B CA 1
ATOM 2787 C C . THR B 1 46 ? 12.836 -20.641 -2.596 1 97.56 46 THR B C 1
ATOM 2789 O O . THR B 1 46 ? 13.703 -21.5 -2.41 1 97.56 46 THR B O 1
ATOM 2792 N N . SER B 1 47 ? 12.336 -20.359 -3.758 1 97.88 47 SER B N 1
ATOM 2793 C CA . SER B 1 47 ? 12.812 -21.109 -4.914 1 97.88 47 SER B CA 1
ATOM 2794 C C . SER B 1 47 ? 14.297 -20.875 -5.16 1 97.88 47 SER B C 1
ATOM 2796 O O . SER B 1 47 ? 15.023 -21.797 -5.512 1 97.88 47 SER B O 1
ATOM 2798 N N . ALA B 1 48 ? 14.719 -19.641 -5.016 1 95.75 48 ALA B N 1
ATOM 2799 C CA . ALA B 1 48 ? 16.141 -19.328 -5.188 1 95.75 48 ALA B CA 1
ATOM 2800 C C . ALA B 1 48 ? 17 -20.109 -4.195 1 95.75 48 ALA B C 1
ATOM 2802 O O . ALA B 1 48 ? 17.984 -20.734 -4.582 1 95.75 48 ALA B O 1
ATOM 2803 N N . LEU B 1 49 ? 16.578 -20.141 -2.963 1 94.5 49 LEU B N 1
ATOM 2804 C CA . LEU B 1 49 ? 17.359 -20.781 -1.907 1 94.5 49 LEU B CA 1
ATOM 2805 C C . LEU B 1 49 ? 17.391 -22.297 -2.102 1 94.5 49 LEU B C 1
ATOM 2807 O O . LEU B 1 49 ? 18.391 -22.938 -1.788 1 94.5 49 LEU B O 1
ATOM 2811 N N . VAL B 1 50 ? 16.375 -22.797 -2.6 1 95.69 50 VAL B N 1
ATOM 2812 C CA . VAL B 1 50 ? 16.25 -24.25 -2.768 1 95.69 50 VAL B CA 1
ATOM 2813 C C . VAL B 1 50 ? 17.062 -24.688 -3.986 1 95.69 50 VAL B C 1
ATOM 2815 O O . VAL B 1 50 ? 17.656 -25.781 -3.99 1 95.69 50 VAL B O 1
ATOM 2818 N N . THR B 1 51 ? 17.219 -23.828 -4.992 1 95.06 51 THR B N 1
ATOM 2819 C CA . THR B 1 51 ? 17.797 -24.266 -6.254 1 95.06 51 THR B CA 1
ATOM 2820 C C . THR B 1 51 ? 19.266 -23.828 -6.355 1 95.06 51 THR B C 1
ATOM 2822 O O . THR B 1 51 ? 20.031 -24.422 -7.113 1 95.06 51 THR B O 1
ATOM 2825 N N . MET B 1 52 ? 19.562 -22.797 -5.711 1 92.12 52 MET B N 1
ATOM 2826 C CA . MET B 1 52 ? 20.922 -22.297 -5.809 1 92.12 52 MET B CA 1
ATOM 2827 C C . MET B 1 52 ? 21.906 -23.234 -5.113 1 92.12 52 MET B C 1
ATOM 2829 O O . MET B 1 52 ? 21.547 -23.891 -4.133 1 92.12 52 MET B O 1
ATOM 2833 N N . SER B 1 53 ? 23.109 -23.234 -5.691 1 86.06 53 SER B N 1
ATOM 2834 C CA . SER B 1 53 ? 24.188 -24.016 -5.094 1 86.06 53 SER B CA 1
ATOM 2835 C C . SER B 1 53 ? 25.031 -23.156 -4.148 1 86.06 53 SER B C 1
ATOM 2837 O O . SER B 1 53 ? 25.047 -21.938 -4.262 1 86.06 53 SER B O 1
ATOM 2839 N N . PRO B 1 54 ? 25.578 -23.797 -3.162 1 78.25 54 PRO B N 1
ATOM 2840 C CA . PRO B 1 54 ? 26.422 -23.031 -2.252 1 78.25 54 PRO B CA 1
ATOM 2841 C C . PRO B 1 54 ? 27.5 -22.234 -2.982 1 78.25 54 PRO B C 1
ATOM 2843 O O . PRO B 1 54 ? 28.031 -22.703 -3.994 1 78.25 54 PRO B O 1
ATOM 2846 N N . ALA B 1 55 ? 27.5 -20.969 -2.646 1 70.44 55 ALA B N 1
ATOM 2847 C CA . ALA B 1 55 ? 28.5 -20.094 -3.271 1 70.44 55 ALA B CA 1
ATOM 2848 C C . ALA B 1 55 ? 29.906 -20.672 -3.123 1 70.44 55 ALA B C 1
ATOM 2850 O O . ALA B 1 55 ? 30.25 -21.188 -2.066 1 70.44 55 ALA B O 1
ATOM 2851 N N . THR B 1 56 ? 30.531 -20.953 -4.324 1 63.16 56 THR B N 1
ATOM 2852 C CA . THR B 1 56 ? 31.906 -21.438 -4.309 1 63.16 56 THR B CA 1
ATOM 2853 C C . THR B 1 56 ? 32.875 -20.328 -4.742 1 63.16 56 THR B C 1
ATOM 2855 O O . THR B 1 56 ? 32.438 -19.375 -5.41 1 63.16 56 THR B O 1
ATOM 2858 N N . GLY B 1 57 ? 33.875 -20.25 -4.145 1 57.66 57 GLY B N 1
ATOM 2859 C CA . GLY B 1 57 ? 34.938 -19.359 -4.555 1 57.66 57 GLY B CA 1
ATOM 2860 C C . GLY B 1 57 ? 34.812 -17.953 -3.973 1 57.66 57 GLY B C 1
ATOM 2861 O O . GLY B 1 57 ? 34.375 -17.797 -2.828 1 57.66 57 GLY B O 1
ATOM 2862 N N . GLU B 1 58 ? 35.125 -16.922 -4.848 1 54 58 GLU B N 1
ATOM 2863 C CA . GLU B 1 58 ? 35.188 -15.523 -4.426 1 54 58 GLU B CA 1
ATOM 2864 C C . GLU B 1 58 ? 33.812 -14.984 -4.102 1 54 58 GLU B C 1
ATOM 2866 O O . GLU B 1 58 ? 33.656 -14.086 -3.273 1 54 58 GLU B O 1
ATOM 2871 N N . GLN B 1 59 ? 32.812 -15.68 -4.574 1 59.47 59 GLN B N 1
ATOM 2872 C CA . GLN B 1 59 ? 31.453 -15.18 -4.383 1 59.47 59 GLN B CA 1
ATOM 2873 C C . GLN B 1 59 ? 30.906 -15.578 -3.012 1 59.47 59 GLN B C 1
ATOM 2875 O O . GLN B 1 59 ? 30 -14.93 -2.486 1 59.47 59 GLN B O 1
ATOM 2880 N N . ALA B 1 60 ? 31.578 -16.594 -2.463 1 61.38 60 ALA B N 1
ATOM 2881 C CA . ALA B 1 60 ? 31.172 -17.094 -1.154 1 61.38 60 ALA B CA 1
ATOM 2882 C C . ALA B 1 60 ? 31.312 -16.016 -0.085 1 61.38 60 ALA B C 1
ATOM 2884 O O . ALA B 1 60 ? 30.594 -16.031 0.925 1 61.38 60 ALA B O 1
ATOM 2885 N N . GLN B 1 61 ? 32.188 -15.156 -0.463 1 57.03 61 GLN B N 1
ATOM 2886 C CA . GLN B 1 61 ? 32.438 -14.102 0.521 1 57.03 61 GLN B CA 1
ATOM 2887 C C . GLN B 1 61 ? 31.328 -13.062 0.499 1 57.03 61 GLN B C 1
ATOM 2889 O O . GLN B 1 61 ? 31.047 -12.43 1.515 1 57.03 61 GLN B O 1
ATOM 2894 N N . TYR B 1 62 ? 30.688 -13.039 -0.607 1 60.62 62 TYR B N 1
ATOM 2895 C CA . TYR B 1 62 ? 29.766 -11.93 -0.768 1 60.62 62 TYR B CA 1
ATOM 2896 C C . TYR B 1 62 ? 28.312 -12.406 -0.639 1 60.62 62 TYR B C 1
ATOM 2898 O O . TYR B 1 62 ? 27.422 -11.609 -0.373 1 60.62 62 TYR B O 1
ATOM 2906 N N . ILE B 1 63 ? 28.188 -13.758 -0.794 1 66.06 63 ILE B N 1
ATOM 2907 C CA . ILE B 1 63 ? 26.828 -14.289 -0.773 1 66.06 63 ILE B CA 1
ATOM 2908 C C . ILE B 1 63 ? 26.625 -15.125 0.488 1 66.06 63 ILE B C 1
ATOM 2910 O O . ILE B 1 63 ? 27.312 -16.125 0.702 1 66.06 63 ILE B O 1
ATOM 2914 N N . ASN B 1 64 ? 25.844 -14.531 1.396 1 68.81 64 ASN B N 1
ATOM 2915 C CA . ASN B 1 64 ? 25.438 -15.266 2.59 1 68.81 64 ASN B CA 1
ATOM 2916 C C . ASN B 1 64 ? 23.984 -15.758 2.482 1 68.81 64 ASN B C 1
ATOM 2918 O O . ASN B 1 64 ? 23.078 -14.961 2.295 1 68.81 64 ASN B O 1
ATOM 2922 N N . GLN B 1 65 ? 23.922 -17.062 2.207 1 74.19 65 GLN B N 1
ATOM 2923 C CA . GLN B 1 65 ? 22.594 -17.641 2.18 1 74.19 65 GLN B CA 1
ATOM 2924 C C . GLN B 1 65 ? 22.5 -18.859 3.086 1 74.19 65 GLN B C 1
ATOM 2926 O O . GLN B 1 65 ? 23.422 -19.688 3.107 1 74.19 65 GLN B O 1
ATOM 2931 N N . VAL B 1 66 ? 21.516 -18.844 3.844 1 69.38 66 VAL B N 1
ATOM 2932 C CA . VAL B 1 66 ? 21.312 -19.875 4.855 1 69.38 66 VAL B CA 1
ATOM 2933 C C . VAL B 1 66 ? 21.156 -21.234 4.18 1 69.38 66 VAL B C 1
ATOM 2935 O O . VAL B 1 66 ? 21.625 -22.25 4.699 1 69.38 66 VAL B O 1
ATOM 2938 N N . VAL B 1 67 ? 20.5 -21.234 3.076 1 76.5 67 VAL B N 1
ATOM 2939 C CA . VAL B 1 67 ? 20.141 -22.5 2.449 1 76.5 67 VAL B CA 1
ATOM 2940 C C . VAL B 1 67 ? 20.562 -22.484 0.98 1 76.5 67 VAL B C 1
ATOM 2942 O O . VAL B 1 67 ? 20.312 -21.516 0.268 1 76.5 67 VAL B O 1
ATOM 2945 N N . ALA B 1 68 ? 21.281 -23.297 0.554 1 82.69 68 ALA B N 1
ATOM 2946 C CA . ALA B 1 68 ? 21.625 -23.578 -0.838 1 82.69 68 ALA B CA 1
ATOM 2947 C C . ALA B 1 68 ? 21.562 -25.062 -1.135 1 82.69 68 ALA B C 1
ATOM 2949 O O . ALA B 1 68 ? 22.594 -25.75 -1.109 1 82.69 68 ALA B O 1
ATOM 2950 N N . LEU B 1 69 ? 20.406 -25.484 -1.573 1 89.12 69 LEU B N 1
ATOM 2951 C CA . LEU B 1 69 ? 20.141 -26.922 -1.637 1 89.12 69 LEU B CA 1
ATOM 2952 C C . LEU B 1 69 ? 20.469 -27.469 -3.023 1 89.12 69 LEU B C 1
ATOM 2954 O O . LEU B 1 69 ? 20.562 -28.688 -3.209 1 89.12 69 LEU B O 1
ATOM 2958 N N . GLY B 1 70 ? 20.656 -26.656 -3.979 1 90.88 70 GLY B N 1
ATOM 2959 C CA . GLY B 1 70 ? 21.047 -27.078 -5.316 1 90.88 70 GLY B CA 1
ATOM 2960 C C . GLY B 1 70 ? 20.047 -28.016 -5.949 1 90.88 70 GLY B C 1
ATOM 2961 O O . GLY B 1 70 ? 20.422 -28.938 -6.691 1 90.88 70 GLY B O 1
ATOM 2962 N N . GLN B 1 71 ? 18.844 -27.922 -5.566 1 94.25 71 GLN B N 1
ATOM 2963 C CA . GLN B 1 71 ? 17.797 -28.797 -6.074 1 94.25 71 GLN B CA 1
ATOM 2964 C C . GLN B 1 71 ? 17.328 -28.359 -7.457 1 94.25 71 GLN B C 1
ATOM 2966 O O . GLN B 1 71 ? 17.547 -27.203 -7.855 1 94.25 71 GLN B O 1
ATOM 2971 N N . PRO B 1 72 ? 16.75 -29.297 -8.164 1 95.5 72 PRO B N 1
ATOM 2972 C CA . PRO B 1 72 ? 16.25 -28.938 -9.492 1 95.5 72 PRO B CA 1
ATOM 2973 C C . PRO B 1 72 ? 15.148 -27.891 -9.445 1 95.5 72 PRO B C 1
ATOM 2975 O O . PRO B 1 72 ? 14.523 -27.688 -8.398 1 95.5 72 PRO B O 1
ATOM 2978 N N . PHE B 1 73 ? 14.875 -27.297 -10.539 1 96.19 73 PHE B N 1
ATOM 2979 C CA . PHE B 1 73 ? 13.922 -26.203 -10.711 1 96.19 73 PHE B CA 1
ATOM 2980 C C . PHE B 1 73 ? 12.539 -26.609 -10.211 1 96.19 73 PHE B C 1
ATOM 2982 O O . PHE B 1 73 ? 11.883 -25.828 -9.516 1 96.19 73 PHE B O 1
ATOM 2989 N N . VAL B 1 74 ? 12.094 -27.828 -10.523 1 97.31 74 VAL B N 1
ATOM 2990 C CA . VAL B 1 74 ? 10.75 -28.281 -10.195 1 97.31 74 VAL B CA 1
ATOM 2991 C C . VAL B 1 74 ? 10.578 -28.344 -8.68 1 97.31 74 VAL B C 1
ATOM 2993 O O . VAL B 1 74 ? 9.516 -28.016 -8.148 1 97.31 74 VAL B O 1
ATOM 2996 N N . VAL B 1 75 ? 11.656 -28.734 -8.016 1 97.44 75 VAL B N 1
ATOM 2997 C CA . VAL B 1 75 ? 11.617 -28.797 -6.555 1 97.44 75 VAL B CA 1
ATOM 2998 C C . VAL B 1 75 ? 11.523 -27.391 -5.98 1 97.44 75 VAL B C 1
ATOM 3000 O O . VAL B 1 75 ? 10.812 -27.156 -5.004 1 97.44 75 VAL B O 1
ATOM 3003 N N . GLY B 1 76 ? 12.258 -26.438 -6.637 1 97.94 76 GLY B N 1
ATOM 3004 C CA . GLY B 1 76 ? 12.172 -25.047 -6.219 1 97.94 76 GLY B CA 1
ATOM 3005 C C . GLY B 1 76 ? 10.797 -24.453 -6.41 1 97.94 76 GLY B C 1
ATOM 3006 O O . GLY B 1 76 ? 10.305 -23.719 -5.551 1 97.94 76 GLY B O 1
ATOM 3007 N N . LEU B 1 77 ? 10.211 -24.828 -7.492 1 98.38 77 LEU B N 1
ATOM 3008 C CA . LEU B 1 77 ? 8.875 -24.328 -7.816 1 98.38 77 LEU B CA 1
ATOM 3009 C C . LEU B 1 77 ? 7.848 -24.844 -6.809 1 98.38 77 LEU B C 1
ATOM 3011 O O . LEU B 1 77 ? 7.023 -24.062 -6.316 1 98.38 77 LEU B O 1
ATOM 3015 N N . LEU B 1 78 ? 7.871 -26.094 -6.477 1 98.5 78 LEU B N 1
ATOM 3016 C CA . LEU B 1 78 ? 6.949 -26.703 -5.523 1 98.5 78 LEU B CA 1
ATOM 3017 C C . LEU B 1 78 ? 7.184 -26.156 -4.117 1 98.5 78 LEU B C 1
ATOM 3019 O O . LEU B 1 78 ? 6.234 -25.891 -3.381 1 98.5 78 LEU B O 1
ATOM 3023 N N . ALA B 1 79 ? 8.469 -25.984 -3.816 1 98.5 79 ALA B N 1
ATOM 3024 C CA . ALA B 1 79 ? 8.805 -25.438 -2.504 1 98.5 79 ALA B CA 1
ATOM 3025 C C . ALA B 1 79 ? 8.289 -24 -2.352 1 98.5 79 ALA B C 1
ATOM 3027 O O . ALA B 1 79 ? 7.844 -23.609 -1.27 1 98.5 79 ALA B O 1
ATOM 3028 N N . ALA B 1 80 ? 8.375 -23.25 -3.42 1 98.81 80 ALA B N 1
ATOM 3029 C CA . ALA B 1 80 ? 7.895 -21.875 -3.408 1 98.81 80 ALA B CA 1
ATOM 3030 C C . ALA B 1 80 ? 6.402 -21.828 -3.102 1 98.81 80 ALA B C 1
ATOM 3032 O O . ALA B 1 80 ? 5.965 -21.047 -2.242 1 98.81 80 ALA B O 1
ATOM 3033 N N . GLY B 1 81 ? 5.652 -22.656 -3.805 1 98.81 81 GLY B N 1
ATOM 3034 C CA . GLY B 1 81 ? 4.227 -22.734 -3.541 1 98.81 81 GLY B CA 1
ATOM 3035 C C . GLY B 1 81 ? 3.9 -23.188 -2.133 1 98.81 81 GLY B C 1
ATOM 3036 O O . GLY B 1 81 ? 3.051 -22.594 -1.461 1 98.81 81 GLY B O 1
ATOM 3037 N N . LEU B 1 82 ? 4.559 -24.172 -1.684 1 98.75 82 LEU B N 1
ATOM 3038 C CA . LEU B 1 82 ? 4.32 -24.75 -0.361 1 98.75 82 LEU B CA 1
ATOM 3039 C C . LEU B 1 82 ? 4.641 -23.734 0.731 1 98.75 82 LEU B C 1
ATOM 3041 O O . LEU B 1 82 ? 3.861 -23.562 1.674 1 98.75 82 LEU B O 1
ATOM 3045 N N . MET B 1 83 ? 5.785 -23.078 0.57 1 98.62 83 MET B N 1
ATOM 3046 C CA . MET B 1 83 ? 6.184 -22.109 1.585 1 98.62 83 MET B CA 1
ATOM 3047 C C . MET B 1 83 ? 5.223 -20.922 1.618 1 98.62 83 MET B C 1
ATOM 3049 O O . MET B 1 83 ? 4.875 -20.438 2.691 1 98.62 83 MET B O 1
ATOM 3053 N N . ALA B 1 84 ? 4.852 -20.438 0.44 1 98.75 84 ALA B N 1
ATOM 3054 C CA . ALA B 1 84 ? 3.863 -19.375 0.389 1 98.75 84 ALA B CA 1
ATOM 3055 C C . ALA B 1 84 ? 2.549 -19.797 1.036 1 98.75 84 ALA B C 1
ATOM 3057 O O . ALA B 1 84 ? 1.906 -19.016 1.734 1 98.75 84 ALA B O 1
ATOM 3058 N N . GLY B 1 85 ? 2.205 -21.062 0.8 1 98.75 85 GLY B N 1
ATOM 3059 C CA . GLY B 1 85 ? 1.013 -21.594 1.435 1 98.75 85 GLY B CA 1
ATOM 3060 C C . GLY B 1 85 ? 1.119 -21.672 2.947 1 98.75 85 GLY B C 1
ATOM 3061 O O . GLY B 1 85 ? 0.169 -21.328 3.656 1 98.75 85 GLY B O 1
ATOM 3062 N N . ILE B 1 86 ? 2.172 -22.078 3.449 1 98.69 86 ILE B N 1
ATOM 3063 C CA . ILE B 1 86 ? 2.398 -22.172 4.887 1 98.69 86 ILE B CA 1
ATOM 3064 C C . ILE B 1 86 ? 2.34 -20.781 5.512 1 98.69 86 ILE B C 1
ATOM 3066 O O . ILE B 1 86 ? 1.681 -20.578 6.531 1 98.69 86 ILE B O 1
ATOM 3070 N N . VAL B 1 87 ? 3.02 -19.875 4.875 1 97.69 87 VAL B N 1
ATOM 3071 C CA . VAL B 1 87 ? 3.014 -18.5 5.371 1 97.69 87 VAL B CA 1
ATOM 3072 C C . VAL B 1 87 ? 1.59 -17.953 5.355 1 97.69 87 VAL B C 1
ATOM 3074 O O . VAL B 1 87 ? 1.16 -17.297 6.309 1 97.69 87 VAL B O 1
ATOM 3077 N N . ALA B 1 88 ? 0.9 -18.234 4.312 1 98.38 88 ALA B N 1
ATOM 3078 C CA . ALA B 1 88 ? -0.483 -17.766 4.203 1 98.38 88 ALA B CA 1
ATOM 3079 C C . ALA B 1 88 ? -1.35 -18.375 5.305 1 98.38 88 ALA B C 1
ATOM 3081 O O . ALA B 1 88 ? -2.209 -17.703 5.871 1 98.38 88 ALA B O 1
ATOM 3082 N N . PHE B 1 89 ? -1.099 -19.609 5.559 1 97.88 89 PHE B N 1
ATOM 3083 C CA . PHE B 1 89 ? -1.855 -20.297 6.602 1 97.88 89 PHE B CA 1
ATOM 3084 C C . PHE B 1 89 ? -1.597 -19.656 7.961 1 97.88 89 PHE B C 1
ATOM 3086 O O . PHE B 1 89 ? -2.527 -19.453 8.742 1 97.88 89 PHE B O 1
ATOM 3093 N N . LEU B 1 90 ? -0.417 -19.344 8.18 1 95.31 90 LEU B N 1
ATOM 3094 C CA . LEU B 1 90 ? -0.041 -18.766 9.461 1 95.31 90 LEU B CA 1
ATOM 3095 C C . LEU B 1 90 ? -0.592 -17.344 9.602 1 95.31 90 LEU B C 1
ATOM 3097 O O . LEU B 1 90 ? -1.155 -17 10.641 1 95.31 90 LEU B O 1
ATOM 3101 N N . ILE B 1 91 ? -0.5 -16.594 8.57 1 91.38 91 ILE B N 1
ATOM 3102 C CA . ILE B 1 91 ? -0.911 -15.203 8.648 1 91.38 91 ILE B CA 1
ATOM 3103 C C . ILE B 1 91 ? -2.432 -15.102 8.547 1 91.38 91 ILE B C 1
ATOM 3105 O O . ILE B 1 91 ? -3.029 -14.117 8.984 1 91.38 91 ILE B O 1
ATOM 3109 N N . GLY B 1 92 ? -3.031 -16.125 7.902 1 93.19 92 GLY B N 1
ATOM 3110 C CA . GLY B 1 92 ? -4.473 -16.125 7.723 1 93.19 92 GLY B CA 1
ATOM 3111 C C . GLY B 1 92 ? -5.242 -16.203 9.031 1 93.19 92 GLY B C 1
ATOM 3112 O O . GLY B 1 92 ? -6.348 -15.664 9.133 1 93.19 92 GLY B O 1
ATOM 3113 N N . PHE B 1 93 ? -4.703 -16.766 10.039 1 89.75 93 PHE B N 1
ATOM 3114 C CA . PHE B 1 93 ? -5.395 -16.938 11.32 1 89.75 93 PHE B CA 1
ATOM 3115 C C . PHE B 1 93 ? -5.727 -15.578 11.93 1 89.75 93 PHE B C 1
ATOM 3117 O O . PHE B 1 93 ? -6.883 -15.297 12.25 1 89.75 93 PHE B O 1
ATOM 3124 N N . PRO B 1 94 ? -4.754 -14.766 11.977 1 83.62 94 PRO B N 1
ATOM 3125 C CA . PRO B 1 94 ? -5.07 -13.477 12.594 1 83.62 94 PRO B CA 1
ATOM 3126 C C . PRO B 1 94 ? -5.727 -12.5 11.617 1 83.62 94 PRO B C 1
ATOM 3128 O O . PRO B 1 94 ? -6.508 -11.633 12.031 1 83.62 94 PRO B O 1
ATOM 3131 N N . THR B 1 95 ? -5.492 -12.609 10.352 1 87.31 95 THR B N 1
ATOM 3132 C CA . THR B 1 95 ? -5.891 -11.555 9.422 1 87.31 95 THR B CA 1
ATOM 3133 C C . THR B 1 95 ? -7.301 -11.797 8.898 1 87.31 95 THR B C 1
ATOM 3135 O O . THR B 1 95 ? -8.023 -10.852 8.586 1 87.31 95 THR B O 1
ATOM 3138 N N . LEU B 1 96 ? -7.758 -13.055 8.852 1 90.81 96 LEU B N 1
ATOM 3139 C CA . LEU B 1 96 ? -9.039 -13.344 8.219 1 90.81 96 LEU B CA 1
ATOM 3140 C C . LEU B 1 96 ? -10.188 -13.133 9.195 1 90.81 96 LEU B C 1
ATOM 3142 O O . LEU B 1 96 ? -11.359 -13.203 8.812 1 90.81 96 LEU B O 1
ATOM 3146 N N . ARG B 1 97 ? -9.844 -12.883 10.367 1 84.38 97 ARG B N 1
ATOM 3147 C CA . ARG B 1 97 ? -10.859 -12.562 11.367 1 84.38 97 ARG B CA 1
ATOM 3148 C C . ARG B 1 97 ? -11.156 -11.07 11.383 1 84.38 97 ARG B C 1
ATOM 3150 O O . ARG B 1 97 ? -12.109 -10.625 12.031 1 84.38 97 ARG B O 1
ATOM 3157 N N . LEU B 1 98 ? -10.328 -10.414 10.625 1 78.88 98 LEU B N 1
ATOM 3158 C CA . LEU B 1 98 ? -10.477 -8.961 10.57 1 78.88 98 LEU B CA 1
ATOM 3159 C C . LEU B 1 98 ? -11.477 -8.555 9.492 1 78.88 98 LEU B C 1
ATOM 3161 O O . LEU B 1 98 ? -11.758 -9.336 8.578 1 78.88 98 LEU B O 1
ATOM 3165 N N . ARG B 1 99 ? -11.969 -7.34 9.656 1 80.94 99 ARG B N 1
ATOM 3166 C CA . ARG B 1 99 ? -12.797 -6.773 8.594 1 80.94 99 ARG B CA 1
ATOM 3167 C C . ARG B 1 99 ? -11.977 -6.535 7.328 1 80.94 99 ARG B C 1
ATOM 3169 O O . ARG B 1 99 ? -10.742 -6.594 7.359 1 80.94 99 ARG B O 1
ATOM 3176 N N . ASP B 1 100 ? -12.609 -6.27 6.25 1 79.69 100 ASP B N 1
ATOM 3177 C CA . ASP B 1 100 ? -11.984 -6.18 4.938 1 79.69 100 ASP B CA 1
ATOM 3178 C C . ASP B 1 100 ? -10.914 -5.086 4.906 1 79.69 100 ASP B C 1
ATOM 3180 O O . ASP B 1 100 ? -9.836 -5.281 4.352 1 79.69 100 ASP B O 1
ATOM 3184 N N . ASP B 1 101 ? -11.219 -3.955 5.523 1 77.88 101 ASP B N 1
ATOM 3185 C CA . ASP B 1 101 ? -10.273 -2.842 5.52 1 77.88 101 ASP B CA 1
ATOM 3186 C C . ASP B 1 101 ? -9.047 -3.16 6.367 1 77.88 101 ASP B C 1
ATOM 3188 O O . ASP B 1 101 ? -7.926 -2.791 6.008 1 77.88 101 ASP B O 1
ATOM 3192 N N . TYR B 1 102 ? -9.32 -3.922 7.383 1 79 102 TYR B N 1
ATOM 3193 C CA . TYR B 1 102 ? -8.211 -4.285 8.258 1 79 102 TYR B CA 1
ATOM 3194 C C . TYR B 1 102 ? -7.367 -5.391 7.633 1 79 102 TYR B C 1
ATOM 3196 O O . TYR B 1 102 ? -6.148 -5.422 7.82 1 79 102 TYR B O 1
ATOM 3204 N N . LEU B 1 103 ? -8.109 -6.23 6.922 1 86.25 103 LEU B N 1
ATOM 3205 C CA . LEU B 1 103 ? -7.367 -7.25 6.184 1 86.25 103 LEU B CA 1
ATOM 3206 C C . LEU B 1 103 ? -6.41 -6.609 5.184 1 86.25 103 LEU B C 1
ATOM 3208 O O . LEU B 1 103 ? -5.25 -7.016 5.082 1 86.25 103 LEU B O 1
ATOM 3212 N N . ALA B 1 104 ? -6.863 -5.613 4.512 1 87.81 104 ALA B N 1
ATOM 3213 C CA . ALA B 1 104 ? -6.047 -4.91 3.521 1 87.81 104 ALA B CA 1
ATOM 3214 C C . ALA B 1 104 ? -4.805 -4.305 4.164 1 87.81 104 ALA B C 1
ATOM 3216 O O . ALA B 1 104 ? -3.682 -4.562 3.725 1 87.81 104 ALA B O 1
ATOM 3217 N N . ILE B 1 105 ? -4.973 -3.619 5.211 1 80.81 105 ILE B N 1
ATOM 3218 C CA . ILE B 1 105 ? -3.887 -2.912 5.883 1 80.81 105 ILE B CA 1
ATOM 3219 C C . ILE B 1 105 ? -2.93 -3.92 6.516 1 80.81 105 ILE B C 1
ATOM 3221 O O . ILE B 1 105 ? -1.71 -3.76 6.441 1 80.81 105 ILE B O 1
ATOM 3225 N N . SER B 1 106 ? -3.498 -4.969 7.09 1 83.62 106 SER B N 1
ATOM 3226 C CA . SER B 1 106 ? -2.66 -5.965 7.746 1 83.62 106 SER B CA 1
ATOM 3227 C C . SER B 1 106 ? -1.801 -6.715 6.734 1 83.62 106 SER B C 1
ATOM 3229 O O . SER B 1 106 ? -0.627 -6.992 6.988 1 83.62 106 SER B O 1
ATOM 3231 N N . THR B 1 107 ? -2.395 -6.992 5.629 1 88.75 107 THR B N 1
ATOM 3232 C CA . THR B 1 107 ? -1.658 -7.797 4.66 1 88.75 107 THR B CA 1
ATOM 3233 C C . THR B 1 107 ? -0.552 -6.973 4.004 1 88.75 107 THR B C 1
ATOM 3235 O O . THR B 1 107 ? 0.515 -7.5 3.688 1 88.75 107 THR B O 1
ATOM 3238 N N . ILE B 1 108 ? -0.816 -5.789 3.746 1 85.06 108 ILE B N 1
ATOM 3239 C CA . ILE B 1 108 ? 0.257 -4.961 3.205 1 85.06 108 ILE B CA 1
ATOM 3240 C C . ILE B 1 108 ? 1.37 -4.82 4.242 1 85.06 108 ILE B C 1
ATOM 3242 O O . ILE B 1 108 ? 2.555 -4.844 3.896 1 85.06 108 ILE B O 1
ATOM 3246 N N . GLY B 1 109 ? 1.025 -4.602 5.496 1 79.5 109 GLY B N 1
ATOM 3247 C CA . GLY B 1 109 ? 2.018 -4.543 6.559 1 79.5 109 GLY B CA 1
ATOM 3248 C C . GLY B 1 109 ? 2.859 -5.801 6.66 1 79.5 109 GLY B C 1
ATOM 3249 O O . GLY B 1 109 ? 4.078 -5.727 6.812 1 79.5 109 GLY B O 1
ATOM 3250 N N . ILE B 1 110 ? 2.197 -6.871 6.527 1 84.31 110 ILE B N 1
ATOM 3251 C CA . ILE B 1 110 ? 2.891 -8.148 6.613 1 84.31 110 ILE B CA 1
ATOM 3252 C C . ILE B 1 110 ? 3.803 -8.328 5.402 1 84.31 110 ILE B C 1
ATOM 3254 O O . ILE B 1 110 ? 4.938 -8.797 5.535 1 84.31 110 ILE B O 1
ATOM 3258 N N . ALA B 1 111 ? 3.287 -7.973 4.289 1 88.88 111 ALA B N 1
ATOM 3259 C CA . ALA B 1 111 ? 4.102 -8.055 3.08 1 88.88 111 ALA B CA 1
ATOM 3260 C C . ALA B 1 111 ? 5.363 -7.203 3.209 1 88.88 111 ALA B C 1
ATOM 3262 O O . ALA B 1 111 ? 6.449 -7.629 2.818 1 88.88 111 ALA B O 1
ATOM 3263 N N . GLU B 1 112 ? 5.207 -6.078 3.711 1 82.38 112 GLU B N 1
ATOM 3264 C CA . GLU B 1 112 ? 6.352 -5.195 3.91 1 82.38 112 GLU B CA 1
ATOM 3265 C C . GLU B 1 112 ? 7.32 -5.77 4.941 1 82.38 112 GLU B C 1
ATOM 3267 O O . GLU B 1 112 ? 8.539 -5.625 4.805 1 82.38 112 GLU B O 1
ATOM 3272 N N . THR B 1 113 ? 6.797 -6.355 5.965 1 80.94 113 THR B N 1
ATOM 3273 C CA . THR B 1 113 ? 7.633 -7 6.969 1 80.94 113 THR B CA 1
ATOM 3274 C C . THR B 1 113 ? 8.453 -8.125 6.344 1 80.94 113 THR B C 1
ATOM 3276 O O . THR B 1 113 ? 9.656 -8.242 6.609 1 80.94 113 THR B O 1
ATOM 3279 N N . ILE B 1 114 ? 7.797 -8.852 5.551 1 87.81 114 ILE B N 1
ATOM 3280 C CA . ILE B 1 114 ? 8.484 -9.938 4.863 1 87.81 114 ILE B CA 1
ATOM 3281 C C . ILE B 1 114 ? 9.594 -9.367 3.984 1 87.81 114 ILE B C 1
ATOM 3283 O O . ILE B 1 114 ? 10.727 -9.867 3.992 1 87.81 114 ILE B O 1
ATOM 3287 N N . ARG B 1 115 ? 9.273 -8.375 3.236 1 87.62 115 ARG B N 1
ATOM 3288 C CA . ARG B 1 115 ? 10.273 -7.727 2.391 1 87.62 115 ARG B CA 1
ATOM 3289 C C . ARG B 1 115 ? 11.453 -7.227 3.221 1 87.62 115 ARG B C 1
ATOM 3291 O O . ARG B 1 115 ? 12.609 -7.395 2.828 1 87.62 115 ARG B O 1
ATOM 3298 N N . LEU B 1 116 ? 11.195 -6.73 4.324 1 78.5 116 LEU B N 1
ATOM 3299 C CA . LEU B 1 116 ? 12.234 -6.172 5.18 1 78.5 116 LEU B CA 1
ATOM 3300 C C . LEU B 1 116 ? 13.109 -7.273 5.77 1 78.5 116 LEU B C 1
ATOM 3302 O O . LEU B 1 116 ? 14.305 -7.078 5.969 1 78.5 116 LEU B O 1
ATOM 3306 N N . ILE B 1 117 ? 12.484 -8.32 6.086 1 83.25 117 ILE B N 1
ATOM 3307 C CA . ILE B 1 117 ? 13.25 -9.461 6.582 1 83.25 117 ILE B CA 1
ATOM 3308 C C . ILE B 1 117 ? 14.289 -9.875 5.543 1 83.25 117 ILE B C 1
ATOM 3310 O O . ILE B 1 117 ? 15.461 -10.07 5.875 1 83.25 117 ILE B O 1
ATOM 3314 N N . PHE B 1 118 ? 13.898 -9.898 4.32 1 88.69 118 PHE B N 1
ATOM 3315 C CA . PHE B 1 118 ? 14.828 -10.297 3.268 1 88.69 118 PHE B CA 1
ATOM 3316 C C . PHE B 1 118 ? 15.836 -9.188 2.984 1 88.69 118 PHE B C 1
ATOM 3318 O O . PHE B 1 118 ? 16.922 -9.453 2.48 1 88.69 118 PHE B O 1
ATOM 3325 N N . ASN B 1 119 ? 15.469 -8.055 3.332 1 84.62 119 ASN B N 1
ATOM 3326 C CA . ASN B 1 119 ? 16.359 -6.918 3.113 1 84.62 119 ASN B CA 1
ATOM 3327 C C . ASN B 1 119 ? 17.406 -6.805 4.219 1 84.62 119 ASN B C 1
ATOM 3329 O O . ASN B 1 119 ? 18.5 -6.305 3.986 1 84.62 119 ASN B O 1
ATOM 3333 N N . THR B 1 120 ? 17.125 -7.359 5.355 1 77.88 120 THR B N 1
ATOM 3334 C CA . THR B 1 120 ? 17.969 -7.098 6.516 1 77.88 120 THR B CA 1
ATOM 3335 C C . THR B 1 120 ? 18.75 -8.352 6.914 1 77.88 120 THR B C 1
ATOM 3337 O O . THR B 1 120 ? 19.906 -8.258 7.332 1 77.88 120 THR B O 1
ATOM 3340 N N . GLU B 1 121 ? 18.078 -9.383 6.734 1 79.44 121 GLU B N 1
ATOM 3341 C CA . GLU B 1 121 ? 18.703 -10.625 7.191 1 79.44 121 GLU B CA 1
ATOM 3342 C C . GLU B 1 121 ? 19.672 -11.172 6.145 1 79.44 121 GLU B C 1
ATOM 3344 O O . GLU B 1 121 ? 19.281 -11.953 5.277 1 79.44 121 GLU B O 1
ATOM 3349 N N . ARG B 1 122 ? 20.906 -10.844 6.34 1 79.5 122 ARG B N 1
ATOM 3350 C CA . ARG B 1 122 ? 21.938 -11.258 5.383 1 79.5 122 ARG B CA 1
ATOM 3351 C C . ARG B 1 122 ? 22.094 -12.773 5.375 1 79.5 122 ARG B C 1
ATOM 3353 O O . ARG B 1 122 ? 22.312 -13.375 4.324 1 79.5 122 ARG B O 1
ATOM 3360 N N . TRP B 1 123 ? 21.891 -13.359 6.539 1 80.31 123 TRP B N 1
ATOM 3361 C CA . TRP B 1 123 ? 22.109 -14.797 6.652 1 80.31 123 TRP B CA 1
ATOM 3362 C C . TRP B 1 123 ? 21.047 -15.57 5.883 1 80.31 123 TRP B C 1
ATOM 3364 O O . TRP B 1 123 ? 21.281 -16.703 5.453 1 80.31 123 TRP B O 1
ATOM 3374 N N . LEU B 1 124 ? 19.953 -14.945 5.652 1 83.06 124 LEU B N 1
ATOM 3375 C CA . LEU B 1 124 ? 18.828 -15.633 5.02 1 83.06 124 LEU B CA 1
ATOM 3376 C C . LEU B 1 124 ? 18.953 -15.594 3.5 1 83.06 124 LEU B C 1
ATOM 3378 O O . LEU B 1 124 ? 18.906 -16.625 2.838 1 83.06 124 LEU B O 1
ATOM 3382 N N . ALA B 1 125 ? 19.125 -14.406 2.99 1 87.25 125 ALA B N 1
ATOM 3383 C CA . ALA B 1 125 ? 19.125 -14.242 1.539 1 87.25 125 ALA B CA 1
ATOM 3384 C C . ALA B 1 125 ? 20.031 -13.094 1.117 1 87.25 125 ALA B C 1
ATOM 3386 O O . ALA B 1 125 ? 19.719 -12.352 0.181 1 87.25 125 ALA B O 1
ATOM 3387 N N . ASN B 1 126 ? 21.016 -12.867 1.837 1 85 126 ASN B N 1
ATOM 3388 C CA . ASN B 1 126 ? 22.078 -11.922 1.489 1 85 126 ASN B CA 1
ATOM 3389 C C . ASN B 1 126 ? 21.594 -10.477 1.634 1 85 126 ASN B C 1
ATOM 3391 O O . ASN B 1 126 ? 22.156 -9.57 1.021 1 85 126 ASN B O 1
ATOM 3395 N N . GLY B 1 127 ? 20.547 -10.297 2.281 1 83.69 127 GLY B N 1
ATOM 3396 C CA . GLY B 1 127 ? 20.062 -8.977 2.656 1 83.69 127 GLY B CA 1
ATOM 3397 C C . GLY B 1 127 ? 19.75 -8.094 1.462 1 83.69 127 GLY B C 1
ATOM 3398 O O . GLY B 1 127 ? 19.125 -8.539 0.497 1 83.69 127 GLY B O 1
ATOM 3399 N N . ALA B 1 128 ? 20.234 -6.863 1.497 1 80.19 128 ALA B N 1
ATOM 3400 C CA . ALA B 1 128 ? 19.938 -5.852 0.487 1 80.19 128 ALA B CA 1
ATOM 3401 C C . ALA B 1 128 ? 20.641 -6.16 -0.827 1 80.19 128 ALA B C 1
ATOM 3403 O O . ALA B 1 128 ? 20.219 -5.715 -1.894 1 80.19 128 ALA B O 1
ATOM 3404 N N . ARG B 1 129 ? 21.766 -6.863 -0.769 1 82.12 129 ARG B N 1
ATOM 3405 C CA . ARG B 1 129 ? 22.516 -7.211 -1.963 1 82.12 129 ARG B CA 1
ATOM 3406 C C . ARG B 1 129 ? 21.75 -8.18 -2.846 1 82.12 129 ARG B C 1
ATOM 3408 O O . ARG B 1 129 ? 21.938 -8.211 -4.062 1 82.12 129 ARG B O 1
ATOM 3415 N N . GLY B 1 130 ? 20.828 -8.938 -2.266 1 88.75 130 GLY B N 1
ATOM 3416 C CA . GLY B 1 130 ? 20 -9.852 -3.033 1 88.75 130 GLY B CA 1
ATOM 3417 C C . GLY B 1 130 ? 20.734 -11.133 -3.422 1 88.75 130 GLY B C 1
ATOM 3418 O O . GLY B 1 130 ? 21.781 -11.445 -2.869 1 88.75 130 GLY B O 1
ATOM 3419 N N . LEU B 1 131 ? 20.094 -11.906 -4.203 1 89.69 131 LEU B N 1
ATOM 3420 C CA . LEU B 1 131 ? 20.609 -13.172 -4.719 1 89.69 131 LEU B CA 1
ATOM 3421 C C . LEU B 1 131 ? 20.844 -13.086 -6.223 1 89.69 131 LEU B C 1
ATOM 3423 O O . LEU B 1 131 ? 19.984 -12.586 -6.957 1 89.69 131 LEU B O 1
ATOM 3427 N N . VAL B 1 132 ? 21.969 -13.484 -6.598 1 88.19 132 VAL B N 1
ATOM 3428 C CA . VAL B 1 132 ? 22.312 -13.461 -8.016 1 88.19 132 VAL B CA 1
ATOM 3429 C C . VAL B 1 132 ? 22.703 -14.859 -8.484 1 88.19 132 VAL B C 1
ATOM 3431 O O . VAL B 1 132 ? 23.094 -15.703 -7.676 1 88.19 132 VAL B O 1
ATOM 3434 N N . GLY B 1 133 ? 22.531 -15.117 -9.75 1 87.94 133 GLY B N 1
ATOM 3435 C CA . GLY B 1 133 ? 22.938 -16.391 -10.32 1 87.94 133 GLY B CA 1
ATOM 3436 C C . GLY B 1 133 ? 21.938 -17.5 -10.078 1 87.94 133 GLY B C 1
ATOM 3437 O O . GLY B 1 133 ? 22.312 -18.656 -9.859 1 87.94 133 GLY B O 1
ATOM 3438 N N . ILE B 1 134 ? 20.719 -17.203 -9.961 1 91.81 134 ILE B N 1
ATOM 3439 C CA . ILE B 1 134 ? 19.672 -18.203 -9.797 1 91.81 134 ILE B CA 1
ATOM 3440 C C . ILE B 1 134 ? 19.594 -19.094 -11.039 1 91.81 134 ILE B C 1
ATOM 3442 O O . ILE B 1 134 ? 19.484 -18.578 -12.156 1 91.81 134 ILE B O 1
ATOM 3446 N N . PRO B 1 135 ? 19.703 -20.281 -10.781 1 91.81 135 PRO B N 1
ATOM 3447 C CA . PRO B 1 135 ? 19.75 -21.172 -11.938 1 91.81 135 PRO B CA 1
ATOM 3448 C C . PRO B 1 135 ? 18.453 -21.172 -12.742 1 91.81 135 PRO B C 1
ATOM 3450 O O . PRO B 1 135 ? 17.375 -21.078 -12.172 1 91.81 135 PRO B O 1
ATOM 3453 N N . GLN B 1 136 ? 18.594 -21.266 -14.023 1 92.5 136 GLN B N 1
ATOM 3454 C CA . GLN B 1 136 ? 17.453 -21.375 -14.93 1 92.5 136 GLN B CA 1
ATOM 3455 C C . GLN B 1 136 ? 17.266 -22.812 -15.391 1 92.5 136 GLN B C 1
ATOM 3457 O O . GLN B 1 136 ? 18.234 -23.547 -15.594 1 92.5 136 GLN B O 1
ATOM 3462 N N . PRO B 1 137 ? 16.016 -23.141 -15.516 1 90.81 137 PRO B N 1
ATOM 3463 C CA . PRO B 1 137 ? 15.766 -24.516 -15.953 1 90.81 137 PRO B CA 1
ATOM 3464 C C . PRO B 1 137 ? 16.172 -24.75 -17.406 1 90.81 137 PRO B C 1
ATOM 3466 O O . PRO B 1 137 ? 16.016 -23.859 -18.25 1 90.81 137 PRO B O 1
ATOM 3469 N N . LEU B 1 138 ? 16.844 -25.844 -17.672 1 85.06 138 LEU B N 1
ATOM 3470 C CA . LEU B 1 138 ? 17.156 -26.328 -19 1 85.06 138 LEU B CA 1
ATOM 3471 C C . LEU B 1 138 ? 18.141 -25.406 -19.703 1 85.06 138 LEU B C 1
ATOM 3473 O O . LEU B 1 138 ? 18.109 -25.25 -20.922 1 85.06 138 LEU B O 1
ATOM 3477 N N . GLN B 1 139 ? 18.844 -24.469 -19.078 1 77.12 139 GLN B N 1
ATOM 3478 C CA . GLN B 1 139 ? 19.797 -23.531 -19.672 1 77.12 139 GLN B CA 1
ATOM 3479 C C . GLN B 1 139 ? 20.844 -24.266 -20.516 1 77.12 139 GLN B C 1
ATOM 3481 O O . GLN B 1 139 ? 21.219 -23.797 -21.578 1 77.12 139 GLN B O 1
ATOM 3486 N N . GLY B 1 140 ? 21.359 -25.328 -20.219 1 71.31 140 GLY B N 1
ATOM 3487 C CA . GLY B 1 140 ? 22.406 -26.031 -20.922 1 71.31 140 GLY B CA 1
ATOM 3488 C C . GLY B 1 140 ? 21.922 -26.812 -22.125 1 71.31 140 GLY B C 1
ATOM 3489 O O . GLY B 1 140 ? 22.703 -27.203 -22.984 1 71.31 140 GLY B O 1
ATOM 3490 N N . LEU B 1 141 ? 20.688 -26.844 -22.203 1 73.94 141 LEU B N 1
ATOM 3491 C CA . LEU B 1 141 ? 20.109 -27.688 -23.25 1 73.94 141 LEU B CA 1
ATOM 3492 C C . LEU B 1 141 ? 19.953 -26.906 -24.547 1 73.94 141 LEU B C 1
ATOM 3494 O O . LEU B 1 141 ? 19.906 -27.5 -25.625 1 73.94 141 LEU B O 1
ATOM 3498 N N . VAL B 1 142 ? 19.828 -25.594 -24.422 1 74.75 142 VAL B N 1
ATOM 3499 C CA . VAL B 1 142 ? 19.578 -24.797 -25.609 1 74.75 142 VAL B CA 1
ATOM 3500 C C . VAL B 1 142 ? 20.547 -23.625 -25.656 1 74.75 142 VAL B C 1
ATOM 3502 O O . VAL B 1 142 ? 21.047 -23.172 -24.625 1 74.75 142 VAL B O 1
ATOM 3505 N N . PRO B 1 143 ? 20.812 -23.234 -26.859 1 77.5 143 PRO B N 1
ATOM 3506 C CA . PRO B 1 143 ? 21.641 -22.031 -26.969 1 77.5 143 PRO B CA 1
ATOM 3507 C C . PRO B 1 143 ? 21.016 -20.828 -26.266 1 77.5 143 PRO B C 1
ATOM 3509 O O . PRO B 1 143 ? 19.797 -20.703 -26.219 1 77.5 143 PRO B O 1
ATOM 3512 N N . PRO B 1 144 ? 21.797 -20.016 -25.734 1 75.62 144 PRO B N 1
ATOM 3513 C CA . PRO B 1 144 ? 21.359 -18.859 -24.953 1 75.62 144 PRO B CA 1
ATOM 3514 C C . PRO B 1 144 ? 20.391 -17.953 -25.734 1 75.62 144 PRO B C 1
ATOM 3516 O O . PRO B 1 144 ? 19.469 -17.375 -25.141 1 75.62 144 PRO B O 1
ATOM 3519 N N . ALA B 1 145 ? 20.562 -18 -27.016 1 76.38 145 ALA B N 1
ATOM 3520 C CA . ALA B 1 145 ? 19.75 -17.094 -27.828 1 76.38 145 ALA B CA 1
ATOM 3521 C C . ALA B 1 145 ? 18.297 -17.562 -27.891 1 76.38 145 ALA B C 1
ATOM 3523 O O . ALA B 1 145 ? 17.391 -16.766 -28.125 1 76.38 145 ALA B O 1
ATOM 3524 N N . ARG B 1 146 ? 18.156 -18.797 -27.641 1 83.31 146 ARG B N 1
ATOM 3525 C CA . ARG B 1 146 ? 16.812 -19.359 -27.781 1 83.31 146 ARG B CA 1
ATOM 3526 C C . ARG B 1 146 ? 16.219 -19.703 -26.422 1 83.31 146 ARG B C 1
ATOM 3528 O O . ARG B 1 146 ? 15.109 -20.219 -26.328 1 83.31 146 ARG B O 1
ATOM 3535 N N . TYR B 1 147 ? 16.828 -19.406 -25.359 1 88.81 147 TYR B N 1
ATOM 3536 C CA . TYR B 1 147 ? 16.406 -19.812 -24.016 1 88.81 147 TYR B CA 1
ATOM 3537 C C . TYR B 1 147 ? 15.086 -19.156 -23.641 1 88.81 147 TYR B C 1
ATOM 3539 O O . TYR B 1 147 ? 14.234 -19.781 -23.016 1 88.81 147 TYR B O 1
ATOM 3547 N N . ASN B 1 148 ? 14.891 -17.984 -24.125 1 90.44 148 ASN B N 1
ATOM 3548 C CA . ASN B 1 148 ? 13.68 -17.266 -23.734 1 90.44 148 ASN B CA 1
ATOM 3549 C C . ASN B 1 148 ? 12.43 -17.938 -24.281 1 90.44 148 ASN B C 1
ATOM 3551 O O . ASN B 1 148 ? 11.367 -17.891 -23.672 1 90.44 148 ASN B O 1
ATOM 3555 N N . TRP B 1 149 ? 12.609 -18.641 -25.344 1 90.81 149 TRP B N 1
ATOM 3556 C CA . TRP B 1 149 ? 11.484 -19.391 -25.906 1 90.81 149 TRP B CA 1
ATOM 3557 C C . TRP B 1 149 ? 11.141 -20.594 -25.031 1 90.81 149 TRP B C 1
ATOM 3559 O O . TRP B 1 149 ? 9.969 -20.922 -24.844 1 90.81 149 TRP B O 1
ATOM 3569 N N . ILE B 1 150 ? 12.164 -21.203 -24.578 1 92.25 150 ILE B N 1
ATOM 3570 C CA . ILE B 1 150 ? 11.977 -22.359 -23.719 1 92.25 150 ILE B CA 1
ATOM 3571 C C . ILE B 1 150 ? 11.328 -21.922 -22.406 1 92.25 150 ILE B C 1
ATOM 3573 O O . ILE B 1 150 ? 10.398 -22.578 -21.922 1 92.25 150 ILE B O 1
ATOM 3577 N N . TYR B 1 151 ? 11.828 -20.844 -21.859 1 95.06 151 TYR B N 1
ATOM 3578 C CA . TYR B 1 151 ? 11.258 -20.359 -20.609 1 95.06 151 TYR B CA 1
ATOM 3579 C C . TYR B 1 151 ? 9.805 -19.938 -20.781 1 95.06 151 TYR B C 1
ATOM 3581 O O . TYR B 1 151 ? 8.984 -20.141 -19.891 1 95.06 151 TYR B O 1
ATOM 3589 N N . LEU B 1 152 ? 9.492 -19.328 -21.922 1 96.38 152 LEU B N 1
ATOM 3590 C CA . LEU B 1 152 ? 8.109 -18.969 -22.219 1 96.38 152 LEU B CA 1
ATOM 3591 C C . LEU B 1 152 ? 7.215 -20.203 -22.234 1 96.38 152 LEU B C 1
ATOM 3593 O O . LEU B 1 152 ? 6.102 -20.172 -21.703 1 96.38 152 LEU B O 1
ATOM 3597 N N . ALA B 1 153 ? 7.723 -21.234 -22.812 1 95.94 153 ALA B N 1
ATOM 3598 C CA . ALA B 1 153 ? 6.965 -22.469 -22.844 1 95.94 153 ALA B CA 1
ATOM 3599 C C . ALA B 1 153 ? 6.703 -22.984 -21.422 1 95.94 153 ALA B C 1
ATOM 3601 O O . ALA B 1 153 ? 5.605 -23.453 -21.125 1 95.94 153 ALA B O 1
ATOM 3602 N N . ILE B 1 154 ? 7.691 -22.906 -20.578 1 96.62 154 ILE B N 1
ATOM 3603 C CA . ILE B 1 154 ? 7.574 -23.359 -19.188 1 96.62 154 ILE B CA 1
ATOM 3604 C C . ILE B 1 154 ? 6.512 -22.531 -18.469 1 96.62 154 ILE B C 1
ATOM 3606 O O . ILE B 1 154 ? 5.621 -23.094 -17.828 1 96.62 154 ILE B O 1
ATOM 3610 N N . VAL B 1 155 ? 6.578 -21.188 -18.594 1 98.31 155 VAL B N 1
ATOM 3611 C CA . VAL B 1 155 ? 5.664 -20.328 -17.859 1 98.31 155 VAL B CA 1
ATOM 3612 C C . VAL B 1 155 ? 4.246 -20.5 -18.406 1 98.31 155 VAL B C 1
ATOM 3614 O O . VAL B 1 155 ? 3.271 -20.406 -17.656 1 98.31 155 VAL B O 1
ATOM 3617 N N . VAL B 1 156 ? 4.09 -20.719 -19.719 1 98.5 156 VAL B N 1
ATOM 3618 C CA . VAL B 1 156 ? 2.775 -20.938 -20.312 1 98.5 156 VAL B CA 1
ATOM 3619 C C . VAL B 1 156 ? 2.17 -22.234 -19.797 1 98.5 156 VAL B C 1
ATOM 3621 O O . VAL B 1 156 ? 0.971 -22.297 -19.516 1 98.5 156 VAL B O 1
ATOM 3624 N N . VAL B 1 157 ? 2.975 -23.25 -19.703 1 98.44 157 VAL B N 1
ATOM 3625 C CA . VAL B 1 157 ? 2.498 -24.531 -19.188 1 98.44 157 VAL B CA 1
ATOM 3626 C C . VAL B 1 157 ? 2.008 -24.344 -17.75 1 98.44 157 VAL B C 1
ATOM 3628 O O . VAL B 1 157 ? 0.941 -24.844 -17.375 1 98.44 157 VAL B O 1
ATOM 3631 N N . VAL B 1 158 ? 2.803 -23.625 -16.938 1 98.75 158 VAL B N 1
ATOM 3632 C CA . VAL B 1 158 ? 2.414 -23.375 -15.555 1 98.75 158 VAL B CA 1
ATOM 3633 C C . VAL B 1 158 ? 1.126 -22.547 -15.516 1 98.75 158 VAL B C 1
ATOM 3635 O O . VAL B 1 158 ? 0.231 -22.828 -14.711 1 98.75 158 VAL B O 1
ATOM 3638 N N . LEU B 1 159 ? 1.015 -21.547 -16.375 1 98.81 159 LEU B N 1
ATOM 3639 C CA . LEU B 1 159 ? -0.197 -20.734 -16.453 1 98.81 159 LEU B CA 1
ATOM 3640 C C . LEU B 1 159 ? -1.412 -21.594 -16.766 1 98.81 159 LEU B C 1
ATOM 3642 O O . LEU B 1 159 ? -2.465 -21.453 -16.141 1 98.81 159 LEU B O 1
ATOM 3646 N N . ILE B 1 160 ? -1.273 -22.484 -17.734 1 98.69 160 ILE B N 1
ATOM 3647 C CA . ILE B 1 160 ? -2.373 -23.359 -18.141 1 98.69 160 ILE B CA 1
ATOM 3648 C C . ILE B 1 160 ? -2.773 -24.266 -16.984 1 98.69 160 ILE B C 1
ATOM 3650 O O . ILE B 1 160 ? -3.963 -24.438 -16.703 1 98.69 160 ILE B O 1
ATOM 3654 N N . LEU B 1 161 ? -1.795 -24.812 -16.281 1 98.69 161 LEU B N 1
ATOM 3655 C CA . LEU B 1 161 ? -2.078 -25.688 -15.148 1 98.69 161 LEU B CA 1
ATOM 3656 C C . LEU B 1 161 ? -2.783 -24.922 -14.031 1 98.69 161 LEU B C 1
ATOM 3658 O O . LEU B 1 161 ? -3.752 -25.406 -13.453 1 98.69 161 LEU B O 1
ATOM 3662 N N . VAL B 1 162 ? -2.287 -23.734 -13.758 1 98.75 162 VAL B N 1
ATOM 3663 C CA . VAL B 1 162 ? -2.889 -22.891 -12.727 1 98.75 162 VAL B CA 1
ATOM 3664 C C . VAL B 1 162 ? -4.305 -22.5 -13.141 1 98.75 162 VAL B C 1
ATOM 3666 O O . VAL B 1 162 ? -5.23 -22.531 -12.328 1 98.75 162 VAL B O 1
ATOM 3669 N N . TYR B 1 163 ? -4.449 -22.125 -14.391 1 98.62 163 TYR B N 1
ATOM 3670 C CA . TYR B 1 163 ? -5.758 -21.734 -14.914 1 98.62 163 TYR B CA 1
ATOM 3671 C C . TYR B 1 163 ? -6.758 -22.875 -14.758 1 98.62 163 TYR B C 1
ATOM 3673 O O . TYR B 1 163 ? -7.871 -22.672 -14.273 1 98.62 163 TYR B O 1
ATOM 3681 N N . ILE B 1 164 ? -6.359 -24.047 -15.172 1 98.44 164 ILE B N 1
ATOM 3682 C CA . ILE B 1 164 ? -7.238 -25.219 -15.109 1 98.44 164 ILE B CA 1
ATOM 3683 C C . ILE B 1 164 ? -7.566 -25.531 -13.656 1 98.44 164 ILE B C 1
ATOM 3685 O O . ILE B 1 164 ? -8.719 -25.812 -13.32 1 98.44 164 ILE B O 1
ATOM 3689 N N . ALA B 1 165 ? -6.578 -25.484 -12.781 1 98.44 165 ALA B N 1
ATOM 3690 C CA . ALA B 1 165 ? -6.789 -25.781 -11.367 1 98.44 165 ALA B CA 1
ATOM 3691 C C . ALA B 1 165 ? -7.766 -24.797 -10.742 1 98.44 165 ALA B C 1
ATOM 3693 O O . ALA B 1 165 ? -8.703 -25.203 -10.039 1 98.44 165 ALA B O 1
ATOM 3694 N N . ILE B 1 166 ? -7.602 -23.531 -11.023 1 98.19 166 ILE B N 1
ATOM 3695 C CA . ILE B 1 166 ? -8.461 -22.516 -10.438 1 98.19 166 ILE B CA 1
ATOM 3696 C C . ILE B 1 166 ? -9.859 -22.609 -11.047 1 98.19 166 ILE B C 1
ATOM 3698 O O . ILE B 1 166 ? -10.859 -22.484 -10.336 1 98.19 166 ILE B O 1
ATOM 3702 N N . GLU B 1 167 ? -9.883 -22.828 -12.367 1 97.06 167 GLU B N 1
ATOM 3703 C CA . GLU B 1 167 ? -11.172 -22.938 -13.047 1 97.06 167 GLU B CA 1
ATOM 3704 C C . GLU B 1 167 ? -11.977 -24.125 -12.508 1 97.06 167 GLU B C 1
ATOM 3706 O O . GLU B 1 167 ? -13.18 -24 -12.258 1 97.06 167 GLU B O 1
ATOM 3711 N N . ARG B 1 168 ? -11.328 -25.219 -12.32 1 97.56 168 ARG B N 1
ATOM 3712 C CA . ARG B 1 168 ? -12 -26.391 -11.766 1 97.56 168 ARG B CA 1
ATOM 3713 C C . ARG B 1 168 ? -12.438 -26.141 -10.328 1 97.56 168 ARG B C 1
ATOM 3715 O O . ARG B 1 168 ? -13.523 -26.578 -9.922 1 97.56 168 ARG B O 1
ATOM 3722 N N . GLY B 1 169 ? -11.648 -25.484 -9.586 1 97.12 169 GLY B N 1
ATOM 3723 C CA . GLY B 1 169 ? -12 -25.172 -8.211 1 97.12 169 GLY B CA 1
ATOM 3724 C C . GLY B 1 169 ? -13.203 -24.25 -8.094 1 97.12 169 GLY B C 1
ATOM 3725 O O . GLY B 1 169 ? -14.109 -24.516 -7.293 1 97.12 169 GLY B O 1
ATOM 3726 N N . ILE B 1 170 ? -13.266 -23.281 -8.922 1 94.81 170 ILE B N 1
ATOM 3727 C CA . ILE B 1 170 ? -14.312 -22.266 -8.789 1 94.81 170 ILE B CA 1
ATOM 3728 C C . ILE B 1 170 ? -15.625 -22.812 -9.352 1 94.81 170 ILE B C 1
ATOM 3730 O O . ILE B 1 170 ? -16.703 -22.359 -8.953 1 94.81 170 ILE B O 1
ATOM 3734 N N . ARG B 1 171 ? -15.516 -23.781 -10.25 1 94.75 171 ARG B N 1
ATOM 3735 C CA . ARG B 1 171 ? -16.719 -24.375 -10.82 1 94.75 171 ARG B CA 1
ATOM 3736 C C . ARG B 1 171 ? -17.219 -25.516 -9.945 1 94.75 171 ARG B C 1
ATOM 3738 O O . ARG B 1 171 ? -18.312 -26.047 -10.18 1 94.75 171 ARG B O 1
ATOM 3745 N N . SER B 1 172 ? -16.531 -25.859 -8.945 1 97.06 172 SER B N 1
ATOM 3746 C CA . SER B 1 172 ? -16.906 -26.891 -7.988 1 97.06 172 SER B CA 1
ATOM 3747 C C . SER B 1 172 ? -17.781 -26.312 -6.875 1 97.06 172 SER B C 1
ATOM 3749 O O . SER B 1 172 ? -18.016 -25.109 -6.824 1 97.06 172 SER B O 1
ATOM 3751 N N . PRO B 1 173 ? -18.297 -27.172 -5.992 1 96.5 173 PRO B N 1
ATOM 3752 C CA . PRO B 1 173 ? -19.062 -26.688 -4.84 1 96.5 173 PRO B CA 1
ATOM 3753 C C . PRO B 1 173 ? -18.25 -25.734 -3.955 1 96.5 173 PRO B C 1
ATOM 3755 O O . PRO B 1 173 ? -18.812 -24.812 -3.352 1 96.5 173 PRO B O 1
ATOM 3758 N N . TRP B 1 174 ? -17 -25.953 -3.992 1 97.06 174 TRP B N 1
ATOM 3759 C CA . TRP B 1 174 ? -16.109 -25.078 -3.238 1 97.06 174 TRP B CA 1
ATOM 3760 C C . TRP B 1 174 ? -16.219 -23.641 -3.736 1 97.06 174 TRP B C 1
ATOM 3762 O O . TRP B 1 174 ? -16.359 -22.719 -2.939 1 97.06 174 TRP B O 1
ATOM 3772 N N . GLY B 1 175 ? -16.156 -23.484 -5 1 96.44 175 GLY B N 1
ATOM 3773 C CA . GLY B 1 175 ? -16.25 -22.172 -5.605 1 96.44 175 GLY B CA 1
ATOM 3774 C C . GLY B 1 175 ? -17.578 -21.5 -5.363 1 96.44 175 GLY B C 1
ATOM 3775 O O . GLY B 1 175 ? -17.641 -20.281 -5.16 1 96.44 175 GLY B O 1
ATOM 3776 N N . ARG B 1 176 ? -18.609 -22.25 -5.289 1 95.5 176 ARG B N 1
ATOM 3777 C CA . ARG B 1 176 ? -19.938 -21.719 -5.039 1 95.5 176 ARG B CA 1
ATOM 3778 C C . ARG B 1 176 ? -20.062 -21.188 -3.615 1 95.5 176 ARG B C 1
ATOM 3780 O O . ARG B 1 176 ? -20.672 -20.141 -3.387 1 95.5 176 ARG B O 1
ATOM 3787 N N . VAL B 1 177 ? -19.484 -21.938 -2.789 1 97.25 177 VAL B N 1
ATOM 3788 C CA . VAL B 1 177 ? -19.531 -21.5 -1.396 1 97.25 177 VAL B CA 1
ATOM 3789 C C . VAL B 1 177 ? -18.75 -20.203 -1.237 1 97.25 177 VAL B C 1
ATOM 3791 O O . VAL B 1 177 ? -19.188 -19.281 -0.539 1 97.25 177 VAL B O 1
ATOM 3794 N N . LEU B 1 178 ? -17.609 -20.125 -1.907 1 97.06 178 LEU B N 1
ATOM 3795 C CA . LEU B 1 178 ? -16.797 -18.922 -1.835 1 97.06 178 LEU B CA 1
ATOM 3796 C C . LEU B 1 178 ? -17.562 -17.719 -2.377 1 97.06 178 LEU B C 1
ATOM 3798 O O . LEU B 1 178 ? -17.547 -16.641 -1.777 1 97.06 178 LEU B O 1
ATOM 3802 N N . ARG B 1 179 ? -18.219 -17.906 -3.4 1 95.31 179 ARG B N 1
ATOM 3803 C CA . ARG B 1 179 ? -18.984 -16.828 -3.992 1 95.31 179 ARG B CA 1
ATOM 3804 C C . ARG B 1 179 ? -20.141 -16.406 -3.072 1 95.31 179 ARG B C 1
ATOM 3806 O O . ARG B 1 179 ? -20.453 -15.219 -2.969 1 95.31 179 ARG B O 1
ATOM 3813 N N . ALA B 1 180 ? -20.766 -17.359 -2.477 1 95.69 180 ALA B N 1
ATOM 3814 C CA . ALA B 1 180 ? -21.844 -17.062 -1.524 1 95.69 180 ALA B CA 1
ATOM 3815 C C . ALA B 1 180 ? -21.312 -16.234 -0.355 1 95.69 180 ALA B C 1
ATOM 3817 O O . ALA B 1 180 ? -21.969 -15.297 0.095 1 95.69 180 ALA B O 1
ATOM 3818 N N . ILE B 1 181 ? -20.172 -16.609 0.098 1 95.75 181 ILE B N 1
ATOM 3819 C CA . ILE B 1 181 ? -19.547 -15.891 1.205 1 95.75 181 ILE B CA 1
ATOM 3820 C C . ILE B 1 181 ? -19.219 -14.461 0.776 1 95.75 181 ILE B C 1
ATOM 3822 O O . ILE B 1 181 ? -19.453 -13.508 1.533 1 95.75 181 ILE B O 1
ATOM 3826 N N . ARG B 1 182 ? -18.672 -14.336 -0.41 1 94.12 182 ARG B N 1
ATOM 3827 C CA . ARG B 1 182 ? -18.328 -13.023 -0.941 1 94.12 182 ARG B CA 1
ATOM 3828 C C . ARG B 1 182 ? -19.562 -12.133 -1.025 1 94.12 182 ARG B C 1
ATOM 3830 O O . ARG B 1 182 ? -19.484 -10.922 -0.78 1 94.12 182 ARG B O 1
ATOM 3837 N N . GLU B 1 183 ? -20.641 -12.719 -1.324 1 91.5 183 GLU B N 1
ATOM 3838 C CA . GLU B 1 183 ? -21.875 -11.961 -1.484 1 91.5 183 GLU B CA 1
ATOM 3839 C C . GLU B 1 183 ? -22.453 -11.539 -0.132 1 91.5 183 GLU B C 1
ATOM 3841 O O . GLU B 1 183 ? -22.859 -10.398 0.047 1 91.5 183 GLU B O 1
ATOM 3846 N N . ASP B 1 184 ? -22.562 -12.523 0.755 1 93.31 184 ASP B N 1
ATOM 3847 C CA . ASP B 1 184 ? -23.094 -12.227 2.082 1 93.31 184 ASP B CA 1
ATOM 3848 C C . ASP B 1 184 ? -22.594 -13.234 3.113 1 93.31 184 ASP B C 1
ATOM 3850 O O . ASP B 1 184 ? -23.094 -14.352 3.199 1 93.31 184 ASP B O 1
ATOM 3854 N N . GLU B 1 185 ? -21.719 -12.703 3.883 1 93.69 185 GLU B N 1
ATOM 3855 C CA . GLU B 1 185 ? -21.094 -13.586 4.863 1 93.69 185 GLU B CA 1
ATOM 3856 C C . GLU B 1 185 ? -22.109 -14.086 5.887 1 93.69 185 GLU B C 1
ATOM 3858 O O . GLU B 1 185 ? -22.062 -15.242 6.309 1 93.69 185 GLU B O 1
ATOM 3863 N N . VAL B 1 186 ? -23 -13.25 6.309 1 91.94 186 VAL B N 1
ATOM 3864 C CA . VAL B 1 186 ? -23.984 -13.57 7.34 1 91.94 186 VAL B CA 1
ATOM 3865 C C . VAL B 1 186 ? -24.922 -14.656 6.832 1 91.94 186 VAL B C 1
ATOM 3867 O O . VAL B 1 186 ? -25.219 -15.609 7.555 1 91.94 186 VAL B O 1
ATOM 3870 N N . VAL B 1 187 ? -25.328 -14.5 5.609 1 93.38 187 VAL B N 1
ATOM 3871 C CA . VAL B 1 187 ? -26.234 -15.477 5.012 1 93.38 187 VAL B CA 1
ATOM 3872 C C . VAL B 1 187 ? -25.531 -16.812 4.844 1 93.38 187 VAL B C 1
ATOM 3874 O O . VAL B 1 187 ? -26.109 -17.875 5.109 1 93.38 187 VAL B O 1
ATOM 3877 N N . ALA B 1 188 ? -24.297 -16.781 4.426 1 95.44 188 ALA B N 1
ATOM 3878 C CA . ALA B 1 188 ? -23.516 -18.016 4.27 1 95.44 188 ALA B CA 1
ATOM 3879 C C . ALA B 1 188 ? -23.375 -18.734 5.602 1 95.44 188 ALA B C 1
ATOM 3881 O O . ALA B 1 188 ? -23.5 -19.969 5.672 1 95.44 188 ALA B O 1
ATOM 3882 N N . GLU B 1 189 ? -23.125 -17.953 6.637 1 95.25 189 GLU B N 1
ATOM 3883 C CA . GLU B 1 189 ? -23 -18.531 7.973 1 95.25 189 GLU B CA 1
ATOM 3884 C C . GLU B 1 189 ? -24.312 -19.125 8.445 1 95.25 189 GLU B C 1
ATOM 3886 O O . GLU B 1 189 ? -24.344 -20.188 9.07 1 95.25 189 GLU B O 1
ATOM 3891 N N . ALA B 1 190 ? -25.344 -18.438 8.164 1 95.88 190 ALA B N 1
ATOM 3892 C CA . ALA B 1 190 ? -26.672 -18.906 8.531 1 95.88 190 ALA B CA 1
ATOM 3893 C C . ALA B 1 190 ? -27 -20.203 7.82 1 95.88 190 ALA B C 1
ATOM 3895 O O . ALA B 1 190 ? -27.766 -21.031 8.336 1 95.88 190 ALA B O 1
ATOM 3896 N N . MET B 1 191 ? -26.391 -20.438 6.719 1 96.31 191 MET B N 1
ATOM 3897 C CA . MET B 1 191 ? -26.625 -21.656 5.941 1 96.31 191 MET B CA 1
ATOM 3898 C C . MET B 1 191 ? -25.688 -22.766 6.383 1 96.31 191 MET B C 1
ATOM 3900 O O . MET B 1 191 ? -25.609 -23.828 5.742 1 96.31 191 MET B O 1
ATOM 3904 N N . GLY B 1 192 ? -24.906 -22.547 7.41 1 95.81 192 GLY B N 1
ATOM 3905 C CA . GLY B 1 192 ? -24.094 -23.594 8.031 1 95.81 192 GLY B CA 1
ATOM 3906 C C . GLY B 1 192 ? -22.688 -23.672 7.465 1 95.81 192 GLY B C 1
ATOM 3907 O O . GLY B 1 192 ? -21.969 -24.641 7.73 1 95.81 192 GLY B O 1
ATOM 3908 N N . LYS B 1 193 ? -22.359 -22.781 6.645 1 96.69 193 LYS B N 1
ATOM 3909 C CA . LYS B 1 193 ? -21.016 -22.828 6.078 1 96.69 193 LYS B CA 1
ATOM 3910 C C . LYS B 1 193 ? -20 -22.203 7.031 1 96.69 193 LYS B C 1
ATOM 3912 O O . LYS B 1 193 ? -20.297 -21.203 7.691 1 96.69 193 LYS B O 1
ATOM 3917 N N . ASP B 1 194 ? -18.828 -22.828 7.105 1 97.5 194 ASP B N 1
ATOM 3918 C CA . ASP B 1 194 ? -17.75 -22.266 7.902 1 97.5 194 ASP B CA 1
ATOM 3919 C C . ASP B 1 194 ? -17 -21.188 7.121 1 97.5 194 ASP B C 1
ATOM 3921 O O . ASP B 1 194 ? -16.031 -21.484 6.414 1 97.5 194 ASP B O 1
ATOM 3925 N N . VAL B 1 195 ? -17.359 -20.047 7.34 1 96.81 195 VAL B N 1
ATOM 3926 C CA . VAL B 1 195 ? -16.859 -18.906 6.57 1 96.81 195 VAL B CA 1
ATOM 3927 C C . VAL B 1 195 ? -15.352 -18.797 6.73 1 96.81 195 VAL B C 1
ATOM 3929 O O . VAL B 1 195 ? -14.625 -18.641 5.746 1 96.81 195 VAL B O 1
ATOM 3932 N N . PHE B 1 196 ? -14.867 -18.969 7.938 1 96.62 196 PHE B N 1
ATOM 3933 C CA . PHE B 1 196 ? -13.445 -18.781 8.211 1 96.62 196 PHE B CA 1
ATOM 3934 C C . PHE B 1 196 ? -12.617 -19.797 7.438 1 96.62 196 PHE B C 1
ATOM 3936 O O . PHE B 1 196 ? -11.625 -19.422 6.793 1 96.62 196 PHE B O 1
ATOM 3943 N N . TRP B 1 197 ? -12.969 -20.953 7.457 1 97.81 197 TRP B N 1
ATOM 3944 C CA . TRP B 1 197 ? -12.148 -22 6.863 1 97.81 197 TRP B CA 1
ATOM 3945 C C . TRP B 1 197 ? -12.172 -21.922 5.344 1 97.81 197 TRP B C 1
ATOM 3947 O O . TRP B 1 197 ? -11.188 -22.234 4.68 1 97.81 197 TRP B O 1
ATOM 3957 N N . PHE B 1 198 ? -13.305 -21.562 4.797 1 97.94 198 PHE B N 1
ATOM 3958 C CA . PHE B 1 198 ? -13.359 -21.391 3.35 1 97.94 198 PHE B CA 1
ATOM 3959 C C . PHE B 1 198 ? -12.508 -20.203 2.91 1 97.94 198 PHE B C 1
ATOM 3961 O O . PHE B 1 198 ? -11.812 -20.281 1.894 1 97.94 198 PHE B O 1
ATOM 3968 N N . LYS B 1 199 ? -12.547 -19.141 3.674 1 97.94 199 LYS B N 1
ATOM 3969 C CA . LYS B 1 199 ? -11.68 -18 3.395 1 97.94 199 LYS B CA 1
ATOM 3970 C C . LYS B 1 199 ? -10.211 -18.375 3.525 1 97.94 199 LYS B C 1
ATOM 3972 O O . LYS B 1 199 ? -9.383 -17.953 2.721 1 97.94 199 LYS B O 1
ATOM 3977 N N . MET B 1 200 ? -9.977 -19.219 4.504 1 98.31 200 MET B N 1
ATOM 3978 C CA . MET B 1 200 ? -8.609 -19.688 4.719 1 98.31 200 MET B CA 1
ATOM 3979 C C . MET B 1 200 ? -8.125 -20.5 3.531 1 98.31 200 MET B C 1
ATOM 3981 O O . MET B 1 200 ? -7 -20.312 3.057 1 98.31 200 MET B O 1
ATOM 3985 N N . GLN B 1 201 ? -8.938 -21.312 3.102 1 98.5 201 GLN B N 1
ATOM 3986 C CA . GLN B 1 201 ? -8.586 -22.141 1.952 1 98.5 201 GLN B CA 1
ATOM 3987 C C . GLN B 1 201 ? -8.312 -21.281 0.721 1 98.5 201 GLN B C 1
ATOM 3989 O O . GLN B 1 201 ? -7.324 -21.484 0.014 1 98.5 201 GLN B O 1
ATOM 3994 N N . ALA B 1 202 ? -9.219 -20.359 0.529 1 98.56 202 ALA B N 1
ATOM 3995 C CA . ALA B 1 202 ? -9.039 -19.469 -0.611 1 98.56 202 ALA B CA 1
ATOM 3996 C C . ALA B 1 202 ? -7.738 -18.672 -0.482 1 98.56 202 ALA B C 1
ATOM 3998 O O . ALA B 1 202 ? -7.012 -18.5 -1.462 1 98.56 202 ALA B O 1
ATOM 3999 N N . PHE B 1 203 ? -7.477 -18.266 0.728 1 98.5 203 PHE B N 1
ATOM 4000 C CA . PHE B 1 203 ? -6.281 -17.469 1.001 1 98.5 203 PHE B CA 1
ATOM 4001 C C . PHE B 1 203 ? -5.02 -18.281 0.74 1 98.5 203 PHE B C 1
ATOM 4003 O O . PHE B 1 203 ? -4.082 -17.797 0.105 1 98.5 203 PHE B O 1
ATOM 4010 N N . VAL B 1 204 ? -5.027 -19.469 1.14 1 98.81 204 VAL B N 1
ATOM 4011 C CA . VAL B 1 204 ? -3.877 -20.359 0.989 1 98.81 204 VAL B CA 1
ATOM 4012 C C . VAL B 1 204 ? -3.699 -20.719 -0.482 1 98.81 204 VAL B C 1
ATOM 4014 O O . VAL B 1 204 ? -2.586 -20.688 -1.01 1 98.81 204 VAL B O 1
ATOM 4017 N N . VAL B 1 205 ? -4.773 -21.047 -1.147 1 98.75 205 VAL B N 1
ATOM 4018 C CA . VAL B 1 205 ? -4.715 -21.438 -2.555 1 98.75 205 VAL B CA 1
ATOM 4019 C C . VAL B 1 205 ? -4.137 -20.281 -3.379 1 98.75 205 VAL B C 1
ATOM 4021 O O . VAL B 1 205 ? -3.229 -20.5 -4.188 1 98.75 205 VAL B O 1
ATOM 4024 N N . GLY B 1 206 ? -4.68 -19.109 -3.137 1 98.69 206 GLY B N 1
ATOM 4025 C CA . GLY B 1 206 ? -4.148 -17.953 -3.836 1 98.69 206 GLY B CA 1
ATOM 4026 C C . GLY B 1 206 ? -2.68 -17.703 -3.551 1 98.69 206 GLY B C 1
ATOM 4027 O O . GLY B 1 206 ? -1.905 -17.422 -4.465 1 98.69 206 GLY B O 1
ATOM 4028 N N . ALA B 1 207 ? -2.289 -17.906 -2.328 1 98.81 207 ALA B N 1
ATOM 4029 C CA . ALA B 1 207 ? -0.907 -17.656 -1.919 1 98.81 207 ALA B CA 1
ATOM 4030 C C . ALA B 1 207 ? 0.037 -18.672 -2.559 1 98.81 207 ALA B C 1
ATOM 4032 O O . ALA B 1 207 ? 1.158 -18.328 -2.941 1 98.81 207 ALA B O 1
ATOM 4033 N N . VAL B 1 208 ? -0.384 -19.875 -2.625 1 98.88 208 VAL B N 1
ATOM 4034 C CA . VAL B 1 208 ? 0.412 -20.922 -3.266 1 98.88 208 VAL B CA 1
ATOM 4035 C C . VAL B 1 208 ? 0.71 -20.531 -4.711 1 98.88 208 VAL B C 1
ATOM 4037 O O . VAL B 1 208 ? 1.856 -20.609 -5.16 1 98.88 208 VAL B O 1
ATOM 4040 N N . VAL B 1 209 ? -0.302 -20.094 -5.375 1 98.88 209 VAL B N 1
ATOM 4041 C CA . VAL B 1 209 ? -0.154 -19.703 -6.773 1 98.88 209 VAL B CA 1
ATOM 4042 C C . VAL B 1 209 ? 0.747 -18.484 -6.875 1 98.88 209 VAL B C 1
ATOM 4044 O O . VAL B 1 209 ? 1.575 -18.391 -7.785 1 98.88 209 VAL B O 1
ATOM 4047 N N . MET B 1 210 ? 0.631 -17.531 -5.949 1 98.69 210 MET B N 1
ATOM 4048 C CA . MET B 1 210 ? 1.503 -16.359 -5.934 1 98.69 210 MET B CA 1
ATOM 4049 C C . MET B 1 210 ? 2.955 -16.766 -5.707 1 98.69 210 MET B C 1
ATOM 4051 O O . MET B 1 210 ? 3.865 -16.203 -6.305 1 98.69 210 MET B O 1
ATOM 4055 N N . GLY B 1 211 ? 3.123 -17.75 -4.84 1 98.81 211 GLY B N 1
ATOM 4056 C CA . GLY B 1 211 ? 4.461 -18.266 -4.617 1 98.81 211 GLY B CA 1
ATOM 4057 C C . GLY B 1 211 ? 5.078 -18.875 -5.863 1 98.81 211 GLY B C 1
ATOM 4058 O O . GLY B 1 211 ? 6.254 -18.656 -6.156 1 98.81 211 GLY B O 1
ATOM 4059 N N . ILE B 1 212 ? 4.281 -19.609 -6.559 1 98.88 212 ILE B N 1
ATOM 4060 C CA . ILE B 1 212 ? 4.727 -20.203 -7.809 1 98.88 212 ILE B CA 1
ATOM 4061 C C . ILE B 1 212 ? 5.121 -19.109 -8.797 1 98.88 212 ILE B C 1
ATOM 4063 O O . ILE B 1 212 ? 6.156 -19.203 -9.461 1 98.88 212 ILE B O 1
ATOM 4067 N N . GLY B 1 213 ? 4.281 -18.094 -8.867 1 98.69 213 GLY B N 1
ATOM 4068 C CA . GLY B 1 213 ? 4.633 -16.953 -9.703 1 98.69 213 GLY B CA 1
ATOM 4069 C C . GLY B 1 213 ? 5.953 -16.312 -9.32 1 98.69 213 GLY B C 1
ATOM 4070 O O . GLY B 1 213 ? 6.75 -15.945 -10.188 1 98.69 213 GLY B O 1
ATOM 4071 N N . GLY B 1 214 ? 6.16 -16.188 -8.055 1 98.5 214 GLY B N 1
ATOM 4072 C CA . GLY B 1 214 ? 7.414 -15.633 -7.562 1 98.5 214 GLY B CA 1
ATOM 4073 C C . GLY B 1 214 ? 8.625 -16.453 -7.957 1 98.5 214 GLY B C 1
ATOM 4074 O O . GLY B 1 214 ? 9.672 -15.906 -8.312 1 98.5 214 GLY B O 1
ATOM 4075 N N . ALA B 1 215 ? 8.453 -17.719 -7.875 1 98.69 215 ALA B N 1
ATOM 4076 C CA . ALA B 1 215 ? 9.531 -18.625 -8.289 1 98.69 215 ALA B CA 1
ATOM 4077 C C . ALA B 1 215 ? 9.859 -18.438 -9.766 1 98.69 215 ALA B C 1
ATOM 4079 O O . ALA B 1 215 ? 11.039 -18.359 -10.133 1 98.69 215 ALA B O 1
ATOM 4080 N N . LEU B 1 216 ? 8.844 -18.406 -10.578 1 98.69 216 LEU B N 1
ATOM 4081 C CA . LEU B 1 216 ? 9.039 -18.234 -12.008 1 98.69 216 LEU B CA 1
ATOM 4082 C C . LEU B 1 216 ? 9.758 -16.922 -12.305 1 98.69 216 LEU B C 1
ATOM 4084 O O . LEU B 1 216 ? 10.641 -16.875 -13.156 1 98.69 216 LEU B O 1
ATOM 4088 N N . TYR B 1 217 ? 9.383 -15.914 -11.562 1 97.56 217 TYR B N 1
ATOM 4089 C CA . TYR B 1 217 ? 10.008 -14.609 -11.758 1 97.56 217 TYR B CA 1
ATOM 4090 C C . TYR B 1 217 ? 11.484 -14.648 -11.391 1 97.56 217 TYR B C 1
ATOM 4092 O O . TYR B 1 217 ? 12.336 -14.133 -12.125 1 97.56 217 TYR B O 1
ATOM 4100 N N . ALA B 1 218 ? 11.773 -15.234 -10.297 1 96.94 218 ALA B N 1
ATOM 4101 C CA . ALA B 1 218 ? 13.148 -15.281 -9.797 1 96.94 218 ALA B CA 1
ATOM 4102 C C . ALA B 1 218 ? 14.062 -16 -10.781 1 96.94 218 ALA B C 1
ATOM 4104 O O . ALA B 1 218 ? 15.18 -15.531 -11.047 1 96.94 218 ALA B O 1
ATOM 4105 N N . HIS B 1 219 ? 13.625 -17.047 -11.289 1 96.56 219 HIS B N 1
ATOM 4106 C CA . HIS B 1 219 ? 14.461 -17.828 -12.188 1 96.56 219 HIS B CA 1
ATOM 4107 C C . HIS B 1 219 ? 14.578 -17.156 -13.555 1 96.56 219 HIS B C 1
ATOM 4109 O O . HIS B 1 219 ? 15.586 -17.328 -14.25 1 96.56 219 HIS B O 1
ATOM 4115 N N . PHE B 1 220 ? 13.609 -16.438 -13.906 1 95.06 220 PHE B N 1
ATOM 4116 C CA . PHE B 1 220 ? 13.68 -15.703 -15.172 1 95.06 220 PHE B CA 1
ATOM 4117 C C . PHE B 1 220 ? 14.703 -14.578 -15.094 1 95.06 220 PHE B C 1
ATOM 4119 O O . PHE B 1 220 ? 15.516 -14.414 -16 1 95.06 220 PHE B O 1
ATOM 4126 N N . THR B 1 221 ? 14.68 -13.82 -13.992 1 93.06 221 THR B N 1
ATOM 4127 C CA . THR B 1 221 ? 15.547 -12.656 -13.859 1 93.06 221 THR B CA 1
ATOM 4128 C C . THR B 1 221 ? 16.938 -13.07 -13.375 1 93.06 221 THR B C 1
ATOM 4130 O O . THR B 1 221 ? 17.891 -12.305 -13.5 1 93.06 221 THR B O 1
ATOM 4133 N N . ARG B 1 222 ? 17.062 -14.188 -12.773 1 92.75 222 ARG B N 1
ATOM 4134 C CA . ARG B 1 222 ? 18.297 -14.789 -12.297 1 92.75 222 ARG B CA 1
ATOM 4135 C C . ARG B 1 222 ? 18.875 -14 -11.125 1 92.75 222 ARG B C 1
ATOM 4137 O O . ARG B 1 222 ? 19.906 -14.367 -10.57 1 92.75 222 ARG B O 1
ATOM 4144 N N . ALA B 1 223 ? 18.281 -12.938 -10.828 1 91.94 223 ALA B N 1
ATOM 4145 C CA . ALA B 1 223 ? 18.688 -12.086 -9.711 1 91.94 223 ALA B CA 1
ATOM 4146 C C . ALA B 1 223 ? 17.484 -11.375 -9.094 1 91.94 223 ALA B C 1
ATOM 4148 O O . ALA B 1 223 ? 16.609 -10.906 -9.812 1 91.94 223 ALA B O 1
ATOM 4149 N N . ILE B 1 224 ? 17.5 -11.445 -7.758 1 92.25 224 ILE B N 1
ATOM 4150 C CA . ILE B 1 224 ? 16.422 -10.742 -7.07 1 92.25 224 ILE B CA 1
ATOM 4151 C C . ILE B 1 224 ? 17 -9.984 -5.871 1 92.25 224 ILE B C 1
ATOM 4153 O O . ILE B 1 224 ? 17.953 -10.422 -5.25 1 92.25 224 ILE B O 1
ATOM 4157 N N . ASP B 1 225 ? 16.406 -8.828 -5.68 1 90.25 225 ASP B N 1
ATOM 4158 C CA . ASP B 1 225 ? 16.641 -8.055 -4.469 1 90.25 225 ASP B CA 1
ATOM 4159 C C . ASP B 1 225 ? 15.336 -7.535 -3.875 1 90.25 225 ASP B C 1
ATOM 4161 O O . ASP B 1 225 ? 14.305 -7.52 -4.555 1 90.25 225 ASP B O 1
ATOM 4165 N N . PRO B 1 226 ? 15.344 -7.176 -2.689 1 88.19 226 PRO B N 1
ATOM 4166 C CA . PRO B 1 226 ? 14.094 -6.855 -1.996 1 88.19 226 PRO B CA 1
ATOM 4167 C C . PRO B 1 226 ? 13.336 -5.699 -2.648 1 88.19 226 PRO B C 1
ATOM 4169 O O . PRO B 1 226 ? 12.125 -5.574 -2.473 1 88.19 226 PRO B O 1
ATOM 4172 N N . THR B 1 227 ? 13.938 -4.859 -3.424 1 79.38 227 THR B N 1
ATOM 4173 C CA . THR B 1 227 ? 13.289 -3.709 -4.039 1 79.38 227 THR B CA 1
ATOM 4174 C C . THR B 1 227 ? 12.281 -4.156 -5.098 1 79.38 227 THR B C 1
ATOM 4176 O O . THR B 1 227 ? 11.359 -3.408 -5.441 1 79.38 227 THR B O 1
ATOM 4179 N N . VAL B 1 228 ? 12.445 -5.355 -5.523 1 82.94 228 VAL B N 1
ATOM 4180 C CA . VAL B 1 228 ? 11.547 -5.914 -6.535 1 82.94 228 VAL B CA 1
ATOM 4181 C C . VAL B 1 228 ? 10.164 -6.129 -5.938 1 82.94 228 VAL B C 1
ATOM 4183 O O . VAL B 1 228 ? 9.156 -6.07 -6.648 1 82.94 228 VAL B O 1
ATOM 4186 N N . PHE B 1 229 ? 10.156 -6.281 -4.66 1 89.19 229 PHE B N 1
ATOM 4187 C CA . PHE B 1 229 ? 8.914 -6.703 -4.016 1 89.19 229 PHE B CA 1
ATOM 4188 C C . PHE B 1 229 ? 8.258 -5.531 -3.301 1 89.19 229 PHE B C 1
ATOM 4190 O O . PHE B 1 229 ? 7.453 -5.727 -2.389 1 89.19 229 PHE B O 1
ATOM 4197 N N . GLU B 1 230 ? 8.602 -4.379 -3.734 1 81.69 230 GLU B N 1
ATOM 4198 C CA . GLU B 1 230 ? 7.887 -3.205 -3.242 1 81.69 230 GLU B CA 1
ATOM 4199 C C . GLU B 1 230 ? 6.426 -3.221 -3.682 1 81.69 230 GLU B C 1
ATOM 4201 O O . GLU B 1 230 ? 6.09 -3.787 -4.723 1 81.69 230 GLU B O 1
ATOM 4206 N N . PRO B 1 231 ? 5.57 -2.629 -2.92 1 78.12 231 PRO B N 1
ATOM 4207 C CA . PRO B 1 231 ? 4.129 -2.705 -3.154 1 78.12 231 PRO B CA 1
ATOM 4208 C C . PRO B 1 231 ? 3.736 -2.281 -4.566 1 78.12 231 PRO B C 1
ATOM 4210 O O . PRO B 1 231 ? 2.789 -2.826 -5.141 1 78.12 231 PRO B O 1
ATOM 4213 N N . LEU B 1 232 ? 4.398 -1.413 -5.102 1 72.44 232 LEU B N 1
ATOM 4214 C CA . LEU B 1 232 ? 4.031 -0.907 -6.422 1 72.44 232 LEU B CA 1
ATOM 4215 C C . LEU B 1 232 ? 4.059 -2.023 -7.461 1 72.44 232 LEU B C 1
ATOM 4217 O O . LEU B 1 232 ? 3.062 -2.27 -8.141 1 72.44 232 LEU B O 1
ATOM 4221 N N . PHE B 1 233 ? 5.152 -2.82 -7.438 1 72.69 233 PHE B N 1
ATOM 4222 C CA . PHE B 1 233 ? 5.336 -3.83 -8.477 1 72.69 233 PHE B CA 1
ATOM 4223 C C . PHE B 1 233 ? 4.727 -5.16 -8.047 1 72.69 233 PHE B C 1
ATOM 4225 O O . PHE B 1 233 ? 4.168 -5.887 -8.875 1 72.69 233 PHE B O 1
ATOM 4232 N N . GLY B 1 234 ? 4.766 -5.312 -6.805 1 82.31 234 GLY B N 1
ATOM 4233 C CA . GLY B 1 234 ? 4.387 -6.637 -6.34 1 82.31 234 GLY B CA 1
ATOM 4234 C C . GLY B 1 234 ? 2.912 -6.75 -6.004 1 82.31 234 GLY B C 1
ATOM 4235 O O . GLY B 1 234 ? 2.363 -7.855 -5.969 1 82.31 234 GLY B O 1
ATOM 4236 N N . THR B 1 235 ? 2.312 -5.613 -5.789 1 88.44 235 THR B N 1
ATOM 4237 C CA . THR B 1 235 ? 0.929 -5.684 -5.336 1 88.44 235 THR B CA 1
ATOM 4238 C C . THR B 1 235 ? 0.03 -4.809 -6.203 1 88.44 235 THR B C 1
ATOM 4240 O O . THR B 1 235 ? -0.922 -5.297 -6.812 1 88.44 235 THR B O 1
ATOM 4243 N N . PHE B 1 236 ? 0.335 -3.66 -6.402 1 80.81 236 PHE B N 1
ATOM 4244 C CA . PHE B 1 236 ? -0.568 -2.693 -7.016 1 80.81 236 PHE B CA 1
ATOM 4245 C C . PHE B 1 236 ? -0.731 -2.973 -8.5 1 80.81 236 PHE B C 1
ATOM 4247 O O . PHE B 1 236 ? -1.839 -2.887 -9.039 1 80.81 236 PHE B O 1
ATOM 4254 N N . LEU B 1 237 ? 0.352 -3.229 -9.094 1 82.94 237 LEU B N 1
ATOM 4255 C CA . LEU B 1 237 ? 0.277 -3.557 -10.516 1 82.94 237 LEU B CA 1
ATOM 4256 C C . LEU B 1 237 ? -0.627 -4.762 -10.742 1 82.94 237 LEU B C 1
ATOM 4258 O O . LEU B 1 237 ? -1.404 -4.785 -11.703 1 82.94 237 LEU B O 1
ATOM 4262 N N . VAL B 1 238 ? -0.525 -5.695 -9.898 1 91.56 238 VAL B N 1
ATOM 4263 C CA . VAL B 1 238 ? -1.33 -6.906 -10.023 1 91.56 238 VAL B CA 1
ATOM 4264 C C . VAL B 1 238 ? -2.805 -6.574 -9.812 1 91.56 238 VAL B C 1
ATOM 4266 O O . VAL B 1 238 ? -3.674 -7.113 -10.5 1 91.56 238 VAL B O 1
ATOM 4269 N N . TRP B 1 239 ? -3.09 -5.734 -8.906 1 88.75 239 TRP B N 1
ATOM 4270 C CA . TRP B 1 239 ? -4.461 -5.293 -8.672 1 88.75 239 TRP B CA 1
ATOM 4271 C C . TRP B 1 239 ? -5.023 -4.574 -9.891 1 88.75 239 TRP B C 1
ATOM 4273 O O . TRP B 1 239 ? -6.16 -4.82 -10.297 1 88.75 239 TRP B O 1
ATOM 4283 N N . VAL B 1 240 ? -4.203 -3.756 -10.438 1 83.25 240 VAL B N 1
ATOM 4284 C CA . VAL B 1 240 ? -4.645 -3.021 -11.617 1 83.25 240 VAL B CA 1
ATOM 4285 C C . VAL B 1 240 ? -4.945 -4 -12.75 1 83.25 240 VAL B C 1
ATOM 4287 O O . VAL B 1 240 ? -5.926 -3.83 -13.484 1 83.25 240 VAL B O 1
ATOM 4290 N N . MET B 1 241 ? -4.113 -4.977 -12.867 1 89.56 241 MET B N 1
ATOM 4291 C CA . MET B 1 241 ? -4.309 -5.996 -13.891 1 89.56 241 MET B CA 1
ATOM 4292 C C . MET B 1 241 ? -5.645 -6.711 -13.703 1 89.56 241 MET B C 1
ATOM 4294 O O . MET B 1 241 ? -6.406 -6.879 -14.656 1 89.56 241 MET B O 1
ATOM 4298 N N . LEU B 1 242 ? -5.875 -7.098 -12.516 1 92 242 LEU B N 1
ATOM 4299 C CA . LEU B 1 242 ? -7.098 -7.844 -12.25 1 92 242 LEU B CA 1
ATOM 4300 C C . LEU B 1 242 ? -8.328 -6.961 -12.445 1 92 242 LEU B C 1
ATOM 4302 O O . LEU B 1 242 ? -9.312 -7.387 -13.055 1 92 242 LEU B O 1
ATOM 4306 N N . ILE B 1 243 ? -8.266 -5.773 -11.977 1 85.69 243 ILE B N 1
ATOM 4307 C CA . ILE B 1 243 ? -9.398 -4.867 -12.055 1 85.69 243 ILE B CA 1
ATOM 4308 C C . ILE B 1 243 ? -9.695 -4.527 -13.516 1 85.69 243 ILE B C 1
ATOM 4310 O O . ILE B 1 243 ? -10.852 -4.535 -13.945 1 85.69 243 ILE B O 1
ATOM 4314 N N . LEU B 1 244 ? -8.617 -4.254 -14.18 1 84.19 244 LEU B N 1
ATOM 4315 C CA . LEU B 1 244 ? -8.789 -3.936 -15.594 1 84.19 244 LEU B CA 1
ATOM 4316 C C . LEU B 1 24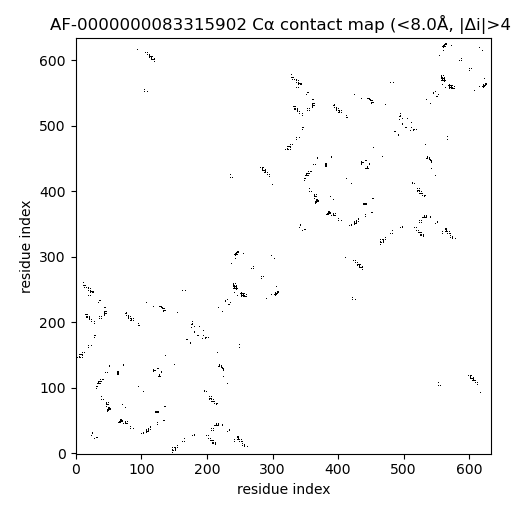4 ? -9.352 -5.133 -16.359 1 84.19 244 LEU B C 1
ATOM 4318 O O . LEU B 1 244 ? -10.195 -4.969 -17.234 1 84.19 244 LEU B O 1
ATOM 4322 N N . GLY B 1 245 ? -8.805 -6.219 -16.109 1 89.94 245 GLY B N 1
ATOM 4323 C CA . GLY B 1 245 ? -9.227 -7.426 -16.812 1 89.94 245 GLY B CA 1
ATOM 4324 C C . GLY B 1 245 ? -10.641 -7.844 -16.453 1 89.94 245 GLY B C 1
ATOM 4325 O O . GLY B 1 245 ? -11.383 -8.344 -17.312 1 89.94 245 GLY B O 1
ATOM 4326 N N . GLY B 1 246 ? -10.992 -7.691 -15.18 1 88.81 246 GLY B N 1
ATOM 4327 C CA . GLY B 1 246 ? -12.289 -8.117 -14.68 1 88.81 246 GLY B CA 1
ATOM 4328 C C . GLY B 1 246 ? -12.188 -9.102 -13.523 1 88.81 246 GLY B C 1
ATOM 4329 O O . GLY B 1 246 ? -11.867 -10.273 -13.734 1 88.81 246 GLY B O 1
ATOM 4330 N N . SER B 1 247 ? -12.523 -8.617 -12.383 1 90.38 247 SER B N 1
ATOM 4331 C CA . SER B 1 247 ? -12.5 -9.5 -11.219 1 90.38 247 SER B CA 1
ATOM 4332 C C . SER B 1 247 ? -13.609 -10.547 -11.297 1 90.38 247 SER B C 1
ATOM 4334 O O . SER B 1 247 ? -14.711 -10.25 -11.773 1 90.38 247 SER B O 1
ATOM 4336 N N . GLY B 1 248 ? -13.352 -11.758 -10.914 1 93.25 248 GLY B N 1
ATOM 4337 C CA . GLY B 1 248 ? -14.336 -12.828 -10.953 1 93.25 248 GLY B CA 1
ATOM 4338 C C . GLY B 1 248 ? -14.359 -13.57 -12.273 1 93.25 248 GLY B C 1
ATOM 4339 O O . GLY B 1 248 ? -15.25 -14.391 -12.516 1 93.25 248 GLY B O 1
ATOM 4340 N N . ASN B 1 249 ? -13.445 -13.219 -13.133 1 95.31 249 ASN B N 1
ATOM 4341 C CA . ASN B 1 249 ? -13.289 -13.875 -14.422 1 95.31 249 ASN B CA 1
ATOM 4342 C C . ASN B 1 249 ? -11.828 -14.234 -14.688 1 95.31 249 ASN B C 1
ATOM 4344 O O . ASN B 1 249 ? -11 -13.352 -14.891 1 95.31 249 ASN B O 1
ATOM 4348 N N . ASN B 1 250 ? -11.602 -15.539 -14.797 1 97 250 ASN B N 1
ATOM 4349 C CA . ASN B 1 250 ? -10.219 -15.984 -14.961 1 97 250 ASN B CA 1
ATOM 4350 C C . ASN B 1 250 ? -9.641 -15.547 -16.297 1 97 250 ASN B C 1
ATOM 4352 O O . ASN B 1 250 ? -8.461 -15.211 -16.391 1 97 250 ASN B O 1
ATOM 4356 N N . ARG B 1 251 ? -10.367 -15.531 -17.312 1 96.81 251 ARG B N 1
ATOM 4357 C CA . ARG B 1 251 ? -9.891 -15.062 -18.609 1 96.81 251 ARG B CA 1
ATOM 4358 C C . ARG B 1 251 ? -9.586 -13.57 -18.578 1 96.81 251 ARG B C 1
ATOM 4360 O O . ARG B 1 251 ? -8.625 -13.109 -19.203 1 96.81 251 ARG B O 1
ATOM 4367 N N . GLY B 1 252 ? -10.492 -12.898 -17.906 1 94.75 252 GLY B N 1
ATOM 4368 C CA . GLY B 1 252 ? -10.242 -11.477 -17.719 1 94.75 252 GLY B CA 1
ATOM 4369 C C . GLY B 1 252 ? -8.961 -11.188 -16.969 1 94.75 252 GLY B C 1
ATOM 4370 O O . GLY B 1 252 ? -8.227 -10.258 -17.312 1 94.75 252 GLY B O 1
ATOM 4371 N N . ALA B 1 253 ? -8.742 -11.969 -15.938 1 96.62 253 ALA B N 1
ATOM 4372 C CA . ALA B 1 253 ? -7.535 -11.812 -15.141 1 96.62 253 ALA B CA 1
ATOM 4373 C C . ALA B 1 253 ? -6.281 -11.945 -16 1 96.62 253 ALA B C 1
ATOM 4375 O O . ALA B 1 253 ? -5.336 -11.164 -15.859 1 96.62 253 ALA B O 1
ATOM 4376 N N . ILE B 1 254 ? -6.312 -12.906 -16.906 1 97.94 254 ILE B N 1
ATOM 4377 C CA . ILE B 1 254 ? -5.176 -13.148 -17.781 1 97.94 254 ILE B CA 1
ATOM 4378 C C . ILE B 1 254 ? -5.059 -12 -18.797 1 97.94 254 ILE B C 1
ATOM 4380 O O . ILE B 1 254 ? -3.971 -11.453 -19 1 97.94 254 ILE B O 1
ATOM 4384 N N . LEU B 1 255 ? -6.129 -11.609 -19.359 1 95.44 255 LEU B N 1
ATOM 4385 C CA . LEU B 1 255 ? -6.145 -10.531 -20.344 1 95.44 255 LEU B CA 1
ATOM 4386 C C . LEU B 1 255 ? -5.633 -9.227 -19.734 1 95.44 255 LEU B C 1
ATOM 4388 O O . LEU B 1 255 ? -4.863 -8.508 -20.375 1 95.44 255 LEU B O 1
ATOM 4392 N N . GLY B 1 256 ? -6.09 -8.953 -18.562 1 93 256 GLY B N 1
ATOM 4393 C CA . GLY B 1 256 ? -5.648 -7.75 -17.891 1 93 256 GLY B CA 1
ATOM 4394 C C . GLY B 1 256 ? -4.148 -7.695 -17.688 1 93 256 GLY B C 1
ATOM 4395 O O . GLY B 1 256 ? -3.533 -6.637 -17.812 1 93 256 GLY B O 1
ATOM 4396 N N . ALA B 1 257 ? -3.617 -8.836 -17.344 1 95.19 257 ALA B N 1
ATOM 4397 C CA . ALA B 1 257 ? -2.174 -8.898 -17.125 1 95.19 257 ALA B CA 1
ATOM 4398 C C . ALA B 1 257 ? -1.412 -8.562 -18.406 1 95.19 257 ALA B C 1
ATOM 4400 O O . ALA B 1 257 ? -0.443 -7.801 -18.375 1 95.19 257 ALA B O 1
ATOM 4401 N N . PHE B 1 258 ? -1.849 -9.07 -19.5 1 94.12 258 PHE B N 1
ATOM 4402 C CA . PHE B 1 258 ? -1.18 -8.836 -20.781 1 94.12 258 PHE B CA 1
ATOM 4403 C C . PHE B 1 258 ? -1.351 -7.391 -21.219 1 94.12 258 PHE B C 1
ATOM 4405 O O . PHE B 1 258 ? -0.407 -6.773 -21.719 1 94.12 258 PHE B O 1
ATOM 4412 N N . ILE B 1 259 ? -2.461 -6.867 -21.016 1 88.75 259 ILE B N 1
ATOM 4413 C CA . ILE B 1 259 ? -2.73 -5.5 -21.438 1 88.75 259 ILE B CA 1
ATOM 4414 C C . ILE B 1 259 ? -1.923 -4.52 -20.594 1 88.75 259 ILE B C 1
ATOM 4416 O O . ILE B 1 259 ? -1.23 -3.65 -21.125 1 88.75 259 ILE B O 1
ATOM 4420 N N . VAL B 1 260 ? -2.018 -4.727 -19.328 1 86.12 260 VAL B N 1
ATOM 4421 C CA . VAL B 1 260 ? -1.344 -3.791 -18.438 1 86.12 260 VAL B CA 1
ATOM 4422 C C . VAL B 1 260 ? 0.169 -3.914 -18.609 1 86.12 260 VAL B C 1
ATOM 4424 O O . VAL B 1 260 ? 0.882 -2.908 -18.625 1 86.12 260 VAL B O 1
ATOM 4427 N N . TRP B 1 261 ? 0.609 -5.113 -18.719 1 87.31 261 TRP B N 1
ATOM 4428 C CA . TRP B 1 261 ? 2.041 -5.285 -18.938 1 87.31 261 TRP B CA 1
ATOM 4429 C C . TRP B 1 261 ? 2.451 -4.695 -20.281 1 87.31 261 TRP B C 1
ATOM 4431 O O . TRP B 1 261 ? 3.549 -4.148 -20.422 1 87.31 261 TRP B O 1
ATOM 4441 N N . GLY B 1 262 ? 1.634 -4.852 -21.25 1 83.94 262 GLY B N 1
ATOM 4442 C CA . GLY B 1 262 ? 1.889 -4.242 -22.547 1 83.94 262 GLY B CA 1
ATOM 4443 C C . GLY B 1 262 ? 2.002 -2.73 -22.469 1 83.94 262 GLY B C 1
ATOM 4444 O O . GLY B 1 262 ? 2.912 -2.145 -23.062 1 83.94 262 GLY B O 1
ATOM 4445 N N . ILE B 1 263 ? 1.146 -2.248 -21.797 1 77.38 263 ILE B N 1
ATOM 4446 C CA . ILE B 1 263 ? 1.176 -0.799 -21.625 1 77.38 263 ILE B CA 1
ATOM 4447 C C . ILE B 1 263 ? 2.436 -0.398 -20.859 1 77.38 263 ILE B C 1
ATOM 4449 O O . ILE B 1 263 ? 3.111 0.566 -21.219 1 77.38 263 ILE B O 1
ATOM 4453 N N . TRP B 1 264 ? 2.686 -1.216 -19.859 1 71.81 264 TRP B N 1
ATOM 4454 C CA . TRP B 1 264 ? 3.861 -0.98 -19.031 1 71.81 264 TRP B CA 1
ATOM 4455 C C . TRP B 1 264 ? 5.141 -1.072 -19.859 1 71.81 264 TRP B C 1
ATOM 4457 O O . TRP B 1 264 ? 5.996 -0.189 -19.781 1 71.81 264 TRP B O 1
ATOM 4467 N N . SER B 1 265 ? 5.25 -2.012 -20.594 1 72.06 265 SER B N 1
ATOM 4468 C CA . SER B 1 265 ? 6.438 -2.262 -21.406 1 72.06 265 SER B CA 1
ATOM 4469 C C . SER B 1 265 ? 6.527 -1.286 -22.562 1 72.06 265 SER B C 1
ATOM 4471 O O . SER B 1 265 ? 7.617 -0.865 -22.953 1 72.06 265 SER B O 1
ATOM 4473 N N . GLY B 1 266 ? 5.398 -1.022 -23.141 1 68.88 266 GLY B N 1
ATOM 4474 C CA . GLY B 1 266 ? 5.375 -0.07 -24.234 1 68.88 266 GLY B CA 1
ATOM 4475 C C . GLY B 1 266 ? 5.809 1.324 -23.828 1 68.88 266 GLY B C 1
ATOM 4476 O O . GLY B 1 266 ? 6.496 2.014 -24.578 1 68.88 266 GLY B O 1
ATOM 4477 N N . THR B 1 267 ? 5.383 1.703 -22.703 1 61.28 267 THR B N 1
ATOM 4478 C CA . THR B 1 267 ? 5.793 3.012 -22.219 1 61.28 267 THR B CA 1
ATOM 4479 C C . THR B 1 267 ? 7.305 3.061 -22 1 61.28 267 THR B C 1
ATOM 4481 O O . THR B 1 267 ? 7.926 4.113 -22.172 1 61.28 267 THR B O 1
ATOM 4484 N N . ASN B 1 268 ? 7.805 1.918 -21.609 1 57.38 268 ASN B N 1
ATOM 4485 C CA . ASN B 1 268 ? 9.258 1.83 -21.5 1 57.38 268 ASN B CA 1
ATOM 4486 C C . ASN B 1 268 ? 9.945 2.088 -22.828 1 57.38 268 ASN B C 1
ATOM 4488 O O . ASN B 1 268 ? 10.945 2.809 -22.891 1 57.38 268 ASN B O 1
ATOM 4492 N N . VAL B 1 269 ? 9.383 1.463 -23.719 1 54.69 269 VAL B N 1
ATOM 4493 C CA . VAL B 1 269 ? 9.953 1.624 -25.047 1 54.69 269 VAL B CA 1
ATOM 4494 C C . VAL B 1 269 ? 9.789 3.068 -25.516 1 54.69 269 VAL B C 1
ATOM 4496 O O . VAL B 1 269 ? 10.703 3.652 -26.094 1 54.69 269 VAL B O 1
ATOM 4499 N N . MET B 1 270 ? 8.664 3.531 -25.188 1 52.06 270 MET B N 1
ATOM 4500 C CA . MET B 1 270 ? 8.383 4.898 -25.625 1 52.06 270 MET B CA 1
ATOM 4501 C C . MET B 1 270 ? 9.242 5.898 -24.859 1 52.06 270 MET B C 1
ATOM 4503 O O . MET B 1 270 ? 9.773 6.844 -25.453 1 52.06 270 MET B O 1
ATOM 4507 N N . VAL B 1 271 ? 9.25 5.684 -23.609 1 52.53 271 VAL B N 1
ATOM 4508 C CA . VAL B 1 271 ? 10.047 6.605 -22.797 1 52.53 271 VAL B CA 1
ATOM 4509 C C . VAL B 1 271 ? 11.523 6.484 -23.188 1 52.53 271 VAL B C 1
ATOM 4511 O O . VAL B 1 271 ? 12.234 7.488 -23.25 1 52.53 271 VAL B O 1
ATOM 4514 N N . ARG B 1 272 ? 12.047 5.258 -23.297 1 52.19 272 ARG B N 1
ATOM 4515 C CA . ARG B 1 272 ? 13.414 5.043 -23.734 1 52.19 272 ARG B CA 1
ATOM 4516 C C . ARG B 1 272 ? 13.664 5.715 -25.094 1 52.19 272 ARG B C 1
ATOM 4518 O O . ARG B 1 272 ? 14.781 6.172 -25.359 1 52.19 272 ARG B O 1
ATOM 4525 N N . ARG B 1 273 ? 12.648 5.699 -25.953 1 48.31 273 ARG B N 1
ATOM 4526 C CA . ARG B 1 273 ? 12.805 6.301 -27.266 1 48.31 273 ARG B CA 1
ATOM 4527 C C . ARG B 1 273 ? 12.672 7.816 -27.203 1 48.31 273 ARG B C 1
ATOM 4529 O O . ARG B 1 273 ? 13.273 8.539 -28 1 48.31 273 ARG B O 1
ATOM 4536 N N . MET B 1 274 ? 11.75 8.219 -26.391 1 44.31 274 MET B N 1
ATOM 4537 C CA . MET B 1 274 ? 11.469 9.648 -26.391 1 44.31 274 MET B CA 1
ATOM 4538 C C . MET B 1 274 ? 12.367 10.383 -25.391 1 44.31 274 MET B C 1
ATOM 4540 O O . MET B 1 274 ? 12.461 11.609 -25.422 1 44.31 274 MET B O 1
ATOM 4544 N N . VAL B 1 275 ? 12.695 9.688 -24.375 1 48.25 275 VAL B N 1
ATOM 4545 C CA . VAL B 1 275 ? 13.508 10.406 -23.391 1 48.25 275 VAL B CA 1
ATOM 4546 C C . VAL B 1 275 ? 14.984 10.289 -23.766 1 48.25 275 VAL B C 1
ATOM 4548 O O . VAL B 1 275 ? 15.477 9.195 -24.047 1 48.25 275 VAL B O 1
ATOM 4551 N N . PRO B 1 276 ? 15.641 11.359 -24.094 1 47.25 276 PRO B N 1
ATOM 4552 C CA . PRO B 1 276 ? 17.078 11.391 -24.406 1 47.25 276 PRO B CA 1
ATOM 4553 C C . PRO B 1 276 ? 17.906 10.586 -23.406 1 47.25 276 PRO B C 1
ATOM 4555 O O . PRO B 1 276 ? 17.484 10.375 -22.266 1 47.25 276 PRO B O 1
ATOM 4558 N N . VAL B 1 277 ? 19.031 9.969 -23.875 1 46.03 277 VAL B N 1
ATOM 4559 C CA . VAL B 1 277 ? 20.031 9.125 -23.219 1 46.03 277 VAL B CA 1
ATOM 4560 C C . VAL B 1 277 ? 20.344 9.672 -21.828 1 46.03 277 VAL B C 1
ATOM 4562 O O . VAL B 1 277 ? 20.562 8.914 -20.891 1 46.03 277 VAL B O 1
ATOM 4565 N N . GLU B 1 278 ? 20.406 10.914 -21.766 1 44.66 278 GLU B N 1
ATOM 4566 C CA . GLU B 1 278 ? 20.812 11.586 -20.531 1 44.66 278 GLU B CA 1
ATOM 4567 C C . GLU B 1 278 ? 19.797 11.32 -19.406 1 44.66 278 GLU B C 1
ATOM 4569 O O . GLU B 1 278 ? 20.156 11.336 -18.234 1 44.66 278 GLU B O 1
ATOM 4574 N N . TYR B 1 279 ? 18.625 11.023 -19.875 1 44.88 279 TYR B N 1
ATOM 4575 C CA . TYR B 1 279 ? 17.594 10.859 -18.844 1 44.88 279 TYR B CA 1
ATOM 4576 C C . TYR B 1 279 ? 17.25 9.383 -18.641 1 44.88 279 TYR B C 1
ATOM 4578 O O . TYR B 1 279 ? 16.219 9.047 -18.078 1 44.88 279 TYR B O 1
ATOM 4586 N N . MET B 1 280 ? 17.969 8.516 -19.281 1 46.81 280 MET B N 1
ATOM 4587 C CA . MET B 1 280 ? 17.828 7.062 -19.188 1 46.81 280 MET B CA 1
ATOM 4588 C C . MET B 1 280 ? 17.859 6.598 -17.734 1 46.81 280 MET B C 1
ATOM 4590 O O . MET B 1 280 ? 17.25 5.582 -17.391 1 46.81 280 MET B O 1
ATOM 4594 N N . ALA B 1 281 ? 18.641 7.355 -17.047 1 48.84 281 ALA B N 1
ATOM 4595 C CA . ALA B 1 281 ? 18.719 6.988 -15.633 1 48.84 281 ALA B CA 1
ATOM 4596 C C . ALA B 1 281 ? 17.359 7.184 -14.945 1 48.84 281 ALA B C 1
ATOM 4598 O O . ALA B 1 281 ? 17.062 6.527 -13.945 1 48.84 281 ALA B O 1
ATOM 4599 N N . GLN B 1 282 ? 16.578 8.016 -15.656 1 49.12 282 GLN B N 1
ATOM 4600 C CA . GLN B 1 282 ? 15.305 8.352 -15.047 1 49.12 282 GLN B CA 1
ATOM 4601 C C . GLN B 1 282 ? 14.188 7.473 -15.602 1 49.12 282 GLN B C 1
ATOM 4603 O O . GLN B 1 282 ? 13.039 7.555 -15.148 1 49.12 282 GLN B O 1
ATOM 4608 N N . ALA B 1 283 ? 14.453 6.629 -16.484 1 53 283 ALA B N 1
ATOM 4609 C CA . ALA B 1 283 ? 13.5 5.82 -17.234 1 53 283 ALA B CA 1
ATOM 4610 C C . ALA B 1 283 ? 12.648 4.961 -16.312 1 53 283 ALA B C 1
ATOM 4612 O O . ALA B 1 283 ? 11.43 4.898 -16.453 1 53 283 ALA B O 1
ATOM 4613 N N . PRO B 1 284 ? 13.328 4.363 -15.391 1 51.59 284 PRO B N 1
ATOM 4614 C CA . PRO B 1 284 ? 12.508 3.504 -14.531 1 51.59 284 PRO B CA 1
ATOM 4615 C C . PRO B 1 284 ? 11.43 4.281 -13.781 1 51.59 284 PRO B C 1
ATOM 4617 O O . PRO B 1 284 ? 10.328 3.766 -13.57 1 51.59 284 PRO B O 1
ATOM 4620 N N . TYR B 1 285 ? 11.719 5.512 -13.57 1 50.34 285 TYR B N 1
ATOM 4621 C CA . TYR B 1 285 ? 10.797 6.332 -12.781 1 50.34 285 TYR B CA 1
ATOM 4622 C C . TYR B 1 285 ? 9.633 6.812 -13.641 1 50.34 285 TYR B C 1
ATOM 4624 O O . TYR B 1 285 ? 8.492 6.871 -13.172 1 50.34 285 TYR B O 1
ATOM 4632 N N . ILE B 1 286 ? 9.938 7.16 -14.836 1 54.19 286 ILE B N 1
ATOM 4633 C CA . ILE B 1 286 ? 8.883 7.609 -15.734 1 54.19 286 ILE B CA 1
ATOM 4634 C C . ILE B 1 286 ? 7.879 6.477 -15.961 1 54.19 286 ILE B C 1
ATOM 4636 O O . ILE B 1 286 ? 6.672 6.711 -16.016 1 54.19 286 ILE B O 1
ATOM 4640 N N . ARG B 1 287 ? 8.43 5.305 -15.938 1 56.56 287 ARG B N 1
ATOM 4641 C CA . ARG B 1 287 ? 7.586 4.125 -16.125 1 56.56 287 ARG B CA 1
ATOM 4642 C C . ARG B 1 287 ? 6.598 3.971 -14.977 1 56.56 287 ARG B C 1
ATOM 4644 O O . ARG B 1 287 ? 5.414 3.707 -15.195 1 56.56 287 ARG B O 1
ATOM 4651 N N . LEU B 1 288 ? 7.129 4.281 -13.961 1 53.44 288 LEU B N 1
ATOM 4652 C CA . LEU B 1 288 ? 6.293 4.109 -12.773 1 53.44 288 LEU B CA 1
ATOM 4653 C C . LEU B 1 288 ? 5.191 5.168 -12.734 1 53.44 288 LEU B C 1
ATOM 4655 O O . LEU B 1 288 ? 4.062 4.875 -12.336 1 53.44 288 LEU B O 1
ATOM 4659 N N . MET B 1 289 ? 5.516 6.332 -13.211 1 56.06 289 MET B N 1
ATOM 4660 C CA . MET B 1 289 ? 4.539 7.418 -13.242 1 56.06 289 MET B CA 1
ATOM 4661 C C . MET B 1 289 ? 3.393 7.086 -14.195 1 56.06 289 MET B C 1
ATOM 4663 O O . MET B 1 289 ? 2.227 7.32 -13.867 1 56.06 289 MET B O 1
ATOM 4667 N N . LEU B 1 290 ? 3.719 6.586 -15.234 1 59.44 290 LEU B N 1
ATOM 4668 C CA . LEU B 1 290 ? 2.713 6.277 -16.25 1 59.44 290 LEU B CA 1
ATOM 4669 C C . LEU B 1 290 ? 1.789 5.16 -15.766 1 59.44 290 LEU B C 1
ATOM 4671 O O . LEU B 1 290 ? 0.584 5.195 -16.031 1 59.44 290 LEU B O 1
ATOM 4675 N N . ILE B 1 291 ? 2.381 4.355 -14.992 1 57.34 291 ILE B N 1
ATOM 4676 C CA . ILE B 1 291 ? 1.592 3.248 -14.469 1 57.34 291 ILE B CA 1
ATOM 4677 C C . ILE B 1 291 ? 0.539 3.775 -13.492 1 57.34 291 ILE B C 1
ATOM 4679 O O . ILE B 1 291 ? -0.621 3.357 -13.539 1 57.34 291 ILE B O 1
ATOM 4683 N N . GLY B 1 292 ? 1.012 4.66 -12.633 1 56.56 292 GLY B N 1
ATOM 4684 C CA . GLY B 1 292 ? 0.051 5.266 -11.727 1 56.56 292 GLY B CA 1
ATOM 4685 C C . GLY B 1 292 ? -1.076 5.988 -12.438 1 56.56 292 GLY B C 1
ATOM 4686 O O . GLY B 1 292 ? -2.248 5.805 -12.109 1 56.56 292 GLY B O 1
ATOM 4687 N N . LEU B 1 293 ? -0.671 6.668 -13.453 1 61.22 293 LEU B N 1
ATOM 4688 C CA . LEU B 1 293 ? -1.658 7.418 -14.227 1 61.22 293 LEU B CA 1
ATOM 4689 C C . LEU B 1 293 ? -2.582 6.477 -14.984 1 61.22 293 LEU B C 1
ATOM 4691 O O . LEU B 1 293 ? -3.791 6.707 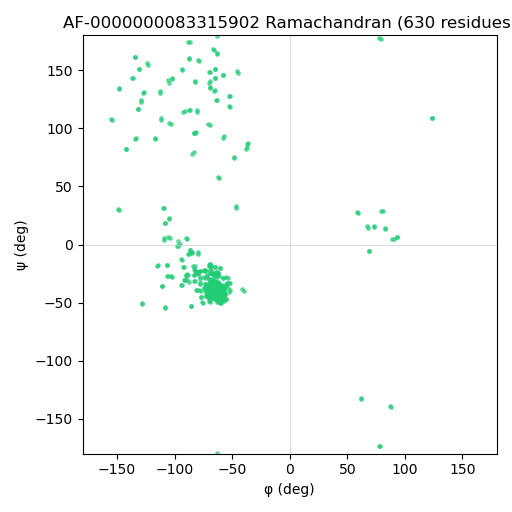-15.055 1 61.22 293 LEU B O 1
ATOM 4695 N N . LEU B 1 294 ? -2.004 5.473 -15.562 1 62.84 294 LEU B N 1
ATOM 4696 C CA . LEU B 1 294 ? -2.805 4.496 -16.297 1 62.84 294 LEU B CA 1
ATOM 4697 C C . LEU B 1 294 ? -3.787 3.793 -15.359 1 62.84 294 LEU B C 1
ATOM 4699 O O . LEU B 1 294 ? -4.941 3.564 -15.727 1 62.84 294 LEU B O 1
ATOM 4703 N N . LEU B 1 295 ? -3.311 3.535 -14.211 1 59.72 295 LEU B N 1
ATOM 4704 C CA . LEU B 1 295 ? -4.191 2.914 -13.227 1 59.72 295 LEU B CA 1
ATOM 4705 C C . LEU B 1 295 ? -5.406 3.795 -12.953 1 59.72 295 LEU B C 1
ATOM 4707 O O . LEU B 1 295 ? -6.535 3.307 -12.93 1 59.72 295 LEU B O 1
ATOM 4711 N N . ILE B 1 296 ? -5.102 5.051 -12.789 1 59.53 296 ILE B N 1
ATOM 4712 C CA . ILE B 1 296 ? -6.168 6.004 -12.523 1 59.53 296 ILE B CA 1
ATOM 4713 C C . ILE B 1 296 ? -7.152 6.023 -13.688 1 59.53 296 ILE B C 1
ATOM 4715 O O . ILE B 1 296 ? -8.367 5.984 -13.484 1 59.53 296 ILE B O 1
ATOM 4719 N N . LEU B 1 297 ? -6.551 6.031 -14.828 1 65.38 297 LEU B N 1
ATOM 4720 C CA . LEU B 1 297 ? -7.379 6.152 -16.031 1 65.38 297 LEU B CA 1
ATOM 4721 C C . LEU B 1 297 ? -8.258 4.922 -16.203 1 65.38 297 LEU B C 1
ATOM 4723 O O . LEU B 1 297 ? -9.445 5.043 -16.516 1 65.38 297 LEU B O 1
ATOM 4727 N N . ILE B 1 298 ? -7.727 3.834 -15.992 1 64.81 298 ILE B N 1
ATOM 4728 C CA . ILE B 1 298 ? -8.453 2.586 -16.188 1 64.81 298 ILE B CA 1
ATOM 4729 C C . ILE B 1 298 ? -9.547 2.449 -15.133 1 64.81 298 ILE B C 1
ATOM 4731 O O . ILE B 1 298 ? -10.664 2.039 -15.438 1 64.81 298 ILE B O 1
ATOM 4735 N N . LEU B 1 299 ? -9.156 2.805 -13.953 1 61.09 299 LEU B N 1
ATOM 4736 C CA . LEU B 1 299 ? -10.117 2.691 -12.867 1 61.09 299 LEU B CA 1
ATOM 4737 C C . LEU B 1 299 ? -11.289 3.643 -13.07 1 61.09 299 LEU B C 1
ATOM 4739 O O . LEU B 1 299 ? -12.406 3.357 -12.641 1 61.09 299 LEU B O 1
ATOM 4743 N N . LEU B 1 300 ? -10.984 4.684 -13.789 1 60.38 300 LEU B N 1
ATOM 4744 C CA . LEU B 1 300 ? -12.016 5.688 -14.039 1 60.38 300 LEU B CA 1
ATOM 4745 C C . LEU B 1 300 ? -12.906 5.27 -15.211 1 60.38 300 LEU B C 1
ATOM 4747 O O . LEU B 1 300 ? -14.102 5.578 -15.227 1 60.38 300 LEU B O 1
ATOM 4751 N N . LEU B 1 301 ? -12.391 4.617 -16.094 1 64.69 301 LEU B N 1
ATOM 4752 C CA . LEU B 1 301 ? -13.117 4.402 -17.344 1 64.69 301 LEU B CA 1
ATOM 4753 C C . LEU B 1 301 ? -13.891 3.086 -17.297 1 64.69 301 LEU B C 1
ATOM 4755 O O . LEU B 1 301 ? -14.938 2.959 -17.938 1 64.69 301 LEU B O 1
ATOM 4759 N N . ARG B 1 302 ? -13.367 2.041 -16.641 1 66.69 302 ARG B N 1
ATOM 4760 C CA . ARG B 1 302 ? -14.031 0.745 -16.688 1 66.69 302 ARG B CA 1
ATOM 4761 C C . ARG B 1 302 ? -13.945 0.027 -15.352 1 66.69 302 ARG B C 1
ATOM 4763 O O . ARG B 1 302 ? -13.242 -0.982 -15.227 1 66.69 302 ARG B O 1
ATOM 4770 N N . PRO B 1 303 ? -14.891 0.458 -14.5 1 63.06 303 PRO B N 1
ATOM 4771 C CA . PRO B 1 303 ? -14.805 -0.107 -13.148 1 63.06 303 PRO B CA 1
ATOM 4772 C C . PRO B 1 303 ? -15.148 -1.594 -13.109 1 63.06 303 PRO B C 1
ATOM 4774 O O . PRO B 1 303 ? -14.758 -2.297 -12.172 1 63.06 303 PRO B O 1
ATOM 4777 N N . GLN B 1 304 ? -15.82 -2.115 -14.211 1 69 304 GLN B N 1
ATOM 4778 C CA . GLN B 1 304 ? -16.172 -3.529 -14.18 1 69 304 GLN B CA 1
ATOM 4779 C C . GLN B 1 304 ? -15.125 -4.379 -14.883 1 69 304 GLN B C 1
ATOM 4781 O O . GLN B 1 304 ? -15.18 -5.609 -14.844 1 69 304 GLN B O 1
ATOM 4786 N N . GLY B 1 305 ? -14.133 -3.82 -15.367 1 73.56 305 GLY B N 1
ATOM 4787 C CA . GLY B 1 305 ? -13.094 -4.52 -16.109 1 73.56 305 GLY B CA 1
ATOM 4788 C C . GLY B 1 305 ? -13.492 -4.824 -17.547 1 73.56 305 GLY B C 1
ATOM 4789 O O . GLY B 1 305 ? -14.609 -4.52 -17.953 1 73.56 305 GLY B O 1
ATOM 4790 N N . ILE B 1 306 ? -12.703 -5.355 -18.281 1 79.94 306 ILE B N 1
ATOM 4791 C CA . ILE B 1 306 ? -12.906 -5.656 -19.688 1 79.94 306 ILE B CA 1
ATOM 4792 C C . ILE B 1 306 ? -13.805 -6.883 -19.828 1 79.94 306 ILE B C 1
ATOM 4794 O O . ILE B 1 306 ? -14.781 -6.859 -20.594 1 79.94 306 ILE B O 1
ATOM 4798 N N . LEU B 1 307 ? -13.5 -7.941 -19 1 82.56 307 LEU B N 1
ATOM 4799 C CA . LEU B 1 307 ? -14.32 -9.148 -18.938 1 82.56 307 LEU B CA 1
ATOM 4800 C C . LEU B 1 307 ? -14.922 -9.328 -17.547 1 82.56 307 LEU B C 1
ATOM 4802 O O . LEU B 1 307 ? -14.234 -9.789 -16.641 1 82.56 307 LEU B O 1
ATOM 4806 N N . GLY B 1 308 ? -16.094 -8.766 -17.406 1 74.94 308 GLY B N 1
ATOM 4807 C CA . GLY B 1 308 ? -16.734 -8.828 -16.109 1 74.94 308 GLY B CA 1
ATOM 4808 C C . GLY B 1 308 ? -17.062 -10.242 -15.664 1 74.94 308 GLY B C 1
ATOM 4809 O O . GLY B 1 308 ? -16.719 -11.203 -16.359 1 74.94 308 GLY B O 1
ATOM 4810 N N . GLU B 1 309 ? -17.688 -10.406 -14.438 1 76.69 309 GLU B N 1
ATOM 4811 C CA . GLU B 1 309 ? -17.969 -11.703 -13.828 1 76.69 309 GLU B CA 1
ATOM 4812 C C . GLU B 1 309 ? -18.969 -12.5 -14.656 1 76.69 309 GLU B C 1
ATOM 4814 O O . GLU B 1 309 ? -19.922 -11.938 -15.195 1 76.69 309 GLU B O 1
ATOM 4819 N N . GLU B 1 310 ? -18.719 -13.695 -14.906 1 65.69 310 GLU B N 1
ATOM 4820 C CA . GLU B 1 310 ? -19.688 -14.539 -15.617 1 65.69 310 GLU B CA 1
ATOM 4821 C C . GLU B 1 310 ? -20.891 -14.859 -14.742 1 65.69 310 GLU B C 1
ATOM 4823 O O . GLU B 1 310 ? -20.75 -15.195 -13.57 1 65.69 310 GLU B O 1
ATOM 4828 N N . LYS B 1 311 ? -22.109 -14.297 -14.844 1 59.5 311 LYS B N 1
ATOM 4829 C CA . LYS B 1 311 ? -23.344 -14.547 -14.125 1 59.5 311 LYS B CA 1
ATOM 4830 C C . LYS B 1 311 ? -23.656 -16.031 -14.062 1 59.5 311 LYS B C 1
ATOM 4832 O O . LYS B 1 311 ? -23.766 -16.703 -15.102 1 59.5 311 LYS B O 1
ATOM 4837 N N . GLU B 1 312 ? -23 -16.812 -13.281 1 48.78 312 GLU B N 1
ATOM 4838 C CA . GLU B 1 312 ? -23.531 -18.172 -13.242 1 48.78 312 GLU B CA 1
ATOM 4839 C C . GLU B 1 312 ? -24.984 -18.188 -12.82 1 48.78 312 GLU B C 1
ATOM 4841 O O . GLU B 1 312 ? -25.359 -17.594 -11.805 1 48.78 312 GLU B O 1
ATOM 4846 N N . VAL B 1 313 ? -25.969 -18.172 -13.641 1 41.94 313 VAL B N 1
ATOM 4847 C CA . VAL B 1 313 ? -27.375 -18.469 -13.406 1 41.94 313 VAL B CA 1
ATOM 4848 C C . VAL B 1 313 ? -27.5 -19.625 -12.414 1 41.94 313 VAL B C 1
ATOM 4850 O O . VAL B 1 313 ? -26.922 -20.688 -12.617 1 41.94 313 VAL B O 1
ATOM 4853 N N . SER B 1 314 ? -27.438 -19.266 -11.117 1 41.72 314 SER B N 1
ATOM 4854 C CA . SER B 1 314 ? -27.922 -20.328 -10.234 1 41.72 314 SER B CA 1
ATOM 4855 C C . SER B 1 314 ? -29.109 -21.062 -10.859 1 41.72 314 SER B C 1
ATOM 4857 O O . SER B 1 314 ? -30.078 -20.438 -11.281 1 41.72 314 SER B O 1
ATOM 4859 N N . ARG B 1 315 ? -28.953 -22.016 -11.625 1 33.16 315 ARG B N 1
ATOM 4860 C CA . ARG B 1 315 ? -30.078 -22.891 -11.938 1 33.16 315 ARG B CA 1
ATOM 4861 C C . ARG B 1 315 ? -30.828 -23.297 -10.664 1 33.16 315 ARG B C 1
ATOM 4863 O O . ARG B 1 315 ? -30.5 -24.328 -10.055 1 33.16 315 ARG B O 1
ATOM 4870 N N . LEU B 1 316 ? -30.891 -22.5 -9.641 1 32.88 316 LEU B N 1
ATOM 4871 C CA . LEU B 1 316 ? -31.953 -23.031 -8.781 1 32.88 316 LEU B CA 1
ATOM 4872 C C . LEU B 1 316 ? -33.281 -23.031 -9.5 1 32.88 316 LEU B C 1
ATOM 4874 O O . LEU B 1 316 ? -33.906 -21.969 -9.703 1 32.88 316 LEU B O 1
ATOM 4878 N N . GLN B 1 317 ? -33.375 -23.641 -10.547 1 25.92 317 GLN B N 1
ATOM 4879 C CA . GLN B 1 317 ? -34.719 -24.25 -10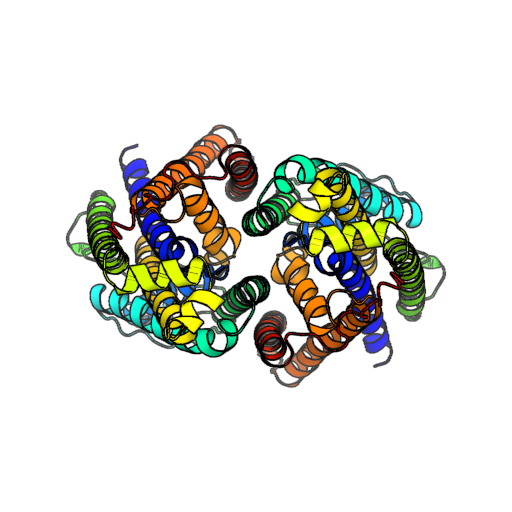.727 1 25.92 317 GLN B CA 1
ATOM 4880 C C . GLN B 1 317 ? -34.969 -25.312 -9.664 1 25.92 317 GLN B C 1
ATOM 4882 O O . GLN B 1 317 ? -34.094 -26.094 -9.328 1 25.92 317 GLN B O 1
#

Secondary structure (DSSP, 8-state):
-HHHHHHHHHHHHHHHHHHHHHIIIIIIT------HHHHHHHHHHHHHHHHPPPP-GGGGGT--BS------HHHHHHHHHHHHHHHHHHHHHHHTTS-HHHHHHHHHHHHHHHHHHHHH-HHHH-GGG-EE-PPPTTGGGS-GGGHHHHHHHHHHHHHHHHHHHHHHHHHSHHHHHHHHHHH-HHHHHHTT--HHHHHHHHHHHHHHHHHHHHHHHHHHHSEE-GGGGSHIIIIIHHHHHHHHH-TT-HHHHHHHHHHHHHHHHHHHHHHHHHS-GGGGGGHHHHHHHHHHHHHHHHHHH-TT-SS----------/-HHHHHHHHHHHHHHHHHHHHHIIIIIIT------HHHHHHHHHHHHHHHHPPPP-GGGGGT--BS------HHHHHHHHHHHHHHHHHHHHHHHTTS-HHHHHHHHHHHHHHHHHHHHH-HHHH-GGG-EE-PPPTTGGGS-GGGHHHHHHHHHHHHHHHHHHHHHHHHHSHHHHHHHHHHH-HHHHHHTT--HHHHHHHHHHHHHHHHHHHHHHHHHHHSEE-GGGGSHIIIIIHHHHHHHHH-TT-HHHHHHHHHHHHHHHHHHHHHHHHHS-GGGGGGHHHHHHHHHHHHHHHHHHH-TT-SS----------

InterPro domains:
  IPR001851 ABC transporter, permease [PF02653] (5-299)
  IPR043428 High-affinity branched-chain amino acid transport system permease protein LivM-like [PTHR30482] (5-313)
  IPR043428 High-affinity branched-chain amino acid transport system permease protein LivM-like [cd06581] (14-264)

Nearest PDB structures (foldseek):
  7oix-assembly1_B  TM=2.157E-01  e=7.594E+00  Homo sapiens
  6ujt-assembly1_A  TM=1.610E-01  e=3.265E+00  Mus musculus
  6ujt-assembly1_A  TM=1.609E-01  e=2.868E+00  Mus musculus
  7oix-assembly1_B  TM=2.149E-01  e=8.600E+00  Homo sapiens